Protein 8GTI (pdb70)

Secondary structure (DSSP, 8-state):
-HHHHHHHHHHHHHHHHHHHHHHHHHHHHHHHHHHHHHHHHSGGGGSHHHHHHHHHHHHHHHHHHHHHHHHTT-SHHHHHHT-HHHHHHHHHHHHHHHHHHHHHHHHHHHHHHHTT---TTTHHHHHIIIIITHHHHHHHHHHHHHHH---GGG----TT--TTHHHHHHHHHHHHHHHHHHHHHHHHHHTTTTT---HHHHHHHHHHHHHHHHHHHHHHHHHHTT----S-HHHHHHHHHHHHHHHHHHHHHHHHHHHHTT-/-HHHHHHHHH--EEEEEE-TTS-EEEETTEEEES-S-HHHHHHHHHHHH-SSS-SB--HHHHHHHHHHHHHHHHHHHHT-TTTHHHHHHS-HHHHHHHHHHHHHHHHHHHHT-HHHHHHHHTT-HHHHHHHHHSSHHHHHSHHHHHHHHHHHHH-SSTT-

GO terms:
  GO:0005886 plasma membrane (C, IDA)
  GO:0016020 membrane (C, IDA)
  GO:0015056 corticotrophin-releasing factor receptor activity (F, IDA)
  GO:1901386 negative regulation of voltage-gated calcium channel activity (P, IDA)
  GO:0071376 cellular response to corticotropin-releasing hormone stimulus (P, IDA)
  GO:0007189 adenylate cyclase-activating G protein-coupled receptor signaling pathway (P, IDA)
  GO:0004930 G protein-coupled receptor activity (F, IMP)
  GO:0005886 plasma membrane (C, TAS)
  GO:0015056 corticotrophin-releasing factor receptor activity (F, TAS)
  GO:0006955 immune response (P, TAS)
  GO:0007190 activation of adenylate cyclase activity (P, TAS)
  GO:0007567 parturition (P, TAS)
  GO:0005515 protein binding (F, IPI)

B-factor: mean 72.56, std 23.04, range [38.26, 187.04]

CATH classification: 1.20.1070.10

Solvent-accessible surface area: 22408 Å² total; per-residue (Å²): 193,150,70,124,115,68,58,59,41,45,62,86,56,134,120,52,12,42,99,41,30,100,104,0,10,59,71,0,36,89,23,0,87,80,2,52,87,104,3,98,84,39,100,54,49,33,46,5,68,3,34,0,6,11,32,0,0,21,0,7,27,72,29,11,40,19,22,57,69,16,49,129,4,99,37,95,131,31,45,153,69,25,57,40,122,0,55,124,20,14,14,32,41,14,35,31,30,0,0,5,43,14,1,51,27,2,24,13,32,45,32,54,31,27,24,52,20,64,12,53,85,44,5,162,116,20,44,66,39,1,57,32,61,0,128,81,28,13,69,45,1,18,88,10,3,73,165,181,15,68,69,91,1,26,43,19,108,36,145,50,65,137,16,36,131,74,20,76,36,33,14,61,102,13,80,103,57,34,100,98,36,31,146,42,4,47,136,35,18,141,98,82,41,68,102,28,106,66,80,67,3,75,44,2,65,104,7,11,138,15,41,87,106,12,61,76,65,28,34,78,18,82,137,34,86,166,76,92,64,37,168,76,111,107,31,35,39,88,42,48,55,102,44,8,88,10,68,1,30,17,1,71,34,0,6,81,22,0,48,104,10,55,122,65,30,0,14,1,0,80,54,17,73,28,32,148,60,55,40,76,123,48,143,130,36,77,22,6,0,2,8,48,35,90,12,12,62,31,119,46,106,78,57,0,23,63,89,0,21,93,54,40,69,52,136,91,69,34,90,13,70,93,74,7,0,19,140,8,5,67,95,32,21,97,70,11,28,64,23,0,74,91,32,95,48,0,93,55,4,21,73,36,10,63,83,26,19,80,10,0,1,10,1,4,8,49,60,53,28,48,117,29,1,22,58,38,93,81,4,11,131,26,3,80,109,119,108,69,92,74,0,14,108,33,3,37,156,25,219,21,57,116,152,51,52,99,24,0,103,49,1,18,39,1,2,119,74,15,54,47,50,31,6

InterPro domains:
  IPR000832 GPCR, family 2, secretin-like [PF00002] (118-359)
  IPR000832 GPCR, family 2, secretin-like [PR00249] (121-145)
  IPR000832 GPCR, family 2, secretin-like [PR00249] (153-177)
  IPR000832 GPCR, family 2, secretin-like [PR00249] (190-213)
  IPR000832 GPCR, family 2, secretin-like [PR00249] (228-253)
  IPR000832 GPCR, family 2, secretin-like [PR00249] (270-295)
  IPR000832 GPCR, family 2, secretin-like [PR00249] (312-332)
  IPR000832 GPCR, family 2, secretin-like [PR00249] (345-366)
  IPR001879 GPCR, family 2, extracellular hormone receptor domain [PF02793] (42-104)
  IPR001879 GPCR, family 2, extracellular hormone receptor domain [PS50227] (29-106)
  IPR001879 GPCR, family 2, extracellular hormone receptor domain [SM00008] (40-111)
  IPR003051 GPCR, family 2, corticotropin releasing factor receptor [PR01279] (56-67)
  IPR003051 GPCR, family 2, corticotropin releasing factor receptor [PR01279] (69-86)
  IPR003051 GPCR, family 2, corticotropin releasing factor receptor [PR01279] (90-106)
  IPR003051 GPCR, family 2, corticotropin releasing factor receptor [PR01279] (110-125)
  IPR003051 GPCR, family 2, corticotropin releasing factor receptor [PR01279] (127-145)
  IPR003051 GPCR, family 2, corticotropin releasing factor receptor [PR01279] (215-227)
  IPR003051 GPCR, family 2, corticotropin releasing factor receptor [PR01279] (259-274)
  IPR003051 GPCR, family 2, corticotropin releasing factor receptor [PR01279] (299-308)
  IPR003051 GPCR, family 2, corticotropin releasing factor receptor [PR01279] (330-351)

Foldseek 3Di:
DVVVVVVVVVVVLVVVLVVLQVVLLVVLLVLLVVLLVVLVPDPCCWAAVSVLLNVLSVLLNQLSVLVVVLVVCPPPVNQQVLDDVLLVSVLSNLLSVLLNLQSVLVNLVVLLDVVVDDHVVVNVVSVCRRNNPSPVLSVQLVVVCVPPPSHRSSPDDDPPDPSVCSRVVVSVVSVVVSVVSLVVLVVCCVPVCVPPDDPSNVLSVQLNVLCVVVVVLLVVLVVLVPDDQDDPPVRVSCSSNVNSNSVSNNSVSVSVSSVSSVD/DLLVLLCVPQNAAFFWDADPVGFTAHTRGRTQDPPNDVVSRQVSVCVQQVDDRDRGDDPVSSVSSVVVVLVVLVVVQCVDVLRNLLLVQDDPQLNSLVSSVCVVQNPVVVSVLNVLSVCSSVVNLVVSLVSLCVDVVCVPSVLSSVQSSVCSNPVDNVSD

Organism: Homo sapiens (NCBI:txid9606)

Nearest PDB structures (foldseek):
  8gtm-assembly1_A  TM=1.002E+00  e=1.890E-32  Homo sapiens
  4k5y-assembly3_C  TM=9.788E-01  e=3.093E-29  Homo sapiens
  4k5y-assembly1_A  TM=9.758E-01  e=6.618E-25  Homo sapiens
  4z9g-assembly1_A  TM=9.566E-01  e=4.442E-25  Homo sapiens
  4z9g-assembly2_B  TM=9.523E-01  e=1.345E-24  Homo sapiens

Radius of gyration: 28.12 Å; Cα contacts (8 Å, |Δi|>4): 429; chains: 2; bounding box: 58×49×93 Å

Sequence (423 aa):
MEILNEEKKSKVHYHVAAIINYLGHCISLVALLVAFVLFLRARSIRCLRNIIHANLIAAFILRNATWFVVQLTMSPEVHQSNVGWCRLVTAAYNYFHVTNFFWMFGEGCYLHTAIVLTDRLRAWMFICIGWGVPFPIIVAWAIGKLYYDNEKCWAGKRPGVYTDYIYQGPMALVLLINFIFLFNIVRILMTKLRASTTSETIQARKAVKATLVLLPLLGITYMLAFVNPGEDEVSRVVFIYFNAFLESFQGFFVSVFACFLNSNIFEMLRIDEGLRLKIYKDTEGYYTIGIGHLLTKSPSLSVAKSELDKAIGRNSNGVITKDEAEKLFNQDVDAAVRGILRNAKLKPVYDSLDAVRRSALINMVFQMGETGVAGFTNSLRMLQQKRWDEAAVNLAKSRWYNQTPNRAKRVIATFRTGTWDAY

Structure (mmCIF, N/CA/C/O backbone):
data_8GTI
#
_entry.id   8GTI
#
_cell.length_a   95.660
_cell.length_b   70.650
_cell.length_c   86.750
_cell.angle_alpha   90.000
_cell.angle_beta   97.820
_cell.angle_gamma   90.000
#
_symmetry.space_group_name_H-M   'C 1 2 1'
#
loop_
_entity.id
_entity.type
_entity.pdbx_description
1 polymer 'Isoform CRF-R2 of Corticotropin-releasing factor receptor 1'
2 polymer Endolysin
3 non-polymer 'OLEIC ACID'
4 non-polymer 8-(4-bromanyl-2,6-dimethoxy-phenyl)-~{N}-butyl-~{N}-(cyclopropylmethyl)-2,7-dimethyl-pyrazolo[1,5-a][1,3,5]triazin-4-amine
#
loop_
_atom_site.group_PDB
_atom_site.id
_atom_site.type_symbol
_atom_site.label_atom_id
_atom_site.label_alt_id
_atom_site.label_comp_id
_atom_site.label_asym_id
_atom_site.label_entity_id
_atom_site.label_seq_id
_atom_site.pdbx_PDB_ins_code
_atom_site.Cartn_x
_atom_site.Cartn_y
_atom_site.Cartn_z
_atom_site.occupancy
_atom_site.B_iso_or_equiv
_atom_site.auth_seq_id
_atom_site.auth_comp_id
_atom_site.auth_asym_id
_atom_site.auth_atom_id
_atom_site.pdbx_PDB_model_num
ATOM 1 N N . MET A 1 1 ? 40.32805 3.68905 -39.34315 1.000 113.95003 103 MET A N 1
ATOM 2 C CA . MET A 1 1 ? 41.75661 3.83204 -39.07276 1.000 113.65010 103 MET A CA 1
ATOM 3 C C . MET A 1 1 ? 42.00658 4.20578 -37.62230 1.000 116.38615 103 MET A C 1
ATOM 4 O O . MET A 1 1 ? 41.50823 3.54148 -36.72064 1.000 120.27735 103 MET A O 1
ATOM 9 N N . GLU A 1 2 ? 42.79882 5.26342 -37.40135 1.000 116.41364 104 GLU A N 1
ATOM 10 C CA . GLU A 1 2 ? 43.13448 5.67765 -36.04224 1.000 115.10150 104 GLU A CA 1
ATOM 11 C C . GLU A 1 2 ? 41.90678 5.82040 -35.1614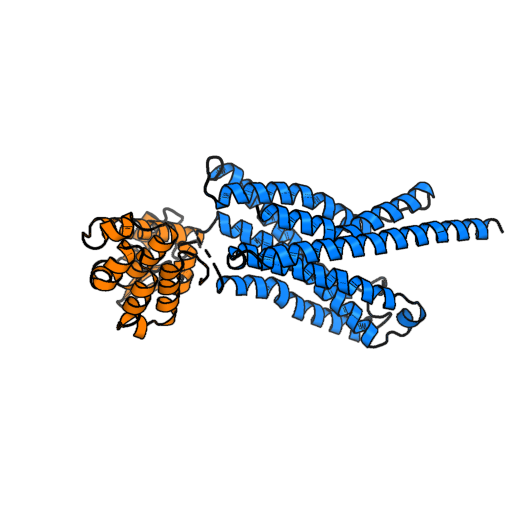7 1.000 115.99199 104 GLU A C 1
ATOM 12 O O . GLU A 1 2 ? 42.03661 5.79366 -33.93418 1.000 117.86612 104 GLU A O 1
ATOM 18 N N . ILE A 1 3 ? 40.72352 5.98706 -35.75531 1.000 114.34925 105 ILE A N 1
ATOM 19 C CA . ILE A 1 3 ? 39.48972 5.94506 -34.97798 1.000 114.15875 105 ILE A CA 1
ATOM 20 C C . ILE A 1 3 ? 39.30649 4.56587 -34.35133 1.000 117.63222 105 ILE A C 1
ATOM 21 O O . ILE A 1 3 ? 39.01938 4.44052 -33.15415 1.000 115.22089 105 ILE A O 1
ATOM 23 N N . LEU A 1 4 ? 39.48670 3.50892 -35.15163 1.000 118.73257 106 LEU A N 1
ATOM 24 C CA . LEU A 1 4 ? 39.23937 2.14700 -34.67477 1.000 122.34614 106 LEU A CA 1
ATOM 25 C C . LEU A 1 4 ? 40.13867 1.78731 -33.49409 1.000 122.53221 106 LEU A C 1
ATOM 26 O O . LEU A 1 4 ? 39.67964 1.18913 -32.51195 1.000 122.45275 106 LEU A O 1
ATOM 31 N N . ASN A 1 5 ? 41.43027 2.12651 -33.57780 1.000 121.97140 107 ASN A N 1
ATOM 32 C CA . ASN A 1 5 ? 42.33602 1.84458 -32.46670 1.000 123.42533 107 ASN A CA 1
ATOM 33 C C . ASN A 1 5 ? 41.96437 2.64495 -31.22261 1.000 122.36305 107 ASN A C 1
ATOM 34 O O . ASN A 1 5 ? 42.19858 2.18998 -30.09624 1.000 121.48478 107 ASN A O 1
ATOM 39 N N . GLU A 1 6 ? 41.39527 3.83848 -31.40204 1.000 119.56030 108 GLU A N 1
ATOM 40 C CA . GLU A 1 6 ? 40.84685 4.56312 -30.26439 1.000 119.04094 108 GLU A CA 1
ATOM 41 C C . GLU A 1 6 ? 39.56406 3.91293 -29.75951 1.000 117.48516 108 GLU A C 1
ATOM 42 O O . GLU A 1 6 ? 39.22013 4.05638 -28.58167 1.000 117.97076 108 GLU A O 1
ATOM 44 N N . GLU A 1 7 ? 38.84625 3.19721 -30.62813 1.000 117.37153 109 GLU A N 1
ATOM 45 C CA . GLU A 1 7 ? 37.66208 2.46954 -30.18313 1.000 116.38993 109 GLU A CA 1
ATOM 46 C C . GLU A 1 7 ? 38.04569 1.19084 -29.44242 1.000 117.10263 109 GLU A C 1
ATOM 47 O O . GLU A 1 7 ? 37.41954 0.84021 -28.43466 1.000 116.88335 109 GLU A O 1
ATOM 49 N N . LYS A 1 8 ? 39.07595 0.48354 -29.91806 1.000 116.57646 110 LYS A N 1
ATOM 50 C CA . LYS A 1 8 ? 39.50614 -0.73528 -29.23735 1.000 116.78390 110 LYS A CA 1
ATOM 51 C C . LYS A 1 8 ? 40.00542 -0.43387 -27.82627 1.000 113.70327 110 LYS A C 1
ATOM 52 O O . LYS A 1 8 ? 39.73851 -1.20008 -26.89094 1.000 109.57539 110 LYS A O 1
ATOM 54 N N . LYS A 1 9 ? 40.72394 0.68293 -27.65102 1.000 111.96672 111 LYS A N 1
ATOM 55 C CA . LYS A 1 9 ? 41.24012 1.04376 -26.33061 1.000 111.70272 111 LYS A CA 1
ATOM 56 C C . LYS A 1 9 ? 40.10823 1.19463 -25.31883 1.000 108.62591 111 LYS A C 1
ATOM 57 O O . LYS A 1 9 ? 40.19181 0.68955 -24.19314 1.000 106.82616 111 LYS A O 1
ATOM 59 N N . SER A 1 10 ? 39.03359 1.88263 -25.70777 1.000 109.05468 112 SER A N 1
ATOM 60 C CA . SER A 1 10 ? 37.89702 2.04251 -24.80772 1.000 108.18875 112 SER A CA 1
ATOM 61 C C . SER A 1 10 ? 37.31783 0.69286 -24.40445 1.000 103.75792 112 SER A C 1
ATOM 62 O O . SER A 1 10 ? 36.97654 0.48032 -23.23497 1.000 104.62940 112 SER A O 1
ATOM 65 N N . LYS A 1 11 ? 37.19532 -0.23302 -25.35714 1.000 105.21790 113 LYS A N 1
ATOM 66 C CA . LYS A 1 11 ? 36.65201 -1.54659 -25.02796 1.000 106.28465 113 LYS A CA 1
ATOM 67 C C . LYS A 1 11 ? 37.44967 -2.20390 -23.90461 1.000 100.04120 113 LYS A C 1
ATOM 68 O O . LYS A 1 11 ? 36.86945 -2.82714 -23.00681 1.000 94.40239 113 LYS A O 1
ATOM 70 N N . VAL A 1 12 ? 38.78091 -2.06505 -23.93665 1.000 98.19921 114 VAL A N 1
ATOM 71 C CA . VAL A 1 12 ? 39.62275 -2.51975 -22.82933 1.000 99.09927 114 VAL A CA 1
ATOM 72 C C . VAL A 1 12 ? 39.18811 -1.88466 -21.51023 1.000 100.54909 114 VAL A C 1
ATOM 73 O O . VAL A 1 12 ? 38.97111 -2.58169 -20.50904 1.000 93.81818 114 VAL A O 1
ATOM 77 N N . HIS A 1 13 ? 39.08370 -0.55191 -21.47499 1.000 100.31771 115 HIS A N 1
ATOM 78 C CA . HIS A 1 13 ? 38.82384 0.11530 -20.20045 1.000 100.96986 115 HIS A CA 1
ATOM 79 C C . HIS A 1 13 ? 37.41048 -0.16228 -19.70539 1.000 94.54653 115 HIS A C 1
ATOM 80 O O . HIS A 1 13 ? 37.20047 -0.28952 -18.49453 1.000 92.78023 115 HIS A O 1
ATOM 87 N N . TYR A 1 14 ? 36.44073 -0.28041 -20.62051 1.000 93.32891 116 TYR A N 1
ATOM 88 C CA . TYR A 1 14 ? 35.10931 -0.74418 -20.23898 1.000 94.93386 116 TYR A CA 1
ATOM 89 C C . TYR A 1 14 ? 35.13427 -2.18924 -19.75815 1.000 91.64444 116 TYR A C 1
ATOM 90 O O . TYR A 1 14 ? 34.48533 -2.52468 -18.76076 1.000 85.51776 116 TYR A O 1
ATOM 99 N N . HIS A 1 15 ? 35.85702 -3.06371 -20.46723 1.000 91.76778 117 HIS A N 1
ATOM 100 C CA . HIS A 1 15 ? 35.98476 -4.44582 -20.02030 1.000 86.69155 117 HIS A CA 1
ATOM 101 C C . HIS A 1 15 ? 36.70590 -4.53518 -18.68403 1.000 83.19614 117 HIS A C 1
ATOM 102 O O . HIS A 1 15 ? 36.42662 -5.43668 -17.88721 1.000 80.17727 117 HIS A O 1
ATOM 109 N N . VAL A 1 16 ? 37.63492 -3.62145 -18.41662 1.000 80.81892 118 VAL A N 1
ATOM 110 C CA . VAL A 1 16 ? 38.28001 -3.62573 -17.11258 1.000 84.92041 118 VAL A CA 1
ATOM 111 C C . VAL A 1 16 ? 37.29920 -3.18123 -16.03434 1.000 82.15926 118 VAL A C 1
ATOM 112 O O . VAL A 1 16 ? 37.25094 -3.76832 -14.94998 1.000 73.41284 118 VAL A O 1
ATOM 116 N N . ALA A 1 17 ? 36.50489 -2.14146 -16.31245 1.000 82.84528 119 ALA A N 1
ATOM 117 C CA . ALA A 1 17 ? 35.50091 -1.69852 -15.35152 1.000 77.18307 119 ALA A CA 1
ATOM 118 C C . ALA A 1 17 ? 34.55744 -2.84271 -14.99674 1.000 76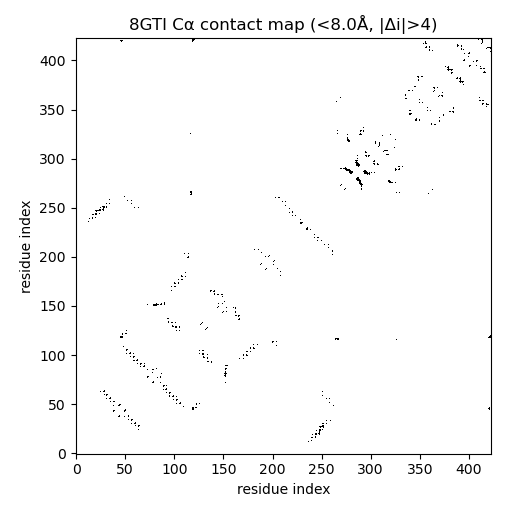.42165 119 ALA A C 1
ATOM 119 O O . ALA A 1 17 ? 34.27229 -3.09021 -13.81779 1.000 68.05087 119 ALA A O 1
ATOM 121 N N . ALA A 1 18 ? 34.08231 -3.56687 -16.01286 1.000 71.13954 120 ALA A N 1
ATOM 122 C CA . ALA A 1 18 ? 33.21065 -4.71329 -15.78059 1.000 71.76916 120 ALA A CA 1
ATOM 123 C C . ALA A 1 18 ? 33.83757 -5.73248 -14.83957 1.000 69.94024 120 ALA A C 1
ATOM 124 O O . ALA A 1 18 ? 33.12204 -6.40006 -14.07688 1.000 67.02600 120 ALA A O 1
ATOM 126 N N . ILE A 1 19 ? 35.15867 -5.89972 -14.89775 1.000 69.62689 121 ILE A N 1
ATOM 127 C CA . ILE A 1 19 ? 35.79540 -6.90471 -14.05489 1.000 67.45943 121 ILE A CA 1
ATOM 128 C C . ILE A 1 19 ? 35.86603 -6.42206 -12.60952 1.000 71.21574 121 ILE A C 1
ATOM 129 O O . ILE A 1 19 ? 35.64746 -7.20248 -11.66761 1.000 64.31544 121 ILE A O 1
ATOM 134 N N . ILE A 1 20 ? 36.18217 -5.13452 -12.41639 1.000 66.06768 122 ILE A N 1
ATOM 135 C CA . ILE A 1 20 ? 36.06485 -4.51919 -11.09848 1.000 65.49415 122 ILE A CA 1
ATOM 136 C C . ILE A 1 20 ? 34.65573 -4.71249 -10.54772 1.000 64.72188 122 ILE A C 1
ATOM 137 O O . ILE A 1 20 ? 34.46335 -4.97391 -9.35013 1.000 61.17834 122 ILE A O 1
ATOM 142 N N . ASN A 1 21 ? 33.64685 -4.60679 -11.41555 1.000 62.72515 123 ASN A N 1
ATOM 143 C CA . ASN A 1 21 ? 32.27190 -4.63276 -10.93141 1.000 66.47669 123 ASN A CA 1
ATOM 144 C C . ASN A 1 21 ? 31.83272 -6.04391 -10.51238 1.000 64.04636 123 ASN A C 1
ATOM 145 O O . ASN A 1 21 ? 31.14780 -6.19830 -9.48905 1.000 56.52346 123 ASN A O 1
ATOM 150 N N . TYR A 1 22 ? 32.24388 -7.08860 -11.25243 1.000 57.71853 124 TYR A N 1
ATOM 151 C CA . TYR A 1 22 ? 31.92626 -8.46176 -10.84746 1.000 56.85502 124 TYR A CA 1
ATOM 152 C C . TYR A 1 22 ? 32.68910 -8.85591 -9.58445 1.000 62.56594 124 TYR A C 1
ATOM 153 O O . TYR A 1 22 ? 32.10807 -9.44158 -8.65169 1.000 59.50159 124 TYR A O 1
ATOM 162 N N . LEU A 1 23 ? 33.98287 -8.51857 -9.52966 1.000 58.19280 125 LEU A N 1
ATOM 163 C CA . LEU A 1 23 ? 34.81045 -8.81117 -8.35965 1.000 57.95713 125 LEU A CA 1
ATOM 164 C C . LEU A 1 23 ? 34.21716 -8.19840 -7.09081 1.000 59.69185 125 LEU A C 1
ATOM 165 O O . LEU A 1 23 ? 34.10876 -8.86396 -6.05204 1.000 56.54831 125 LEU A O 1
ATOM 170 N N . GLY A 1 24 ? 33.92087 -6.89541 -7.13002 1.000 59.14497 126 GLY A N 1
ATOM 171 C CA . GLY A 1 24 ? 33.39158 -6.22695 -5.94582 1.000 57.42775 126 GLY A CA 1
ATOM 172 C C . GLY A 1 24 ? 32.09717 -6.85294 -5.45610 1.000 53.60748 126 GLY A C 1
ATOM 173 O O . GLY A 1 24 ? 31.91627 -7.08763 -4.26228 1.000 57.20972 126 GLY A O 1
ATOM 174 N N . HIS A 1 25 ? 31.18764 -7.15829 -6.37953 1.000 50.53824 127 HIS A N 1
ATOM 175 C CA . HIS A 1 25 ? 29.92062 -7.76200 -5.99888 1.000 51.04802 127 HIS A CA 1
ATOM 176 C C . HIS A 1 25 ? 30.09246 -9.15561 -5.39915 1.000 54.38895 127 HIS A C 1
ATOM 177 O O . HIS A 1 25 ? 29.35747 -9.50290 -4.46337 1.000 52.68060 127 HIS A O 1
ATOM 184 N N . CYS A 1 26 ? 31.05371 -9.96422 -5.88364 1.000 53.39972 128 CYS A N 1
ATOM 185 C CA . CYS A 1 26 ? 31.28855 -11.26707 -5.24752 1.000 48.81962 128 CYS A CA 1
ATOM 186 C C . CYS A 1 26 ? 31.85767 -11.10751 -3.84523 1.000 51.80223 128 CYS A C 1
ATOM 187 O O . CYS A 1 26 ? 31.47982 -11.84757 -2.93296 1.000 50.79569 128 CYS A O 1
ATOM 190 N N . ILE A 1 27 ? 32.80090 -10.18368 -3.66092 1.000 52.25499 129 ILE A N 1
ATOM 191 C CA . ILE A 1 27 ? 33.36546 -9.96157 -2.33033 1.000 53.79881 129 ILE A CA 1
ATOM 192 C C . ILE A 1 27 ? 32.29029 -9.44109 -1.37189 1.000 57.54359 129 ILE A C 1
ATOM 193 O O . ILE A 1 27 ? 32.17446 -9.89830 -0.22185 1.000 58.35710 129 ILE A O 1
ATOM 198 N N . SER A 1 28 ? 31.47951 -8.48152 -1.83770 1.000 52.60925 130 SER A N 1
ATOM 199 C CA . SER A 1 28 ? 30.41741 -7.92822 -1.00234 1.000 55.55312 130 SER A CA 1
ATOM 200 C C . SER A 1 28 ? 29.42657 -9.00953 -0.57662 1.000 56.06838 130 SER A C 1
ATOM 201 O O . SER A 1 28 ? 29.01421 -9.06580 0.58629 1.000 55.08167 130 SER A O 1
ATOM 204 N N . LEU A 1 29 ? 29.00965 -9.86212 -1.51519 1.000 55.02370 131 LEU A N 1
ATOM 205 C CA . LEU A 1 29 ? 28.00212 -10.86846 -1.18977 1.000 57.17043 131 LEU A CA 1
ATOM 206 C C . LEU A 1 29 ? 28.52877 -11.87003 -0.15487 1.000 59.83353 131 LEU A C 1
ATOM 207 O O . LEU A 1 29 ? 27.80047 -12.26584 0.76959 1.000 55.56888 131 LEU A O 1
ATOM 212 N N . VAL A 1 30 ? 29.80077 -12.27656 -0.27104 1.000 56.56828 132 VAL A N 1
ATOM 213 C CA . VAL A 1 30 ? 30.34467 -13.21288 0.71287 1.000 56.75183 132 VAL A CA 1
ATOM 214 C C . VAL A 1 30 ? 30.45451 -12.53414 2.07477 1.000 56.94731 132 VAL A C 1
ATOM 215 O O . VAL A 1 30 ? 30.16860 -13.14313 3.11413 1.000 52.95385 132 VAL A O 1
ATOM 219 N N . ALA A 1 31 ? 30.88841 -11.26893 2.08841 1.000 53.50258 133 ALA A N 1
ATOM 220 C CA . ALA A 1 31 ? 30.99176 -10.50940 3.33488 1.000 57.01854 133 ALA A CA 1
ATOM 221 C C . ALA A 1 31 ? 29.63345 -10.34559 4.01552 1.000 57.59968 133 ALA A C 1
ATOM 222 O O . ALA A 1 31 ? 29.53356 -10.41463 5.24824 1.000 53.10842 133 ALA A O 1
ATOM 224 N N . LEU A 1 32 ? 28.57668 -10.11997 3.24100 1.000 49.22871 134 LEU A N 1
ATOM 225 C CA . LEU A 1 32 ? 27.25318 -10.01782 3.84963 1.000 54.01213 134 LEU A CA 1
ATOM 226 C C . LEU A 1 32 ? 26.75763 -11.37258 4.36901 1.000 57.44616 134 LEU A C 1
ATOM 227 O O . LEU A 1 32 ? 26.09001 -11.44061 5.41643 1.000 52.05481 134 LEU A O 1
ATOM 232 N N . LEU A 1 33 ? 27.07392 -12.45697 3.65427 1.000 51.25251 135 LEU A N 1
ATOM 233 C CA . LEU A 1 33 ? 26.69293 -13.80146 4.09368 1.000 52.33732 135 LEU A CA 1
ATOM 234 C C . LEU A 1 33 ? 27.38243 -14.16692 5.40111 1.000 58.22463 135 LEU A C 1
ATOM 235 O O . LEU A 1 33 ? 26.76387 -14.72617 6.31844 1.000 58.90548 135 LEU A O 1
ATOM 240 N N . VAL A 1 34 ? 28.68139 -13.88024 5.48701 1.000 54.04061 136 VAL A N 1
ATOM 241 C CA . VAL A 1 34 ? 29.41564 -14.11200 6.71805 1.000 58.84825 136 VAL A CA 1
ATOM 242 C C . VAL A 1 34 ? 28.82559 -13.27526 7.85001 1.000 61.73963 136 VAL A C 1
ATOM 243 O O . VAL A 1 34 ? 28.59997 -13.77658 8.95986 1.000 62.17090 136 VAL A O 1
ATOM 247 N N . ALA A 1 35 ? 28.52961 -11.99909 7.58073 1.000 57.03014 137 ALA A N 1
ATOM 248 C CA . ALA A 1 35 ? 27.96820 -11.15364 8.62562 1.000 56.58820 137 ALA A CA 1
ATOM 249 C C . ALA A 1 35 ? 26.57361 -11.61567 9.02190 1.000 57.87993 137 ALA A C 1
ATOM 250 O O . ALA A 1 35 ? 26.21175 -11.55707 10.19886 1.000 59.19887 137 ALA A O 1
ATOM 252 N N . PHE A 1 36 ? 25.78258 -12.09561 8.06457 1.000 54.66755 138 PHE A N 1
ATOM 253 C CA . PHE A 1 36 ? 24.45266 -12.60242 8.38219 1.000 50.25466 138 PHE A CA 1
ATOM 254 C C . PHE A 1 36 ? 24.51917 -13.77034 9.36614 1.000 63.04216 138 PHE A C 1
ATOM 255 O O . PHE A 1 36 ? 23.88774 -13.73120 10.42600 1.000 60.95229 138 PHE A O 1
ATOM 263 N N . VAL A 1 37 ? 25.26289 -14.83693 9.02765 1.000 61.35210 139 VAL A N 1
ATOM 264 C CA . VAL A 1 37 ? 25.23698 -16.01706 9.89804 1.000 62.99451 139 VAL A CA 1
ATOM 265 C C . VAL A 1 37 ? 25.81153 -15.69633 11.27413 1.000 62.03124 139 VAL A C 1
ATOM 266 O O . VAL A 1 37 ? 25.33548 -16.22805 12.28225 1.000 63.52538 139 VAL A O 1
ATOM 270 N N . LEU A 1 38 ? 26.81845 -14.81874 11.34737 1.000 61.48665 140 LEU A N 1
ATOM 271 C CA . LEU A 1 38 ? 27.29372 -14.33189 12.64481 1.000 65.22133 140 LEU A CA 1
ATOM 272 C C . LEU A 1 38 ? 26.15785 -13.73252 13.48019 1.000 68.02993 140 LEU A C 1
ATOM 273 O O . LEU A 1 38 ? 26.02208 -14.04700 14.66926 1.000 68.13000 140 LEU A O 1
ATOM 278 N N . PHE A 1 39 ? 25.31791 -12.87801 12.88329 1.000 62.84079 141 PHE A N 1
ATOM 279 C CA . PHE A 1 39 ? 24.20303 -12.31283 13.65226 1.000 65.75563 141 PHE A CA 1
ATOM 280 C C . PHE A 1 39 ? 23.21455 -13.39546 14.09323 1.000 73.31216 141 PHE A C 1
ATOM 281 O O . PHE A 1 39 ? 22.72763 -13.37420 15.23239 1.000 77.19499 141 PHE A O 1
ATOM 289 N N . LEU A 1 40 ? 22.88715 -14.34035 13.19894 1.000 68.44153 142 LEU A N 1
ATOM 290 C CA . LEU A 1 40 ? 21.86507 -15.34748 13.49861 1.000 72.79146 142 LEU A CA 1
ATOM 291 C C . LEU A 1 40 ? 22.29848 -16.29461 14.61345 1.000 78.50199 142 LEU A C 1
ATOM 292 O O . LEU A 1 40 ? 21.44778 -16.92084 15.26931 1.000 70.45588 142 LEU A O 1
ATOM 297 N N . ARG A 1 41 ? 23.61223 -16.44607 14.80153 1.000 77.03702 143 ARG A N 1
ATOM 298 C CA . ARG A 1 41 ? 24.12851 -17.39475 15.77347 1.000 83.15542 143 ARG A CA 1
ATOM 299 C C . ARG A 1 41 ? 23.97126 -16.86190 17.18978 1.000 79.92237 143 ARG A C 1
ATOM 300 O O . ARG A 1 41 ? 23.49758 -17.58285 18.07208 1.000 88.47484 143 ARG A O 1
ATOM 302 N N . ALA A 1 42 ? 24.31374 -15.59213 17.40641 1.000 85.66553 144 ALA A N 1
ATOM 303 C CA . ALA A 1 42 ? 24.29314 -15.00196 18.74229 1.000 82.27505 144 ALA A CA 1
ATOM 304 C C . ALA A 1 42 ? 22.92601 -15.12924 19.41261 1.000 80.54269 144 ALA A C 1
ATOM 305 O O . ALA A 1 42 ? 21.87787 -15.04632 18.76343 1.000 77.34859 144 ALA A O 1
ATOM 307 N N . ARG A 1 43 ? 22.94161 -15.32169 20.73646 1.000 88.62681 145 ARG A N 1
ATOM 308 C CA . ARG A 1 43 ? 21.70012 -15.22608 21.50064 1.000 85.01295 145 ARG A CA 1
ATOM 309 C C . ARG A 1 43 ? 21.12624 -13.81938 21.43460 1.000 82.00605 145 ARG A C 1
ATOM 310 O O . ARG A 1 43 ? 19.90836 -13.63686 21.55210 1.000 81.59428 145 ARG A O 1
ATOM 312 N N . SER A 1 44 ? 21.98523 -12.81954 21.22822 1.000 86.27005 146 SER A N 1
ATOM 313 C CA . SER A 1 44 ? 21.56707 -11.42970 21.07643 1.000 84.14256 146 SER A CA 1
ATOM 314 C C . SER A 1 44 ? 20.73401 -11.19507 19.81930 1.000 78.65333 146 SER A C 1
ATOM 315 O O . SER A 1 44 ? 20.42401 -10.04219 19.48642 1.000 74.18355 146 SER A O 1
ATOM 318 N N . ILE A 1 45 ? 20.36670 -12.26698 19.10844 1.000 77.32215 147 ILE A N 1
ATOM 319 C CA . ILE A 1 45 ? 19.50432 -12.09931 17.94228 1.000 76.46428 147 ILE A CA 1
ATOM 320 C C . ILE A 1 45 ? 18.07952 -11.72504 18.32887 1.000 72.41807 147 ILE A C 1
ATOM 321 O O . ILE A 1 45 ? 17.29459 -11.33368 17.45264 1.000 70.60022 147 ILE A O 1
ATOM 326 N N . ARG A 1 46 ? 17.74568 -11.77487 19.62994 1.000 70.91886 148 ARG A N 1
ATOM 327 C CA . ARG A 1 46 ? 16.40233 -11.46979 20.11420 1.000 66.04699 148 ARG A CA 1
ATOM 328 C C . ARG A 1 46 ? 16.22805 -10.02700 20.59819 1.000 62.28177 148 ARG A C 1
ATOM 329 O O . ARG A 1 46 ? 15.08010 -9.59148 20.75420 1.000 64.22980 148 ARG A O 1
ATOM 331 N N . CYS A 1 47 ? 17.31612 -9.28804 20.86792 1.000 59.84675 149 CYS A N 1
ATOM 332 C CA . CYS A 1 47 ? 17.21018 -7.84252 21.07070 1.000 55.13255 149 CYS A CA 1
ATOM 333 C C . CYS A 1 47 ? 16.68402 -7.15471 19.80584 1.000 63.62493 149 CYS A C 1
ATOM 334 O O . CYS A 1 47 ? 17.08848 -7.47239 18.67322 1.000 54.23772 149 CYS A O 1
ATOM 337 N N . LEU A 1 48 ? 15.81446 -6.16552 20.01514 1.000 55.91626 150 LEU A N 1
ATOM 338 C CA . LEU A 1 48 ? 15.27173 -5.39049 18.90824 1.000 53.04758 150 LEU A CA 1
ATOM 339 C C . LEU A 1 48 ? 16.37417 -4.91915 17.95369 1.000 60.38322 150 LEU A C 1
ATOM 340 O O . LEU A 1 48 ? 16.24105 -5.03284 16.72246 1.000 53.44061 150 LEU A O 1
ATOM 345 N N . ARG A 1 49 ? 17.49040 -4.41972 18.49023 1.000 51.59954 151 ARG A N 1
ATOM 346 C CA . ARG A 1 49 ? 18.42155 -3.75189 17.59345 1.000 55.93430 151 ARG A CA 1
ATOM 347 C C . ARG A 1 49 ? 19.16777 -4.74463 16.71394 1.000 62.42798 151 ARG A C 1
ATOM 348 O O . ARG A 1 49 ? 19.59684 -4.38313 15.61313 1.000 54.11108 151 ARG A O 1
ATOM 356 N N . ASN A 1 50 ? 19.32356 -5.98772 17.16940 1.000 55.94084 152 ASN A N 1
ATOM 357 C CA . ASN A 1 50 ? 19.92773 -7.00484 16.32918 1.000 55.72270 152 ASN A CA 1
ATOM 358 C C . ASN A 1 50 ? 18.93311 -7.58235 15.32957 1.000 61.17188 152 ASN A C 1
ATOM 359 O O . ASN A 1 50 ? 19.34455 -8.05141 14.25606 1.000 58.62434 152 ASN A O 1
ATOM 364 N N . ILE A 1 51 ? 17.63467 -7.54077 15.63768 1.000 53.66624 153 ILE A N 1
ATOM 365 C CA . ILE A 1 51 ? 16.64194 -7.87744 14.61894 1.000 53.44622 153 ILE A CA 1
ATOM 366 C C . ILE A 1 51 ? 16.73625 -6.88743 13.46019 1.000 55.27259 153 ILE A C 1
ATOM 367 O O . ILE A 1 51 ? 16.63502 -7.25849 12.28057 1.000 50.00386 153 ILE A O 1
ATOM 372 N N . ILE A 1 52 ? 16.92293 -5.60827 13.78818 1.000 49.41802 154 ILE A N 1
ATOM 373 C CA . ILE A 1 52 ? 17.01008 -4.57335 12.77323 1.000 55.69754 154 ILE A CA 1
ATOM 374 C C . ILE A 1 52 ? 18.25180 -4.78436 11.90305 1.000 52.00471 154 ILE A C 1
ATOM 375 O O . ILE A 1 52 ? 18.16169 -4.79937 10.67346 1.000 49.37062 154 ILE A O 1
ATOM 380 N N . HIS A 1 53 ? 19.41816 -4.99179 12.53160 1.000 51.19275 155 HIS A N 1
ATOM 381 C CA . HIS A 1 53 ? 20.64396 -5.27094 11.78554 1.000 52.04310 155 HIS A CA 1
ATOM 382 C C . HIS A 1 53 ? 20.48064 -6.45248 10.82325 1.000 52.36247 155 HIS A C 1
ATOM 383 O O . HIS A 1 53 ? 20.89638 -6.37110 9.65673 1.000 50.77087 155 HIS A O 1
ATOM 390 N N . ALA A 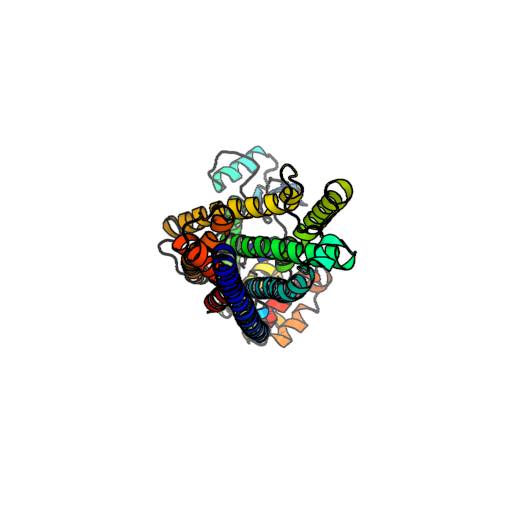1 54 ? 19.92464 -7.58058 11.30270 1.000 46.85183 156 ALA A N 1
ATOM 391 C CA . ALA A 1 54 ? 19.88980 -8.78076 10.46845 1.000 50.74361 156 ALA A CA 1
ATOM 392 C C . ALA A 1 54 ? 18.96726 -8.60493 9.25659 1.000 51.37893 156 ALA A C 1
ATOM 393 O O . ALA A 1 54 ? 19.25533 -9.11775 8.16232 1.000 47.85380 156 ALA A O 1
ATOM 395 N N . ASN A 1 55 ? 17.83124 -7.92994 9.44631 1.000 48.87755 157 ASN A N 1
ATOM 396 C CA . ASN A 1 55 ? 16.95283 -7.61827 8.32792 1.000 51.53259 157 ASN A CA 1
ATOM 397 C C . ASN A 1 55 ? 17.62084 -6.63867 7.36700 1.000 51.32675 157 ASN A C 1
ATOM 398 O O . ASN A 1 55 ? 17.47343 -6.76036 6.14286 1.000 45.08551 157 ASN A O 1
ATOM 403 N N . LEU A 1 56 ? 18.34983 -5.65798 7.90631 1.000 46.13054 158 LEU A N 1
ATOM 404 C CA . LEU A 1 56 ? 19.11530 -4.77246 7.04037 1.000 52.00710 158 LEU A CA 1
ATOM 405 C C . LEU A 1 56 ? 20.09626 -5.57184 6.18154 1.000 53.21300 158 LEU A C 1
ATOM 406 O O . LEU A 1 56 ? 20.16524 -5.37744 4.96552 1.000 48.56792 158 LEU A O 1
ATOM 411 N N . ILE A 1 57 ? 20.85125 -6.49176 6.79813 1.000 51.45269 159 ILE A N 1
ATOM 412 C CA . ILE A 1 57 ? 21.80919 -7.30547 6.04733 1.000 49.28779 159 ILE A CA 1
ATOM 413 C C . ILE A 1 57 ? 21.09315 -8.14141 4.99091 1.000 51.44426 159 ILE A C 1
ATOM 414 O O . ILE A 1 57 ? 21.52136 -8.21050 3.82417 1.000 44.44593 159 ILE A O 1
ATOM 419 N N . ALA A 1 58 ? 19.99100 -8.79339 5.38156 1.000 50.66828 160 ALA A N 1
ATOM 420 C CA . ALA A 1 58 ? 19.22749 -9.58734 4.42083 1.000 48.77043 160 ALA A CA 1
ATOM 421 C C . ALA A 1 58 ? 18.83341 -8.74496 3.20661 1.000 47.13061 160 ALA A C 1
ATOM 422 O O . ALA A 1 58 ? 18.97437 -9.18329 2.05670 1.000 48.50998 160 ALA A O 1
ATOM 424 N N . ALA A 1 59 ? 18.33022 -7.53292 3.44511 1.000 44.62180 161 ALA A N 1
ATOM 425 C CA . ALA A 1 59 ? 17.89333 -6.68302 2.34054 1.000 46.50895 161 ALA A CA 1
ATOM 426 C C . ALA A 1 59 ? 19.03778 -6.40815 1.36023 1.000 49.39043 161 ALA A C 1
ATOM 427 O O . ALA A 1 59 ? 18.82480 -6.36014 0.13673 1.000 43.96105 161 ALA A O 1
ATOM 429 N N . PHE A 1 60 ? 20.26097 -6.25225 1.87724 1.000 42.32734 162 PHE A N 1
ATOM 430 C CA . PHE A 1 60 ? 21.41519 -6.02873 1.01747 1.000 47.20750 162 PHE A CA 1
ATOM 431 C C . PHE A 1 60 ? 21.89867 -7.30534 0.32640 1.000 52.02890 162 PHE A C 1
ATOM 432 O O . PHE A 1 60 ? 22.50116 -7.23180 -0.76202 1.000 44.93149 162 PHE A O 1
ATOM 440 N N . ILE A 1 61 ? 21.68812 -8.47067 0.95000 1.000 47.40435 163 ILE A N 1
ATOM 441 C CA . ILE A 1 61 ? 22.00481 -9.72348 0.27363 1.000 48.12887 163 ILE A CA 1
ATOM 442 C C . ILE A 1 61 ? 21.11064 -9.89151 -0.94567 1.000 48.17812 163 ILE A C 1
ATOM 443 O O . ILE A 1 61 ? 21.57068 -10.28246 -2.02659 1.000 50.03963 163 ILE A O 1
ATOM 448 N N . LEU A 1 62 ? 19.81404 -9.61110 -0.78969 1.000 43.52890 164 LEU A N 1
ATOM 449 C CA . LEU A 1 62 ? 18.88238 -9.83845 -1.88581 1.000 46.28316 164 LEU A CA 1
ATOM 450 C C . LEU A 1 62 ? 19.18867 -8.91712 -3.05988 1.000 49.53855 164 LEU A C 1
ATOM 451 O O . LEU A 1 62 ? 19.13455 -9.33729 -4.22032 1.000 47.34985 164 LEU A O 1
ATOM 456 N N . ARG A 1 63 ? 19.54275 -7.66681 -2.76386 1.000 44.14661 165 ARG A N 1
ATOM 457 C CA . ARG A 1 63 ? 19.89652 -6.72183 -3.80443 1.000 52.12612 165 ARG A CA 1
ATOM 458 C C . ARG A 1 63 ? 21.18127 -7.12878 -4.52100 1.000 51.31001 165 ARG A C 1
ATOM 459 O O . ARG A 1 63 ? 21.27656 -7.01011 -5.74563 1.000 46.29017 165 ARG A O 1
ATOM 467 N N . ASN A 1 64 ? 22.18979 -7.57537 -3.77204 1.000 49.56193 166 ASN A N 1
ATOM 468 C CA . ASN A 1 64 ? 23.45293 -7.94577 -4.38885 1.000 49.36078 166 ASN A CA 1
ATOM 469 C C . ASN A 1 64 ? 23.36568 -9.28765 -5.11370 1.000 53.37678 166 ASN A C 1
ATOM 470 O O . ASN A 1 64 ? 24.04052 -9.47253 -6.13137 1.000 53.76724 166 ASN A O 1
ATOM 475 N N . ALA A 1 65 ? 22.52957 -10.22201 -4.65123 1.000 49.28442 167 ALA A N 1
ATOM 476 C CA . ALA A 1 65 ? 22.32886 -11.44001 -5.43697 1.000 52.05430 167 ALA A CA 1
ATOM 477 C C . ALA A 1 65 ? 21.56861 -11.13969 -6.72117 1.000 51.92902 167 ALA A C 1
ATOM 478 O O . ALA A 1 65 ? 21.87782 -11.70042 -7.78089 1.000 48.59688 167 ALA A O 1
ATOM 480 N N . THR A 1 66 ? 20.54953 -10.27618 -6.62940 1.000 49.86061 168 THR A N 1
ATOM 481 C CA . THR A 1 66 ? 19.74501 -9.91042 -7.78760 1.000 49.08428 168 THR A CA 1
ATOM 482 C C . THR A 1 66 ? 20.57350 -9.16582 -8.84649 1.000 49.69411 168 THR A C 1
ATOM 483 O O . THR A 1 66 ? 20.28197 -9.27345 -10.04245 1.000 46.95636 168 THR A O 1
ATOM 487 N N . TRP A 1 67 ? 21.60408 -8.41514 -8.42887 1.000 47.94082 169 TRP A N 1
ATOM 488 C CA . TRP A 1 67 ? 22.47094 -7.72813 -9.37892 1.000 49.94548 169 TRP A CA 1
ATOM 489 C C . TRP A 1 67 ? 23.01678 -8.70588 -10.42617 1.000 55.06004 169 TRP A C 1
ATOM 490 O O . TRP A 1 67 ? 23.09797 -8.37770 -11.62221 1.000 49.78590 169 TRP A O 1
ATOM 501 N N . PHE A 1 68 ? 23.36754 -9.92490 -9.99774 1.000 52.95478 170 PHE A N 1
ATOM 502 C CA . PHE A 1 68 ? 23.89510 -10.90346 -10.94377 1.000 53.02384 170 PHE A CA 1
ATOM 503 C C . PHE A 1 68 ? 22.84496 -11.27187 -11.97073 1.000 56.60187 170 PHE A C 1
ATOM 504 O O . PHE A 1 68 ? 23.13368 -11.34397 -13.17737 1.000 56.89448 170 PHE A O 1
ATOM 512 N N . VAL A 1 69 ? 21.61596 -11.49270 -11.51916 1.000 51.56525 171 VAL A N 1
ATOM 513 C CA . VAL A 1 69 ? 20.54722 -11.78586 -12.46518 1.000 51.45735 171 VAL A CA 1
ATOM 514 C C . VAL A 1 69 ? 20.33509 -10.60310 -13.40246 1.000 55.24649 171 VAL A C 1
ATOM 515 O O . VAL A 1 69 ? 20.13155 -10.78761 -14.60704 1.000 59.54238 171 VAL A O 1
ATOM 519 N N . VAL A 1 70 ? 20.41894 -9.36826 -12.88160 1.000 51.04840 172 VAL A N 1
ATOM 520 C CA . VAL A 1 70 ? 20.24427 -8.19305 -13.74226 1.000 55.68655 172 VAL A CA 1
ATOM 521 C C . VAL A 1 70 ? 21.27123 -8.19951 -14.88408 1.000 59.68091 172 VAL A C 1
ATOM 522 O O . VAL A 1 70 ? 20.96936 -7.78833 -16.01141 1.000 56.02868 172 VAL A O 1
ATOM 526 N N . GLN A 1 71 ? 22.50585 -8.64061 -14.60569 1.000 55.37846 173 GLN A N 1
ATOM 527 C CA . GLN A 1 71 ? 23.52603 -8.63088 -15.64953 1.000 64.65524 173 GLN A CA 1
ATOM 528 C C . GLN A 1 71 ? 23.08758 -9.44612 -16.85627 1.000 61.16511 173 GLN A C 1
ATOM 529 O O . GLN A 1 71 ? 23.44535 -9.11294 -17.98529 1.000 61.77326 173 GLN A O 1
ATOM 535 N N . LEU A 1 72 ? 22.30832 -10.49991 -16.64260 1.000 64.13458 174 LEU A N 1
ATOM 536 C CA . LEU A 1 72 ? 21.81272 -11.30873 -17.74787 1.000 66.62366 174 LEU A CA 1
ATOM 537 C C . LEU A 1 72 ? 20.64827 -10.65662 -18.49975 1.000 67.76685 174 LEU A C 1
ATOM 538 O O . LEU A 1 72 ? 20.16659 -11.25230 -19.46557 1.000 64.16421 174 LEU A O 1
ATOM 543 N N . THR A 1 73 ? 20.19700 -9.45094 -18.10450 1.000 67.09655 175 THR A N 1
ATOM 544 C CA . THR A 1 73 ? 19.19053 -8.69830 -18.85486 1.000 58.86202 175 THR A CA 1
ATOM 545 C C . THR A 1 73 ? 19.80407 -7.54478 -19.62872 1.000 64.99269 175 THR A C 1
ATOM 546 O O . THR A 1 73 ? 19.07622 -6.81809 -20.31249 1.000 63.83411 175 THR A O 1
ATOM 550 N N . MET A 1 74 ? 21.08893 -7.28172 -19.44144 1.000 60.77929 176 MET A N 1
ATOM 551 C CA . MET A 1 74 ? 21.74124 -6.19608 -20.14341 1.000 64.06791 176 MET A CA 1
ATOM 552 C C . MET A 1 74 ? 22.21538 -6.63236 -21.53697 1.000 71.94949 176 MET A C 1
ATOM 553 O O . MET A 1 74 ? 22.82808 -5.84109 -22.26662 1.000 64.70739 176 MET A O 1
ATOM 558 N N . SER A 1 75 ? 21.92484 -7.86666 -21.91962 1.000 66.90557 177 SER A N 1
ATOM 559 C CA . SER A 1 75 ? 22.09188 -8.28889 -23.29974 1.000 71.87014 177 SER A CA 1
ATOM 560 C C . SER A 1 75 ? 21.23806 -7.41828 -24.21431 1.000 71.54662 177 SER A C 1
ATOM 561 O O . SER A 1 75 ? 20.05520 -7.18461 -23.91363 1.000 67.71151 177 SER A O 1
ATOM 564 N N . PRO A 1 76 ? 21.79242 -6.91704 -25.32862 1.000 75.55498 178 PRO A N 1
ATOM 565 C CA . PRO A 1 76 ? 20.99056 -6.06352 -26.23562 1.000 69.19194 178 PRO A CA 1
ATOM 566 C C . PRO A 1 76 ? 19.76001 -6.76275 -26.79395 1.000 64.06106 178 PRO A C 1
ATOM 567 O O . PRO A 1 76 ? 18.70084 -6.13904 -26.93084 1.000 62.12723 178 PRO A O 1
ATOM 571 N N . GLU A 1 77 ? 19.87380 -8.05075 -27.11753 1.000 65.07494 179 GLU A N 1
ATOM 572 C CA . GLU A 1 77 ? 18.71148 -8.81906 -27.55564 1.000 71.01435 179 GLU A CA 1
ATOM 573 C C . GLU A 1 77 ? 17.62653 -8.83815 -26.48003 1.000 70.49655 179 GLU A C 1
ATOM 574 O O . GLU A 1 77 ? 16.46333 -8.50754 -26.74665 1.000 67.56824 179 GLU A O 1
ATOM 580 N N . VAL A 1 78 ? 17.98656 -9.23156 -25.25136 1.000 69.88004 180 VAL A N 1
ATOM 581 C CA . VAL A 1 78 ? 17.00267 -9.22240 -24.16863 1.000 65.71292 180 VAL A CA 1
ATOM 582 C C . VAL A 1 78 ? 16.49398 -7.80967 -23.91325 1.000 62.89264 180 VAL A C 1
ATOM 583 O O . VAL A 1 78 ? 15.28666 -7.59564 -23.72832 1.000 64.53413 180 VAL A O 1
ATOM 587 N N . HIS A 1 79 ? 17.39176 -6.82139 -23.90278 1.000 62.15004 181 HIS A N 1
ATOM 588 C CA . HIS A 1 79 ? 16.98742 -5.48606 -23.46529 1.000 63.93254 181 HIS A CA 1
ATOM 589 C C . HIS A 1 79 ? 15.86920 -4.94534 -24.35319 1.000 70.76323 181 HIS A C 1
ATOM 590 O O . HIS A 1 79 ? 14.88200 -4.38953 -23.85836 1.000 67.82521 181 HIS A O 1
ATOM 597 N N . GLN A 1 80 ? 16.01475 -5.11002 -25.68234 1.000 69.60421 182 GLN A N 1
ATOM 598 C CA . GLN A 1 80 ? 15.02018 -4.64269 -26.64679 1.000 67.08339 182 GLN A CA 1
ATOM 599 C C . GLN A 1 80 ? 13.77897 -5.52817 -26.68162 1.000 62.51697 182 GLN A C 1
ATOM 600 O O . GLN A 1 80 ? 12.71507 -5.08321 -27.12638 1.000 65.20014 182 GLN A O 1
ATOM 606 N N . SER A 1 81 ? 13.89576 -6.79111 -26.28190 1.000 59.73834 183 SER A N 1
ATOM 607 C CA . SER A 1 81 ? 12.75108 -7.68769 -26.39720 1.000 63.20612 183 SER A CA 1
ATOM 608 C C . SER A 1 81 ? 11.65743 -7.39904 -25.36021 1.000 66.38805 183 SER A C 1
ATOM 609 O O . SER A 1 81 ? 10.49841 -7.78511 -25.57743 1.000 67.87971 183 SER A O 1
ATOM 612 N N . ASN A 1 82 ? 11.99699 -6.74703 -24.23580 1.000 66.42075 184 ASN A N 1
ATOM 613 C CA . ASN A 1 82 ? 11.01826 -6.41267 -23.18389 1.000 60.56847 184 ASN A CA 1
ATOM 614 C C . ASN A 1 82 ? 10.17474 -7.62591 -22.78168 1.000 57.70144 184 ASN A C 1
ATOM 615 O O . ASN A 1 82 ? 8.97798 -7.51178 -22.51903 1.000 65.43331 184 ASN A O 1
ATOM 620 N N . VAL A 1 83 ? 10.80969 -8.80192 -22.72671 1.000 55.75211 185 VAL A N 1
ATOM 621 C CA . VAL A 1 83 ? 10.12749 -10.01998 -22.28540 1.000 58.47754 185 VAL A CA 1
ATOM 622 C C . VAL A 1 83 ? 9.69779 -9.90856 -20.81627 1.000 63.58084 185 VAL A C 1
ATOM 623 O O . VAL A 1 83 ? 10.26795 -9.15800 -20.01971 1.000 58.54130 185 VAL A O 1
ATOM 627 N N . GLY A 1 84 ? 8.68214 -10.70151 -20.45633 1.000 66.24202 186 GLY A N 1
ATOM 628 C CA . GLY A 1 84 ? 8.03273 -10.55390 -19.15313 1.000 58.06509 186 GLY A CA 1
ATOM 629 C C . GLY A 1 84 ? 8.96353 -10.77878 -17.97631 1.000 61.76277 186 GLY A C 1
ATOM 630 O O . GLY A 1 84 ? 8.99417 -9.97791 -17.03841 1.000 59.45937 186 GLY A O 1
ATOM 631 N N . TRP A 1 85 ? 9.71825 -11.88476 -17.99203 1.000 55.91613 187 TRP A N 1
ATOM 632 C CA . TRP A 1 85 ? 10.65633 -12.13061 -16.90453 1.000 58.78504 187 TRP A CA 1
ATOM 633 C C . TRP A 1 85 ? 11.70527 -11.03929 -16.81758 1.000 62.03584 187 TRP A C 1
ATOM 634 O O . TRP A 1 85 ? 12.33725 -10.86950 -15.76473 1.000 62.06551 187 TRP A O 1
ATOM 645 N N . CYS A 1 86 ? 11.87324 -10.29310 -17.90160 1.000 56.75137 188 CYS A N 1
ATOM 646 C CA . CYS A 1 86 ? 12.86864 -9.23961 -17.98234 1.000 58.45399 188 CYS A CA 1
ATOM 647 C C . CYS A 1 86 ? 12.41031 -8.02021 -17.17923 1.000 51.43147 188 CYS A C 1
ATOM 648 O O . CYS A 1 86 ? 13.22431 -7.30501 -16.58069 1.000 53.48356 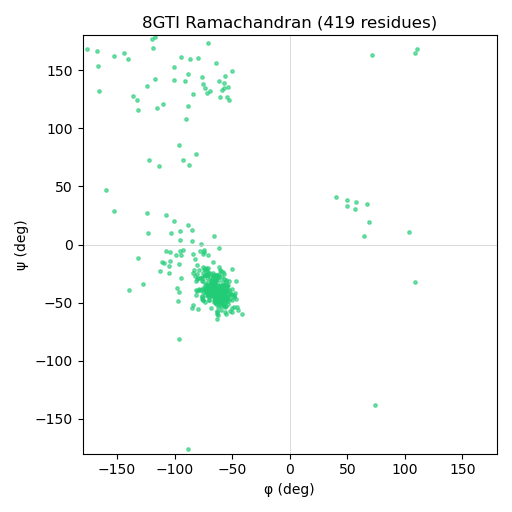188 CYS A O 1
ATOM 651 N N . ARG A 1 87 ? 11.11408 -7.72961 -17.21604 1.000 48.75173 189 ARG A N 1
ATOM 652 C CA . ARG A 1 87 ? 10.57801 -6.62724 -16.42574 1.000 57.71510 189 ARG A CA 1
ATOM 653 C C . ARG A 1 87 ? 10.42528 -7.01098 -14.95575 1.000 54.07467 189 ARG A C 1
ATOM 654 O O . ARG A 1 87 ? 10.53556 -6.14377 -14.07964 1.000 54.14080 189 ARG A O 1
ATOM 662 N N . LEU A 1 88 ? 10.19408 -8.29713 -14.67408 1.000 53.02444 190 LEU A N 1
ATOM 663 C CA . LEU A 1 88 ? 10.02699 -8.75171 -13.29372 1.000 56.57118 190 LEU A CA 1
ATOM 664 C C . LEU A 1 88 ? 11.35203 -8.70004 -12.54312 1.000 54.46067 190 LEU A C 1
ATOM 665 O O . LEU A 1 88 ? 11.38968 -8.33010 -11.36527 1.000 53.96566 190 LEU A O 1
ATOM 670 N N . VAL A 1 89 ? 12.45056 -9.01804 -13.23527 1.000 54.09764 191 VAL A N 1
ATOM 671 C CA . VAL A 1 89 ? 13.79929 -8.88485 -12.68046 1.000 52.86336 191 VAL A CA 1
ATOM 672 C C . VAL A 1 89 ? 14.11169 -7.42375 -12.33532 1.000 52.89769 191 VAL A C 1
ATOM 673 O O . VAL A 1 89 ? 14.62497 -7.12941 -11.24854 1.000 50.70379 191 VAL A O 1
ATOM 677 N N . THR A 1 90 ? 13.81606 -6.48595 -13.25484 1.000 48.21798 192 THR A N 1
ATOM 678 C CA . THR A 1 90 ? 14.05459 -5.06287 -12.98476 1.000 48.26086 192 THR A CA 1
ATOM 679 C C . THR A 1 90 ? 13.23289 -4.55430 -11.79501 1.000 46.94063 192 THR A C 1
ATOM 680 O O . THR A 1 90 ? 13.74742 -3.79935 -10.97087 1.000 44.53143 192 THR A O 1
ATOM 684 N N . ALA A 1 91 ? 11.95484 -4.94451 -11.69375 1.000 47.29407 193 ALA A N 1
ATOM 685 C CA . ALA A 1 91 ? 11.11723 -4.48865 -10.57581 1.000 54.53927 193 ALA A CA 1
ATOM 686 C C . ALA A 1 91 ? 11.61960 -5.03789 -9.23429 1.000 48.91506 193 ALA A C 1
ATOM 687 O O . ALA A 1 91 ? 11.66171 -4.31034 -8.24019 1.000 49.71558 193 ALA A O 1
ATOM 689 N N . ALA A 1 92 ? 12.01997 -6.31402 -9.20136 1.000 51.17506 194 ALA A N 1
ATOM 690 C CA . ALA A 1 92 ? 12.57053 -6.90958 -7.98939 1.000 54.42857 194 ALA A CA 1
ATOM 691 C C . ALA A 1 92 ? 13.83412 -6.18497 -7.56277 1.000 51.89425 194 ALA A C 1
ATOM 692 O O . ALA A 1 92 ? 14.04164 -5.91015 -6.37223 1.000 48.12256 194 ALA A O 1
ATOM 694 N N . TYR A 1 93 ? 14.67783 -5.83806 -8.52689 1.000 47.14558 195 TYR A N 1
ATOM 695 C CA . TYR A 1 93 ? 15.89475 -5.11533 -8.19653 1.000 45.64778 195 TYR A CA 1
ATOM 696 C C . TYR A 1 93 ? 15.59288 -3.72075 -7.64771 1.000 45.10857 195 TYR A C 1
ATOM 697 O O . TYR A 1 93 ? 16.28212 -3.25915 -6.72870 1.000 46.37962 195 TYR A O 1
ATOM 706 N N . ASN A 1 94 ? 14.60379 -3.01303 -8.21402 1.000 41.04344 196 ASN A N 1
ATOM 707 C CA . ASN A 1 94 ? 14.28791 -1.67885 -7.69698 1.000 43.20587 196 ASN A CA 1
ATOM 708 C C . ASN A 1 94 ? 13.60506 -1.77162 -6.33094 1.000 45.23516 196 ASN A C 1
ATOM 709 O O . ASN A 1 94 ? 13.88081 -0.95707 -5.44207 1.000 39.56269 196 ASN A O 1
ATOM 714 N N . TYR A 1 95 ? 12.70981 -2.75293 -6.15802 1.000 44.12905 197 TYR A N 1
ATOM 715 C CA . TYR A 1 95 ? 12.11110 -3.00358 -4.85416 1.000 45.20811 197 TYR A CA 1
ATOM 716 C C . TYR A 1 95 ? 13.19799 -3.14478 -3.79499 1.000 47.29839 197 TYR A C 1
ATOM 717 O O . TYR A 1 95 ? 13.22104 -2.40016 -2.80542 1.000 46.74991 197 TYR A O 1
ATOM 726 N N . PHE A 1 96 ? 14.12816 -4.09055 -3.99992 1.000 46.11406 198 PHE A N 1
ATOM 727 C CA . PHE A 1 96 ? 15.22335 -4.27030 -3.04917 1.000 43.78108 198 PHE A CA 1
ATOM 728 C C . PHE A 1 96 ? 16.00410 -2.98172 -2.85185 1.000 46.98937 198 PHE A C 1
ATOM 729 O O . PHE A 1 96 ? 16.35498 -2.63334 -1.70969 1.000 45.80740 198 PHE A O 1
ATOM 737 N N . HIS A 1 97 ? 16.24134 -2.22404 -3.93637 1.000 40.53822 199 HIS A N 1
ATOM 738 C CA . HIS A 1 97 ? 16.87945 -0.91557 -3.77062 1.000 44.70554 199 HIS A CA 1
ATOM 739 C C . HIS A 1 97 ? 16.09187 -0.01021 -2.80894 1.000 45.35036 199 HIS A C 1
ATOM 740 O O . HIS A 1 97 ? 16.68278 0.68556 -1.97622 1.000 43.87777 199 HIS A O 1
ATOM 747 N N . VAL A 1 98 ? 14.76478 0.02890 -2.93105 1.000 42.39879 200 VAL A N 1
ATOM 748 C CA . VAL A 1 98 ? 13.98892 0.87973 -2.04085 1.000 43.79873 200 VAL A CA 1
ATOM 749 C C . VAL A 1 98 ? 14.05914 0.35363 -0.59679 1.000 46.56401 200 VAL A C 1
ATOM 750 O O . VAL A 1 98 ? 14.14021 1.14833 0.34492 1.000 42.87364 200 VAL A O 1
ATOM 754 N N . THR A 1 99 ? 14.05780 -0.98377 -0.39954 1.000 42.07912 201 THR A N 1
ATOM 755 C CA . THR A 1 99 ? 14.16127 -1.52748 0.96186 1.000 43.07801 201 THR A CA 1
ATOM 756 C C . THR A 1 99 ? 15.50825 -1.21531 1.60303 1.000 48.37805 201 THR A C 1
ATOM 757 O O . THR A 1 99 ? 15.61194 -1.17389 2.84719 1.000 47.77868 201 THR A O 1
ATOM 761 N N . ASN A 1 100 ? 16.55115 -1.01694 0.79674 1.000 41.24287 202 ASN A N 1
ATOM 762 C CA . ASN A 1 100 ? 17.84488 -0.61442 1.35772 1.000 42.04695 202 ASN A CA 1
ATOM 763 C C . ASN A 1 100 ? 17.74612 0.78457 1.98050 1.000 48.54333 202 ASN A C 1
ATOM 764 O O . ASN A 1 100 ? 18.22951 1.01218 3.09983 1.000 47.04635 202 ASN A O 1
ATOM 769 N N . PHE A 1 101 ? 17.10503 1.73699 1.27663 1.000 42.81819 203 PHE A N 1
ATOM 770 C CA . PHE A 1 101 ? 16.89929 3.07106 1.85556 1.000 48.36519 203 PHE A CA 1
ATOM 771 C C . PHE A 1 101 ? 15.99346 3.02341 3.09344 1.000 46.18237 203 PHE A C 1
ATOM 772 O O . PHE A 1 101 ? 16.20213 3.77021 4.05262 1.000 45.77121 203 PHE A O 1
ATOM 780 N N . PHE A 1 1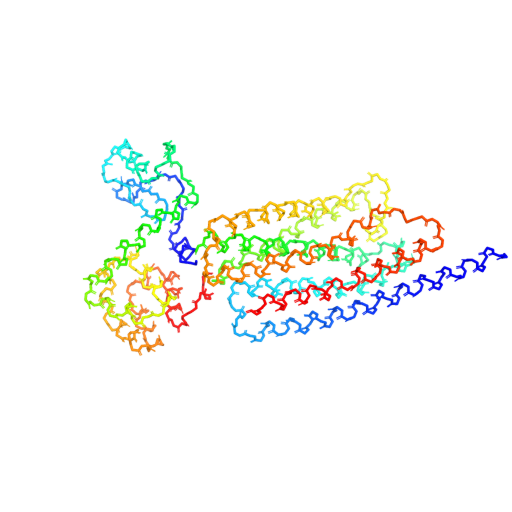02 ? 14.95785 2.18015 3.07459 1.000 47.48194 204 PHE A N 1
ATOM 781 C CA . PHE A 1 102 ? 13.96372 2.24125 4.13493 1.000 47.64813 204 PHE A CA 1
ATOM 782 C C . PHE A 1 102 ? 14.44037 1.53905 5.40005 1.000 51.11061 204 PHE A C 1
ATOM 783 O O . PHE A 1 102 ? 14.04011 1.93674 6.49827 1.000 48.10617 204 PHE A O 1
ATOM 791 N N . TRP A 1 103 ? 15.30752 0.51889 5.26788 1.000 48.25824 205 TRP A N 1
ATOM 792 C CA . TRP A 1 103 ? 15.93863 -0.09904 6.42351 1.000 48.81991 205 TRP A CA 1
ATOM 793 C C . TRP A 1 103 ? 17.02061 0.79763 7.03908 1.000 51.92446 205 TRP A C 1
ATOM 794 O O . TRP A 1 103 ? 17.20547 0.77211 8.26043 1.000 45.63757 205 TRP A O 1
ATOM 805 N N . MET A 1 104 ? 17.76286 1.57726 6.23628 1.000 46.42428 206 MET A N 1
ATOM 806 C CA . MET A 1 104 ? 18.67096 2.56221 6.82876 1.000 46.58725 206 MET A CA 1
ATOM 807 C C . MET A 1 104 ? 17.87766 3.61121 7.60433 1.000 51.42109 206 MET A C 1
ATOM 808 O O . MET A 1 104 ? 18.32086 4.10219 8.65249 1.000 49.60694 206 MET A O 1
ATOM 813 N N . PHE A 1 105 ? 16.70664 3.98949 7.07855 1.000 49.20882 207 PHE A N 1
ATOM 814 C CA . PHE A 1 105 ? 15.81525 4.88830 7.80231 1.000 48.58009 207 PHE A CA 1
ATOM 815 C C . PHE A 1 105 ? 15.30439 4.21636 9.07464 1.000 55.63636 207 PHE A C 1
ATOM 816 O O . PHE A 1 105 ? 15.16438 4.86809 10.12683 1.000 47.83894 207 PHE A O 1
ATOM 824 N N . GLY A 1 106 ? 15.06759 2.90099 9.00069 1.000 51.75663 208 GLY A N 1
ATOM 825 C CA . GLY A 1 106 ? 14.71313 2.14463 10.18724 1.000 47.18812 208 GLY A CA 1
ATOM 826 C C . GLY A 1 106 ? 15.78386 2.23378 11.25131 1.000 54.93472 208 GLY A C 1
ATOM 827 O O . GLY A 1 106 ? 15.49139 2.45699 12.43467 1.000 54.35010 208 GLY A O 1
ATOM 828 N N . GLU A 1 107 ? 17.04978 2.09784 10.84329 1.000 46.74062 209 GLU A N 1
ATOM 829 C CA . GLU A 1 107 ? 18.14394 2.28251 11.79699 1.000 53.25177 209 GLU A CA 1
ATOM 830 C C . GLU A 1 107 ? 18.12477 3.68268 12.41893 1.000 54.96508 209 GLU A C 1
ATOM 831 O O . GLU A 1 107 ? 18.34690 3.83512 13.62872 1.000 51.93986 209 GLU A O 1
ATOM 837 N N . GLY A 1 108 ? 17.87240 4.71914 11.61081 1.000 52.10610 210 GLY A N 1
ATOM 838 C CA . GLY A 1 108 ? 17.86775 6.07499 12.14922 1.000 51.29997 210 GLY A CA 1
ATOM 839 C C . GLY A 1 108 ? 16.72311 6.31184 13.12685 1.000 52.65932 210 GLY A C 1
ATOM 840 O O . GLY A 1 108 ? 16.88392 7.00216 14.13956 1.000 48.97669 210 GLY A O 1
ATOM 841 N N . CYS A 1 109 ? 15.55166 5.75449 12.82067 1.000 49.74661 211 CYS A N 1
ATOM 842 C CA . CYS A 1 109 ? 14.38386 5.90500 13.66606 1.000 54.42050 211 CYS A CA 1
ATOM 843 C C . CYS A 1 109 ? 14.60912 5.24928 15.02717 1.000 57.74793 211 CYS A C 1
ATOM 844 O O . CYS A 1 109 ? 14.28523 5.84419 16.06339 1.000 52.09366 211 CYS A O 1
ATOM 847 N N . TYR A 1 110 ? 15.21504 4.04600 15.03915 1.000 52.44060 212 TYR A N 1
ATOM 848 C CA . TYR A 1 110 ? 15.45530 3.33281 16.28753 1.000 56.23996 212 TYR A CA 1
ATOM 849 C C . TYR A 1 110 ? 16.45036 4.08743 17.16808 1.000 63.54264 212 TYR A C 1
ATOM 850 O O . TYR A 1 110 ? 16.22835 4.24363 18.38321 1.000 56.38786 212 TYR A O 1
ATOM 859 N N . LEU A 1 111 ? 17.53988 4.58616 16.56283 1.000 56.33021 213 LEU A N 1
ATOM 860 C CA . LEU A 1 111 ? 18.55187 5.34428 17.30433 1.000 56.21114 213 LEU A CA 1
ATOM 861 C C . LEU A 1 111 ? 17.98420 6.62523 17.91416 1.000 57.92532 213 LEU A C 1
ATOM 862 O O . LEU A 1 111 ? 18.35889 7.01268 19.02606 1.000 58.55760 213 LEU A O 1
ATOM 867 N N . HIS A 1 112 ? 17.10530 7.31344 17.19177 1.000 54.30736 214 HIS A N 1
ATOM 868 C CA . HIS A 1 112 ? 16.49142 8.51655 17.73389 1.000 57.47923 214 HIS A CA 1
ATOM 869 C C . HIS A 1 112 ? 15.54335 8.18123 18.88994 1.000 66.42137 214 HIS A C 1
ATOM 870 O O . HIS A 1 112 ? 15.44051 8.94948 19.85235 1.000 66.08192 214 HIS A O 1
ATOM 877 N N . THR A 1 113 ? 14.87133 7.02730 18.82090 1.000 63.46209 215 THR A N 1
ATOM 878 C CA . THR A 1 113 ? 13.90246 6.61627 19.83041 1.000 64.33167 215 THR A CA 1
ATOM 879 C C . THR A 1 113 ? 14.58624 6.06311 21.07207 1.000 63.85340 215 THR A C 1
ATOM 880 O O . THR A 1 113 ? 14.15251 6.33862 22.19758 1.000 60.72574 215 THR A O 1
ATOM 884 N N . ALA A 1 114 ? 15.66817 5.30526 20.87555 1.000 56.51123 216 ALA A N 1
ATOM 885 C CA . ALA A 1 114 ? 16.37510 4.69489 21.99108 1.000 58.28083 216 ALA A CA 1
ATOM 886 C C . ALA A 1 114 ? 16.95181 5.72028 22.96386 1.000 65.67438 216 ALA A C 1
ATOM 887 O O . ALA A 1 114 ? 17.11704 5.39665 24.14147 1.000 59.11280 216 ALA A O 1
ATOM 889 N N . ILE A 1 115 ? 17.33558 6.92403 22.50265 1.000 59.22133 217 ILE A N 1
ATOM 890 C CA . ILE A 1 115 ? 17.86937 7.91386 23.43920 1.000 64.04220 217 ILE A CA 1
ATOM 891 C C . ILE A 1 115 ? 16.80685 8.85992 23.98828 1.000 61.86660 217 ILE A C 1
ATOM 892 O O . ILE A 1 115 ? 17.13131 9.70930 24.82278 1.000 62.63163 217 ILE A O 1
ATOM 897 N N . VAL A 1 116 ? 15.56641 8.77307 23.52668 1.000 62.01306 218 VAL A N 1
ATOM 898 C CA . VAL A 1 116 ? 14.52791 9.69273 23.96725 1.000 63.61152 218 VAL A CA 1
ATOM 899 C C . VAL A 1 116 ? 13.44256 9.00272 24.78721 1.000 67.98797 218 VAL A C 1
ATOM 900 O O . VAL A 1 116 ? 12.74490 9.68280 25.55558 1.000 66.38533 218 VAL A O 1
ATOM 904 N N . LEU A 1 117 ? 13.26582 7.69152 24.64787 1.000 63.86640 219 LEU A N 1
ATOM 905 C CA . LEU A 1 117 ? 12.28466 6.95187 25.42906 1.000 62.04895 219 LEU A CA 1
ATOM 906 C C . LEU A 1 117 ? 12.96718 5.72111 25.99332 1.000 61.18319 219 LEU A C 1
ATOM 907 O O . LEU A 1 117 ? 13.42537 4.85616 25.23615 1.000 61.69078 219 LEU A O 1
ATOM 912 N N . THR A 1 118 ? 13.07296 5.65576 27.31118 1.000 58.02462 220 THR A N 1
ATOM 913 C CA . THR A 1 118 ? 13.14212 4.35228 27.91531 1.000 51.28421 220 THR A CA 1
ATOM 914 C C . THR A 1 118 ? 11.84008 3.80005 27.37273 1.000 54.39480 220 THR A C 1
ATOM 915 O O . THR A 1 118 ? 11.58739 2.61833 27.40784 1.000 50.76315 220 THR A O 1
ATOM 919 N N . ASP A 1 122 ? 10.52587 -6.79888 22.77780 1.000 54.13658 224 ASP A N 1
ATOM 920 C CA . ASP A 1 122 ? 11.32442 -6.55685 21.58483 1.000 53.46550 224 ASP A CA 1
ATOM 921 C C . ASP A 1 122 ? 10.65973 -7.19903 20.35616 1.000 59.34946 224 ASP A C 1
ATOM 922 O O . ASP A 1 122 ? 10.63540 -6.59164 19.27996 1.000 55.11052 224 ASP A O 1
ATOM 927 N N . ARG A 1 123 ? 10.08429 -8.39733 20.53508 1.000 59.68423 225 ARG A N 1
ATOM 928 C CA . ARG A 1 123 ? 9.49131 -9.10941 19.40544 1.000 59.33597 225 ARG A CA 1
ATOM 929 C C . ARG A 1 123 ? 8.18134 -8.47020 18.95068 1.000 61.08429 225 ARG A C 1
ATOM 930 O O . ARG A 1 123 ? 7.82450 -8.58145 17.77459 1.000 58.59590 225 ARG A O 1
ATOM 932 N N . LEU A 1 124 ? 7.46190 -7.77092 19.83042 1.000 55.10020 226 LEU A N 1
ATOM 933 C CA . LEU A 1 124 ? 6.28245 -7.03872 19.35606 1.000 55.45165 226 LEU A CA 1
ATOM 934 C C . LEU A 1 124 ? 6.67287 -5.74837 18.61513 1.000 58.05788 226 LEU A C 1
ATOM 935 O O . LEU A 1 124 ? 6.10843 -5.43138 17.56062 1.000 57.13039 226 LEU A O 1
ATOM 940 N N . ARG A 1 125 ? 7.62260 -4.97560 19.16154 1.000 54.65726 227 ARG A N 1
ATOM 941 C CA . ARG A 1 125 ? 7.95678 -3.68298 18.57359 1.000 52.36812 227 ARG A CA 1
ATOM 942 C C . ARG A 1 125 ? 8.60472 -3.85386 17.19314 1.000 55.17677 227 ARG A C 1
ATOM 943 O O . ARG A 1 125 ? 8.51647 -2.95480 16.34841 1.000 54.35300 227 ARG A O 1
ATOM 951 N N . ALA A 1 126 ? 9.24326 -5.00724 16.96138 1.000 48.62912 228 ALA A N 1
ATOM 952 C CA . ALA A 1 126 ? 9.90969 -5.28846 15.69494 1.000 58.83443 228 ALA A CA 1
ATOM 953 C C . ALA A 1 126 ? 8.95273 -5.12991 14.51378 1.000 62.13508 228 ALA A C 1
ATOM 954 O O . ALA A 1 126 ? 9.35065 -4.64488 13.44832 1.000 54.67915 228 ALA A O 1
ATOM 956 N N . TRP A 1 127 ? 7.67554 -5.49366 14.69884 1.000 58.18639 229 TRP A N 1
ATOM 957 C CA . TRP A 1 127 ? 6.73632 -5.47684 13.58570 1.000 58.46027 229 TRP A CA 1
ATOM 958 C C . TRP A 1 127 ? 6.60541 -4.08985 12.97569 1.000 60.79283 229 TRP A C 1
ATOM 959 O O . TRP A 1 127 ? 6.33689 -3.97007 11.77113 1.000 59.75098 229 TRP A O 1
ATOM 970 N N . MET A 1 128 ? 6.82118 -3.03448 13.76476 1.000 55.47439 230 MET A N 1
ATOM 971 C CA . MET A 1 128 ? 6.80812 -1.68561 13.19996 1.000 55.12974 230 MET A CA 1
ATOM 972 C C . MET A 1 128 ? 7.94271 -1.50987 12.18545 1.000 52.41513 230 MET A C 1
ATOM 973 O O . MET A 1 128 ? 7.74966 -0.92683 11.11957 1.000 49.62547 230 MET A O 1
ATOM 978 N N . PHE A 1 129 ? 9.13715 -1.99354 12.51614 1.000 53.15676 231 PHE A N 1
ATOM 979 C CA . PHE A 1 129 ? 10.27975 -1.82908 11.62897 1.000 52.67905 231 PHE A CA 1
ATOM 980 C C . PHE A 1 129 ? 10.17684 -2.75531 10.41984 1.000 51.67360 231 PHE A C 1
ATOM 981 O O . PHE A 1 129 ? 10.51993 -2.35628 9.30575 1.000 49.38370 231 PHE A O 1
ATOM 989 N N . ILE A 1 130 ? 9.68868 -3.98541 10.62390 1.000 47.64995 232 ILE A N 1
ATOM 990 C CA . ILE A 1 130 ? 9.40645 -4.89309 9.52047 1.000 48.95055 232 ILE A CA 1
ATOM 991 C C . ILE A 1 130 ? 8.41169 -4.27127 8.54732 1.000 56.59137 232 ILE A C 1
ATOM 992 O O . ILE A 1 130 ? 8.58116 -4.34794 7.31625 1.000 50.79518 232 ILE A O 1
ATOM 997 N N . CYS A 1 131 ? 7.37825 -3.61921 9.08267 1.000 49.56007 233 CYS A N 1
ATOM 998 C CA . CYS A 1 131 ? 6.35428 -2.98923 8.24728 1.000 56.84512 233 CYS A CA 1
ATOM 999 C C . CYS A 1 131 ? 6.90777 -1.79914 7.45448 1.000 54.65531 233 CYS A C 1
ATOM 1000 O O . CYS A 1 131 ? 6.52495 -1.58134 6.29868 1.000 54.67630 233 CYS A O 1
ATOM 1003 N N . ILE A 1 132 ? 7.78557 -1.00303 8.06435 1.000 48.17349 234 ILE A N 1
ATOM 1004 C CA . ILE A 1 132 ? 8.36916 0.12996 7.35904 1.000 50.92244 234 ILE A CA 1
ATOM 1005 C C . ILE A 1 132 ? 9.40844 -0.33133 6.32442 1.000 49.74564 234 ILE A C 1
ATOM 1006 O O . ILE A 1 132 ? 9.44539 0.18193 5.20337 1.000 47.52941 234 ILE A O 1
ATOM 1011 N N . GLY A 1 133 ? 10.27267 -1.28433 6.69088 1.000 43.99176 235 GLY A N 1
ATOM 1012 C CA . GLY A 1 133 ? 11.36841 -1.73797 5.85333 1.000 50.29184 235 GLY A CA 1
ATOM 1013 C C . GLY A 1 133 ? 11.01920 -2.63650 4.67681 1.000 47.15709 235 GLY A C 1
ATOM 1014 O O . GLY A 1 133 ? 11.51629 -2.39325 3.57164 1.000 43.77765 235 GLY A O 1
ATOM 1015 N N . TRP A 1 134 ? 10.20559 -3.68332 4.89516 1.000 40.06535 236 TRP A N 1
ATOM 1016 C CA . TRP A 1 134 ? 9.73580 -4.56491 3.83031 1.000 48.44624 236 TRP A CA 1
ATOM 1017 C C . TRP A 1 134 ? 8.37668 -4.16842 3.27514 1.000 48.73661 236 TRP A C 1
ATOM 1018 O O . TRP A 1 134 ? 8.12014 -4.40888 2.09243 1.000 43.99970 236 TRP A O 1
ATOM 1029 N N . GLY A 1 135 ? 7.51704 -3.54282 4.08313 1.000 44.92353 237 GLY A N 1
ATOM 1030 C CA . GLY A 1 135 ? 6.12024 -3.33846 3.74511 1.000 44.54815 237 GLY A CA 1
ATOM 1031 C C . GLY A 1 135 ? 5.77664 -2.12921 2.90844 1.000 49.50152 237 GLY A C 1
ATOM 1032 O O . GLY A 1 135 ? 5.14172 -2.25069 1.84663 1.000 52.05194 237 GLY A O 1
ATOM 1033 N N . VAL A 1 136 ? 6.18620 -0.95096 3.37064 1.000 45.10668 238 VAL A N 1
ATOM 1034 C CA . VAL A 1 136 ? 5.87550 0.28961 2.64918 1.000 46.54750 238 VAL A CA 1
ATOM 1035 C C . VAL A 1 136 ? 6.44118 0.29334 1.22636 1.000 48.77443 238 VAL A C 1
ATOM 1036 O O . VAL A 1 136 ? 5.75967 0.78654 0.30795 1.000 46.35960 238 VAL A O 1
ATOM 1040 N N . PRO A 1 137 ? 7.64961 -0.20688 0.95736 1.000 45.67374 239 PRO A N 1
ATOM 1041 C CA . PRO A 1 137 ? 8.12412 -0.22118 -0.44621 1.000 54.31017 239 PRO A CA 1
ATOM 1042 C C . PRO A 1 137 ? 7.26575 -1.05916 -1.38415 1.000 50.39981 239 PRO A C 1
ATOM 1043 O O . PRO A 1 137 ? 7.22240 -0.75532 -2.57546 1.000 53.94799 239 PRO A O 1
ATOM 1047 N N . PHE A 1 138 ? 6.53608 -2.06367 -0.89685 1.000 50.43473 240 PHE A N 1
ATOM 1048 C CA . PHE A 1 138 ? 5.78330 -2.91411 -1.81778 1.000 52.89000 240 PHE A CA 1
ATOM 1049 C C . PHE A 1 138 ? 4.72828 -2.15389 -2.61299 1.000 57.81746 240 PHE A C 1
ATOM 1050 O O . PHE A 1 138 ? 4.71622 -2.27222 -3.85058 1.000 52.76622 240 PHE A O 1
ATOM 1058 N N . PRO A 1 139 ? 3.82369 -1.38250 -2.00054 1.000 57.15689 241 PRO A N 1
ATOM 1059 C CA . PRO A 1 139 ? 2.89046 -0.56359 -2.80650 1.000 56.13724 241 PRO A CA 1
ATOM 1060 C C . PRO A 1 139 ? 3.56665 0.50934 -3.65746 1.000 53.17357 241 PRO A C 1
ATOM 1061 O O . PRO A 1 139 ? 2.97835 0.94617 -4.65341 1.000 53.12069 241 PRO A O 1
ATOM 1065 N N . ILE A 1 140 ? 4.74666 0.99472 -3.26121 1.000 50.73151 242 ILE A N 1
ATOM 1066 C CA . ILE A 1 140 ? 5.42995 2.01360 -4.04070 1.000 48.62624 242 ILE A CA 1
ATOM 1067 C C . ILE A 1 140 ? 5.89311 1.41367 -5.36298 1.000 57.39123 242 ILE A C 1
ATOM 1068 O O . ILE A 1 140 ? 5.73210 2.02236 -6.42900 1.000 53.31049 242 ILE A O 1
ATOM 1073 N N . ILE A 1 141 ? 6.43231 0.18573 -5.30980 1.000 53.32577 243 ILE A N 1
ATOM 1074 C CA . ILE A 1 141 ? 6.92692 -0.48374 -6.50436 1.000 53.92341 243 ILE A CA 1
ATOM 1075 C C . ILE A 1 141 ? 5.76940 -0.91296 -7.38716 1.000 57.60493 243 ILE A C 1
ATOM 1076 O O . ILE A 1 141 ? 5.82260 -0.76310 -8.61643 1.000 50.94106 243 ILE A O 1
ATOM 1081 N N . VAL A 1 142 ? 4.68579 -1.41042 -6.78459 1.000 52.76884 244 VAL A N 1
ATOM 1082 C CA . VAL A 1 142 ? 3.48534 -1.66026 -7.57374 1.000 51.28349 244 VAL A CA 1
ATOM 1083 C C . VAL A 1 142 ? 3.05410 -0.38498 -8.28462 1.000 60.37295 244 VAL A C 1
ATOM 1084 O O . VAL A 1 142 ? 2.83724 -0.37514 -9.50648 1.000 60.22922 244 VAL A O 1
ATOM 1088 N N . ALA A 1 143 ? 2.96116 0.72465 -7.54940 1.000 56.91810 245 ALA A N 1
ATOM 1089 C CA . ALA A 1 143 ? 2.58342 1.96981 -8.21360 1.000 61.64114 245 ALA A CA 1
ATOM 1090 C C . ALA A 1 143 ? 3.51661 2.27140 -9.37708 1.000 58.69007 245 ALA A C 1
ATOM 1091 O O . ALA A 1 143 ? 3.07010 2.70165 -10.44601 1.000 61.36392 245 ALA A O 1
ATOM 1093 N N . TRP A 1 144 ? 4.82710 2.08812 -9.17629 1.000 56.44806 246 TRP A N 1
ATOM 1094 C CA . TRP A 1 144 ? 5.77107 2.42122 -10.23727 1.000 58.75679 246 TRP A CA 1
ATOM 1095 C C . TRP A 1 144 ? 5.58221 1.50858 -11.44138 1.000 56.47987 246 TRP A C 1
ATOM 1096 O O . TRP A 1 144 ? 5.75355 1.95213 -12.58424 1.000 58.60320 246 TRP A O 1
ATOM 1107 N N . ALA A 1 145 ? 5.22371 0.24444 -11.19859 1.000 50.90075 247 ALA A N 1
ATOM 1108 C CA . ALA A 1 145 ? 5.05414 -0.72499 -12.27360 1.000 61.94912 247 ALA A CA 1
ATOM 1109 C C . ALA A 1 145 ? 3.80110 -0.43228 -13.08037 1.000 65.54513 247 ALA A C 1
ATOM 1110 O O . ALA A 1 145 ? 3.79454 -0.61246 -14.30412 1.000 60.68303 247 ALA A O 1
ATOM 1112 N N . ILE A 1 146 ? 2.73090 0.01748 -12.41584 1.000 59.01446 248 ILE A N 1
ATOM 1113 C CA . ILE A 1 146 ? 1.55875 0.48463 -13.15052 1.000 63.22018 248 ILE A CA 1
ATOM 1114 C C . ILE A 1 146 ? 1.94730 1.66693 -14.02027 1.000 66.53852 248 ILE A C 1
ATOM 1115 O O . ILE A 1 146 ? 1.51704 1.77801 -15.17108 1.000 69.90216 248 ILE A O 1
ATOM 1120 N N . GLY A 1 147 ? 2.78872 2.55553 -13.49302 1.000 65.09237 249 GLY A N 1
ATOM 1121 C CA . GLY A 1 147 ? 3.29210 3.65072 -14.30610 1.000 66.01816 249 GLY A CA 1
ATOM 1122 C C . GLY A 1 147 ? 4.06010 3.16089 -15.52376 1.000 72.53390 249 GLY A C 1
ATOM 1123 O O . GLY A 1 147 ? 3.80451 3.59347 -16.65355 1.000 66.16149 249 GLY A O 1
ATOM 1124 N N . LYS A 1 148 ? 5.01200 2.24335 -15.31024 1.000 66.88883 250 LYS A N 1
ATOM 1125 C CA . LYS A 1 148 ? 5.80371 1.74100 -16.42430 1.000 67.42030 250 LYS A CA 1
ATOM 1126 C C . LYS A 1 148 ? 4.90984 1.11192 -17.48218 1.000 71.46166 250 LYS A C 1
ATOM 1127 O O . LYS A 1 148 ? 5.16983 1.24071 -18.68380 1.000 67.52332 250 LYS A O 1
ATOM 1133 N N . LEU A 1 149 ? 3.83148 0.45882 -17.05343 1.000 69.07054 251 LEU A N 1
ATOM 1134 C CA . LEU A 1 149 ? 2.94507 -0.20585 -17.99837 1.000 71.92798 251 LEU A CA 1
ATOM 1135 C C . LEU A 1 149 ? 2.26976 0.78031 -18.94808 1.000 78.18428 251 LEU A C 1
ATOM 1136 O O . LEU A 1 149 ? 2.23414 0.54153 -20.16170 1.000 74.66351 251 LEU A O 1
ATOM 1141 N N . TYR A 1 150 ? 1.68847 1.87865 -18.43354 1.000 75.88957 252 TYR A N 1
ATOM 1142 C CA . TYR A 1 150 ? 0.85579 2.67015 -19.34137 1.000 83.52131 252 TYR A CA 1
ATOM 1143 C C . TYR A 1 150 ? 1.59323 3.83512 -20.00438 1.000 82.66131 252 TYR A C 1
ATOM 1144 O O . TYR A 1 150 ? 1.03912 4.44392 -20.92416 1.000 89.00944 252 TYR A O 1
ATOM 1153 N N . TYR A 1 151 ? 2.82043 4.15559 -19.58632 1.000 75.25746 253 TYR A N 1
ATOM 1154 C CA . TYR A 1 151 ? 3.52048 5.33058 -20.09504 1.000 78.50743 253 TYR A CA 1
ATOM 1155 C C . TYR A 1 151 ? 4.95128 5.07261 -20.53434 1.000 79.26455 253 TYR A C 1
ATOM 1156 O O . TYR A 1 151 ? 5.54739 5.96057 -21.14984 1.000 82.52201 253 TYR A O 1
ATOM 1165 N N . ASP A 1 152 ? 5.53546 3.91805 -20.22613 1.000 75.81846 254 ASP A N 1
ATOM 1166 C CA . ASP A 1 152 ? 6.94278 3.71752 -20.55390 1.000 71.86142 254 ASP A CA 1
ATOM 1167 C C . ASP A 1 152 ? 7.27560 2.23579 -20.59854 1.000 68.93831 254 ASP A C 1
ATOM 1168 O O . ASP A 1 152 ? 8.28822 1.80517 -20.03289 1.000 69.72809 254 ASP A O 1
ATOM 1173 N N . ASN A 1 153 ? 6.43142 1.45528 -21.27904 1.000 63.37258 255 ASN A N 1
ATOM 1174 C CA . ASN A 1 153 ? 6.56969 0.00361 -21.32521 1.000 65.08605 255 ASN A CA 1
ATOM 1175 C C . ASN A 1 153 ? 7.60762 -0.38948 -22.37575 1.000 69.20723 255 ASN A C 1
ATOM 1176 O O . ASN A 1 153 ? 7.27885 -0.86885 -23.46150 1.000 69.16751 255 ASN A O 1
ATOM 1181 N N . GLU A 1 154 ? 8.88860 -0.23671 -22.02285 1.000 64.57185 256 GLU A N 1
ATOM 1182 C CA . GLU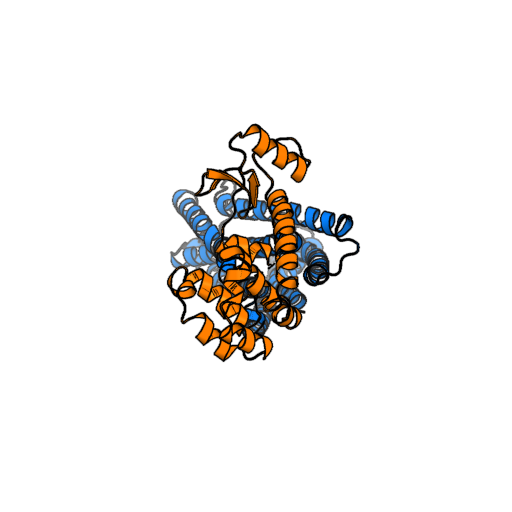 A 1 154 ? 9.97158 -0.62561 -22.92294 1.000 69.59633 256 GLU A CA 1
ATOM 1183 C C . GLU A 1 154 ? 11.23371 -1.00981 -22.15561 1.000 68.38349 256 GLU A C 1
ATOM 1184 O O . GLU A 1 154 ? 11.42195 -0.65368 -20.98366 1.000 63.80716 256 GLU A O 1
ATOM 1190 N N . LYS A 1 155 ? 12.12223 -1.72080 -22.85903 1.000 66.64485 257 LYS A N 1
ATOM 1191 C CA . LYS A 1 155 ? 13.51355 -1.89140 -22.42544 1.000 68.92303 257 LYS A CA 1
ATOM 1192 C C . LYS A 1 155 ? 13.60602 -2.52204 -21.02756 1.000 63.70005 257 LYS A C 1
ATOM 1193 O O . LYS A 1 155 ? 14.49376 -2.19822 -20.23455 1.000 60.78710 257 LYS A O 1
ATOM 1199 N N . CYS A 1 156 ? 12.69643 -3.44529 -20.73114 1.000 60.10404 258 CYS A N 1
ATOM 1200 C CA . CYS A 1 156 ? 12.67777 -4.11457 -19.43072 1.000 61.50012 258 CYS A CA 1
ATOM 1201 C C . CYS A 1 156 ? 12.57322 -3.11276 -18.28298 1.000 59.00620 258 CYS A C 1
ATOM 1202 O O . CYS A 1 156 ? 13.09305 -3.34777 -17.19623 1.000 61.55645 258 CYS A O 1
ATOM 1205 N N . TRP A 1 157 ? 11.91388 -1.98114 -18.52593 1.000 59.95519 259 TRP A N 1
ATOM 1206 C CA . TRP A 1 157 ? 11.65343 -0.95906 -17.51880 1.000 61.06870 259 TRP A CA 1
ATOM 1207 C C . TRP A 1 157 ? 12.92296 -0.30162 -16.99782 1.000 63.87893 259 TRP A C 1
ATOM 1208 O O . TRP A 1 157 ? 12.86327 0.46718 -16.02998 1.000 56.95487 259 TRP A O 1
ATOM 1219 N N . ALA A 1 158 ? 14.07853 -0.60323 -17.59695 1.000 62.47786 260 ALA A N 1
ATOM 1220 C CA . ALA A 1 158 ? 15.34988 -0.01604 -17.18716 1.000 65.88946 260 ALA A CA 1
ATOM 1221 C C . ALA A 1 158 ? 15.85321 1.00327 -18.19965 1.000 73.61419 260 ALA A C 1
ATOM 1222 O O . ALA A 1 158 ? 17.06242 1.24186 -18.30038 1.000 70.96097 260 ALA A O 1
ATOM 1224 N N . GLY A 1 159 ? 14.94707 1.60323 -18.95489 1.000 74.02773 261 GLY A N 1
ATOM 1225 C CA . GLY A 1 159 ? 15.34687 2.61332 -19.89882 1.000 83.18666 261 GLY A CA 1
ATOM 1226 C C . GLY A 1 159 ? 15.58171 3.96129 -19.24536 1.000 96.43778 261 GLY A C 1
ATOM 1227 O O . GLY A 1 159 ? 15.13963 4.24841 -18.12958 1.000 89.96706 261 GLY A O 1
ATOM 1228 N N . LYS A 1 160 ? 16.32716 4.79580 -19.96084 1.000 102.25278 262 LYS A N 1
ATOM 1229 C CA . LYS A 1 160 ? 16.41073 6.21909 -19.67403 1.000 105.52033 262 LYS A CA 1
ATOM 1230 C C . LYS A 1 160 ? 15.81116 6.94068 -20.87209 1.000 108.85532 262 LYS A C 1
ATOM 1231 O O . LYS A 1 160 ? 16.30309 6.79390 -21.99698 1.000 110.27758 262 LYS A O 1
ATOM 1233 N N . ARG A 1 161 ? 14.71960 7.66904 -20.63982 1.000 112.26914 263 ARG A N 1
ATOM 1234 C CA . ARG A 1 161 ? 13.99194 8.36723 -21.69794 1.000 114.51996 263 ARG A CA 1
ATOM 1235 C C . ARG A 1 161 ? 13.71613 9.78991 -21.23179 1.000 122.76029 263 ARG A C 1
ATOM 1236 O O . ARG A 1 161 ? 13.09809 9.98023 -20.16045 1.000 119.26700 263 ARG A O 1
ATOM 1238 N N . PRO A 1 162 ? 14.12783 10.81044 -21.99018 1.000 127.67250 264 PRO A N 1
ATOM 1239 C CA . PRO A 1 162 ? 14.03044 12.19448 -21.49600 1.000 127.93212 264 PRO A CA 1
ATOM 1240 C C . PRO A 1 162 ? 12.58895 12.68710 -21.46522 1.000 123.60747 264 PRO A C 1
ATOM 1241 O O . PRO A 1 162 ? 11.85630 12.57368 -22.45072 1.000 120.98735 264 PRO A O 1
ATOM 1245 N N . GLY A 1 163 ? 12.18965 13.25424 -20.32225 1.000 117.68080 265 GLY A N 1
ATOM 1246 C CA . GLY A 1 163 ? 10.88544 13.85652 -20.15107 1.000 110.28392 265 GLY A CA 1
ATOM 1247 C C . GLY A 1 163 ? 9.95188 13.07095 -19.25144 1.000 106.64908 265 GLY A C 1
ATOM 1248 O O . GLY A 1 163 ? 9.11963 13.67826 -18.56471 1.000 109.12864 265 GLY A O 1
ATOM 1249 N N . VAL A 1 164 ? 10.05511 11.73515 -19.24513 1.000 105.01085 266 VAL A N 1
ATOM 1250 C CA . VAL A 1 164 ? 9.22614 10.93537 -18.34620 1.000 98.34308 266 VAL A CA 1
ATOM 1251 C C . VAL A 1 164 ? 9.79949 11.03728 -16.94660 1.000 90.20736 266 VAL A C 1
ATOM 1252 O O . VAL A 1 164 ? 11.01678 11.11025 -16.75762 1.000 95.46751 266 VAL A O 1
ATOM 1256 N N . TYR A 1 165 ? 8.92424 11.04800 -15.96414 1.000 89.57351 267 TYR A N 1
ATOM 1257 C CA . TYR A 1 165 ? 9.34752 11.04282 -14.57835 1.000 87.86656 267 TYR A CA 1
ATOM 1258 C C . TYR A 1 165 ? 8.73107 9.86515 -13.84877 1.000 80.81106 267 TYR A C 1
ATOM 1259 O O . TYR A 1 165 ? 8.51512 9.91994 -12.63734 1.000 75.97308 267 TYR A O 1
ATOM 1268 N N . THR A 1 166 ? 8.42923 8.79380 -14.58800 1.000 73.72612 268 THR A N 1
ATOM 1269 C CA . THR A 1 166 ? 7.78611 7.64915 -13.95889 1.000 75.99040 268 THR A CA 1
ATOM 1270 C C . THR A 1 166 ? 8.61563 7.10407 -12.80062 1.000 66.05736 268 THR A C 1
ATOM 1271 O O . THR A 1 166 ? 8.04976 6.56717 -11.84514 1.000 65.64494 268 THR A O 1
ATOM 1275 N N . ASP A 1 167 ? 9.95095 7.24635 -12.86067 1.000 64.94529 269 ASP A N 1
ATOM 1276 C CA . ASP A 1 167 ? 10.83565 6.71586 -11.82772 1.000 64.69042 269 ASP A CA 1
ATOM 1277 C C . ASP A 1 167 ? 10.82120 7.55067 -10.54899 1.000 64.79524 269 ASP A C 1
ATOM 1278 O O . ASP A 1 167 ? 11.23510 7.04862 -9.49637 1.000 60.19168 269 ASP A O 1
ATOM 1283 N N . TYR A 1 168 ? 10.37729 8.81066 -10.62024 1.000 64.33165 270 TYR A N 1
ATOM 1284 C CA . TYR A 1 168 ? 10.20056 9.59782 -9.40660 1.000 64.58281 270 TYR A CA 1
ATOM 1285 C C . TYR A 1 168 ? 9.24102 8.92705 -8.45008 1.000 60.05028 270 TYR A C 1
ATOM 1286 O O . TYR A 1 168 ? 9.30592 9.19214 -7.24526 1.000 61.72499 270 TYR A O 1
ATOM 1295 N N . ILE A 1 169 ? 8.35418 8.06662 -8.96196 1.000 59.58710 271 ILE A N 1
ATOM 1296 C CA . ILE A 1 169 ? 7.37340 7.41015 -8.10824 1.000 55.92035 271 ILE A CA 1
ATOM 1297 C C . ILE A 1 169 ? 8.06570 6.60798 -7.01528 1.000 60.62112 271 ILE A C 1
ATOM 1298 O O . ILE A 1 169 ? 7.57566 6.52433 -5.87502 1.000 58.70850 271 ILE A O 1
ATOM 1303 N N . TYR A 1 170 ? 9.20910 5.99710 -7.33972 1.000 57.71720 272 TYR A N 1
ATOM 1304 C CA . TYR A 1 170 ? 10.00334 5.31672 -6.32903 1.000 55.25005 272 TYR A CA 1
ATOM 1305 C C . TYR A 1 170 ? 11.25980 6.08548 -5.92408 1.000 55.79542 272 TYR A C 1
ATOM 1306 O O . TYR A 1 170 ? 11.77883 5.83769 -4.83162 1.000 50.89251 272 TYR A O 1
ATOM 1315 N N . GLN A 1 171 ? 11.73056 7.05032 -6.73139 1.000 49.76127 273 GLN A N 1
ATOM 1316 C CA . GLN A 1 171 ? 12.91255 7.80901 -6.31681 1.000 54.31500 273 GLN A CA 1
ATOM 1317 C C . GLN A 1 171 ? 12.57347 8.93204 -5.34358 1.000 54.82471 273 GLN A C 1
ATOM 1318 O O . GLN A 1 171 ? 13.40962 9.29889 -4.51487 1.000 53.47065 273 GLN A O 1
ATOM 1324 N N . GLY A 1 172 ? 11.39175 9.51845 -5.44995 1.000 50.94560 274 GLY A N 1
ATOM 1325 C CA . GLY A 1 172 ? 10.99799 10.55532 -4.53156 1.000 56.68987 274 GLY A CA 1
ATOM 1326 C C . GLY A 1 172 ? 10.91738 10.06523 -3.09371 1.000 53.79414 274 GLY A C 1
ATOM 1327 O O . GLY A 1 172 ? 11.41440 10.72673 -2.17540 1.000 58.45252 274 GLY A O 1
ATOM 1328 N N . PRO A 1 173 ? 10.27056 8.91415 -2.85918 1.000 55.35371 275 PRO A N 1
ATOM 1329 C CA . PRO A 1 173 ? 10.24062 8.37255 -1.48243 1.000 52.47708 275 PRO A CA 1
ATOM 1330 C C . PRO A 1 173 ? 11.62754 8.14858 -0.91378 1.000 55.48259 275 PRO A C 1
ATOM 1331 O O . PRO A 1 173 ? 11.83832 8.36139 0.29125 1.000 54.08213 275 PRO A O 1
ATOM 1335 N N . MET A 1 174 ? 12.58650 7.74653 -1.76309 1.000 52.64828 276 MET A N 1
ATOM 1336 C CA . MET A 1 174 ? 13.95911 7.52433 -1.31608 1.000 51.38090 276 MET A CA 1
ATOM 1337 C C . MET A 1 174 ? 14.56694 8.82812 -0.79580 1.000 53.10130 276 MET A C 1
ATOM 1338 O O . MET A 1 174 ? 15.20328 8.85941 0.26210 1.000 45.78100 276 MET A O 1
ATOM 1343 N N . ALA A 1 175 ? 14.43998 9.90896 -1.56771 1.000 53.57352 277 ALA A N 1
ATOM 1344 C CA . ALA A 1 175 ? 15.03328 11.17563 -1.14178 1.000 55.70910 277 ALA A CA 1
ATOM 1345 C C . ALA A 1 175 ? 14.36579 11.70034 0.12068 1.000 55.75966 277 ALA A C 1
ATOM 1346 O O . ALA A 1 175 ? 15.00040 12.38492 0.92690 1.000 50.45816 277 ALA A O 1
ATOM 1348 N N . LEU A 1 176 ? 13.07664 11.41949 0.27449 1.000 50.49383 278 LEU A N 1
ATOM 1349 C CA . LEU A 1 176 ? 12.33845 11.95867 1.39280 1.000 57.03407 278 LEU A CA 1
ATOM 1350 C C . LEU A 1 176 ? 12.76958 11.29349 2.69738 1.000 59.26698 278 LEU A C 1
ATOM 1351 O O . LEU A 1 176 ? 12.95075 11.98637 3.71202 1.000 57.16306 278 LEU A O 1
ATOM 1356 N N . VAL A 1 177 ? 12.97143 9.95981 2.69291 1.000 52.68702 279 VAL A N 1
ATOM 1357 C CA . VAL A 1 177 ? 13.41721 9.32261 3.93683 1.000 52.94295 279 VAL A CA 1
ATOM 1358 C C . VAL A 1 177 ? 14.86248 9.70625 4.21376 1.000 51.15377 279 VAL A C 1
ATOM 1359 O O . VAL A 1 177 ? 15.28932 9.73166 5.36503 1.000 53.48106 279 VAL A O 1
ATOM 1363 N N . LEU A 1 178 ? 15.63871 10.03923 3.18853 1.000 48.82602 280 LEU A N 1
ATOM 1364 C CA . LEU A 1 178 ? 16.98055 10.54186 3.47589 1.000 53.14243 280 LEU A CA 1
ATOM 1365 C C . LEU A 1 178 ? 16.89792 11.90891 4.14336 1.000 53.78925 280 LEU A C 1
ATOM 1366 O O . LEU A 1 178 ? 17.64100 12.19314 5.09183 1.000 50.04848 280 LEU A O 1
ATOM 1371 N N . LEU A 1 179 ? 15.99534 12.76701 3.65187 1.000 55.79433 281 LEU A N 1
ATOM 1372 C CA . LEU A 1 179 ? 15.81718 14.08220 4.24811 1.000 58.61832 281 LEU A CA 1
ATOM 1373 C C . LEU A 1 179 ? 15.41098 13.97276 5.71563 1.000 55.66130 281 LEU A C 1
ATOM 1374 O O . LEU A 1 179 ? 15.92961 14.70485 6.56343 1.000 55.00599 281 LEU A O 1
ATOM 1379 N N . ILE A 1 180 ? 14.50637 13.04875 6.04169 1.000 57.58316 282 ILE A N 1
ATOM 1380 C CA . ILE A 1 180 ? 14.10906 12.88755 7.44017 1.000 57.69213 282 ILE A CA 1
ATOM 1381 C C . ILE A 1 180 ? 15.25033 12.32342 8.27694 1.000 57.94596 282 ILE A C 1
ATOM 1382 O O . ILE A 1 180 ? 15.41675 12.71757 9.43993 1.000 59.53885 282 ILE A O 1
ATOM 1387 N N . ASN A 1 181 ? 16.05258 11.39291 7.73092 1.000 52.10695 283 ASN A N 1
ATOM 1388 C CA . ASN A 1 181 ? 17.21420 10.95345 8.51335 1.000 53.40490 283 ASN A CA 1
ATOM 1389 C C . ASN A 1 181 ? 18.19379 12.08062 8.80573 1.000 50.36250 283 ASN A C 1
ATOM 1390 O O . ASN A 1 181 ? 18.92688 12.00198 9.78544 1.000 52.59130 283 ASN A O 1
ATOM 1395 N N . PHE A 1 182 ? 18.26666 13.11161 7.95949 1.000 56.07568 284 PHE A N 1
ATOM 1396 C CA . PHE A 1 182 ? 19.14263 14.23892 8.27435 1.000 54.10335 284 PHE A CA 1
ATOM 1397 C C . PHE A 1 182 ? 18.63180 15.01232 9.49354 1.000 55.99632 284 PHE A C 1
ATOM 1398 O O . PHE A 1 182 ? 19.41962 15.40128 10.36307 1.000 57.60721 284 PHE A O 1
ATOM 1406 N N . ILE A 1 183 ? 17.31885 15.23045 9.57929 1.000 51.44586 285 ILE A N 1
ATOM 1407 C CA . ILE A 1 183 ? 16.73856 15.85848 10.76181 1.000 60.38206 285 ILE A CA 1
ATOM 1408 C C . ILE A 1 183 ? 17.01655 15.02542 12.01397 1.000 61.62908 285 ILE A C 1
ATOM 1409 O O . ILE A 1 183 ? 17.43286 15.56652 13.04773 1.000 61.05414 285 ILE A O 1
ATOM 1414 N N . PHE A 1 184 ? 16.80531 13.69661 11.94007 1.000 57.89416 286 PHE A N 1
ATOM 1415 C CA . PHE A 1 184 ? 17.13316 12.81829 13.06760 1.000 58.09148 286 PHE A CA 1
ATOM 1416 C C . PHE A 1 184 ? 18.57604 13.01624 13.52594 1.000 61.97258 286 PHE A C 1
ATOM 1417 O O . PHE A 1 184 ? 18.86232 13.03314 14.73393 1.000 57.25707 286 PHE A O 1
ATOM 1425 N N . LEU A 1 185 ? 19.50360 13.12781 12.56902 1.000 59.56981 287 LEU A N 1
ATOM 1426 C CA . LEU A 1 185 ? 20.92886 13.17735 12.89687 1.000 61.32395 287 LEU A CA 1
ATOM 1427 C C . LEU A 1 185 ? 21.28755 14.46466 13.63010 1.000 58.70171 287 LEU A C 1
ATOM 1428 O O . LEU A 1 185 ? 22.08855 14.44269 14.57314 1.000 54.05389 287 LEU A O 1
ATOM 1433 N N . PHE A 1 186 ? 20.73476 15.59947 13.18001 1.000 62.29598 288 PHE A N 1
ATOM 1434 C CA . PHE A 1 186 ? 20.99632 16.87287 13.85200 1.000 66.01788 288 PHE A CA 1
ATOM 1435 C C . PHE A 1 186 ? 20.47396 16.84385 15.28804 1.000 61.93446 288 PHE A C 1
ATOM 1436 O O . PHE A 1 186 ? 21.13963 17.33157 16.21105 1.000 61.93826 288 PHE A O 1
ATOM 1444 N N . ASN A 1 187 ? 19.28863 16.27066 15.49864 1.000 61.68361 289 ASN A N 1
ATOM 1445 C CA . ASN A 1 187 ? 18.73693 16.24064 16.84905 1.000 67.84699 289 ASN A CA 1
ATOM 1446 C C . ASN A 1 187 ? 19.48872 15.26593 17.74607 1.000 65.64208 289 ASN A C 1
ATOM 1447 O O . ASN A 1 187 ? 19.67676 15.53800 18.93765 1.000 64.07741 289 ASN A O 1
ATOM 1452 N N . ILE A 1 188 ? 19.94849 14.14245 17.18904 1.000 61.69509 290 ILE A N 1
ATOM 1453 C CA . ILE A 1 188 ? 20.75326 13.20851 17.96857 1.000 58.76519 290 ILE A CA 1
ATOM 1454 C C . ILE A 1 188 ? 22.04044 13.88812 18.40798 1.000 59.26062 290 ILE A C 1
ATOM 1455 O O . ILE A 1 188 ? 22.43157 13.82129 19.57903 1.000 56.50053 290 ILE A O 1
ATOM 1460 N N . VAL A 1 189 ? 22.72499 14.55050 17.46554 1.000 57.83775 291 VAL A N 1
ATOM 1461 C CA . VAL A 1 189 ? 23.91704 15.31830 17.81473 1.000 58.44163 291 VAL A CA 1
ATOM 1462 C C . VAL A 1 189 ? 23.56220 16.43585 18.79490 1.000 60.39309 291 VAL A C 1
ATOM 1463 O O . VAL A 1 189 ? 24.29404 16.69159 19.75531 1.000 56.98426 291 VAL A O 1
ATOM 1467 N N . ARG A 1 190 ? 22.45733 17.14188 18.53644 1.000 57.62336 292 ARG A N 1
ATOM 1468 C CA . ARG A 1 190 ? 22.01982 18.21909 19.41725 1.000 63.89004 292 ARG A CA 1
ATOM 1469 C C . ARG A 1 190 ? 21.80777 17.69913 20.83616 1.000 67.67306 292 ARG A C 1
ATOM 1470 O O . ARG A 1 190 ? 22.33066 18.26679 21.80437 1.000 67.10802 292 ARG A O 1
ATOM 1478 N N . ILE A 1 191 ? 21.08647 16.57765 20.96506 1.000 65.34293 293 ILE A N 1
ATOM 1479 C CA . ILE A 1 191 ? 20.78456 15.99284 22.27358 1.000 64.97405 293 ILE A CA 1
ATOM 1480 C C . ILE A 1 191 ? 22.04426 15.43804 22.92926 1.000 68.14600 293 ILE A C 1
ATOM 1481 O O . ILE A 1 191 ? 22.26789 15.62691 24.13394 1.000 69.00309 293 ILE A O 1
ATOM 1486 N N . LEU A 1 192 ? 22.87091 14.72081 22.16137 1.000 63.37433 294 LEU A N 1
ATOM 1487 C CA . LEU A 1 192 ? 24.10417 14.16331 22.70440 1.000 64.54293 294 LEU A CA 1
ATOM 1488 C C . LEU A 1 192 ? 25.04271 15.23392 23.22682 1.000 71.56771 294 LEU A C 1
ATOM 1489 O O . LEU A 1 192 ? 25.93055 14.92936 24.03351 1.000 73.90142 294 LEU A O 1
ATOM 1494 N N . MET A 1 193 ? 24.90898 16.47290 22.76363 1.000 66.88521 295 MET A N 1
ATOM 1495 C CA . MET A 1 193 ? 25.93823 17.45436 23.06879 1.000 72.66458 295 MET A CA 1
ATOM 1496 C C . MET A 1 193 ? 25.46672 18.51592 24.06197 1.000 79.15865 295 MET A C 1
ATOM 1497 O O . MET A 1 193 ? 26.29832 19.19997 24.66297 1.000 81.24856 295 MET A O 1
ATOM 1502 N N . THR A 1 194 ? 24.15559 18.62823 24.27822 1.000 75.13408 296 THR A N 1
ATOM 1503 C CA . THR A 1 194 ? 23.58683 19.40571 25.36942 1.000 69.88396 296 THR A CA 1
ATOM 1504 C C . THR A 1 194 ? 23.25852 18.52446 26.57951 1.000 77.98645 296 THR A C 1
ATOM 1505 O O . THR A 1 194 ? 24.04820 18.43066 27.52472 1.000 79.32030 296 THR A O 1
ATOM 1509 N N . LYS A 1 195 ? 22.10613 17.84879 26.53595 1.000 74.92521 297 LYS A N 1
ATOM 1510 C CA . LYS A 1 195 ? 21.55245 17.17565 27.70973 1.000 71.54569 297 LYS A CA 1
ATOM 1511 C C . LYS A 1 195 ? 22.36714 15.95721 28.14168 1.000 79.93731 297 LYS A C 1
ATOM 1512 O O . LYS A 1 195 ? 22.51284 15.70536 29.34575 1.000 83.72400 297 LYS A O 1
ATOM 1514 N N . LEU A 1 196 ? 22.85906 15.15378 27.19773 1.000 73.12298 298 LEU A N 1
ATOM 1515 C CA . LEU A 1 196 ? 23.53302 13.90712 27.54321 1.000 69.62969 298 LEU A CA 1
ATOM 1516 C C . LEU A 1 196 ? 25.05160 14.03160 27.49894 1.000 70.55495 298 LEU A C 1
ATOM 1517 O O . LEU A 1 196 ? 25.75055 13.01294 27.41832 1.000 68.30991 298 LEU A O 1
ATOM 1522 N N . ARG A 1 197 ? 25.57321 15.26186 27.58254 1.000 76.34391 299 ARG A N 1
ATOM 1523 C CA . ARG A 1 197 ? 27.01641 15.47238 27.50397 1.000 78.59044 299 ARG A CA 1
ATOM 1524 C C . ARG A 1 197 ? 27.77029 14.70118 28.58238 1.000 82.36337 299 ARG A C 1
ATOM 1525 O O . ARG A 1 197 ? 28.88168 14.22246 28.33422 1.000 87.52090 299 ARG A O 1
ATOM 1527 N N . ALA A 1 198 ? 27.19466 14.56711 29.77750 1.000 82.57118 300 ALA A N 1
ATOM 1528 C CA . ALA A 1 198 ? 27.85858 13.90424 30.89312 1.000 87.51084 300 ALA A CA 1
ATOM 1529 C C . ALA A 1 198 ? 27.33822 12.49476 31.13963 1.000 88.69870 300 ALA A C 1
ATOM 1530 O O . ALA A 1 198 ? 27.68732 11.88741 32.15610 1.000 93.18974 300 ALA A O 1
ATOM 1532 N N . SER A 1 199 ? 26.52751 11.95850 30.23383 1.000 87.37016 301 SER A N 1
ATOM 1533 C CA . SER A 1 199 ? 25.80256 10.71931 30.47168 1.000 87.54087 301 SER A CA 1
ATOM 1534 C C . SER A 1 199 ? 26.65082 9.50254 30.10661 1.000 88.79478 301 SER A C 1
ATOM 1535 O O . SER A 1 199 ? 27.62778 9.59569 29.35827 1.000 89.68330 301 SER A O 1
ATOM 1538 N N . THR A 1 200 ? 26.25824 8.34189 30.66923 1.000 92.04248 302 THR A N 1
ATOM 1539 C CA . THR A 1 200 ? 26.91234 7.06298 30.38809 1.000 92.72123 302 THR A CA 1
ATOM 1540 C C . THR A 1 200 ? 25.96686 5.86808 30.57031 1.000 95.01560 302 THR A C 1
ATOM 1541 O O . THR A 1 200 ? 26.42205 4.75724 30.87134 1.000 93.90116 302 THR A O 1
ATOM 1545 N N . THR A 1 201 ? 24.66132 6.07210 30.37127 1.000 92.63632 303 THR A N 1
ATOM 1546 C CA . THR A 1 201 ? 23.76171 4.95459 30.10339 1.000 93.87530 303 THR A CA 1
ATOM 1547 C C . THR A 1 201 ? 24.33275 4.08662 28.98663 1.000 97.70429 303 THR A C 1
ATOM 1548 O O . THR A 1 201 ? 25.00956 4.57634 28.07400 1.000 91.42002 303 THR A O 1
ATOM 1552 N N . SER A 1 202 ? 24.04194 2.78612 29.04686 1.000 98.49015 304 SER A N 1
ATOM 1553 C CA . SER A 1 202 ? 24.54726 1.88227 28.01650 1.000 98.71321 304 SER A CA 1
ATOM 1554 C C . SER A 1 202 ? 24.11998 2.33498 26.62353 1.000 92.76263 304 SER A C 1
ATOM 1555 O O . SER A 1 202 ? 24.89351 2.24021 25.66066 1.000 90.41487 304 SER A O 1
ATOM 1558 N N . GLU A 1 203 ? 22.88515 2.81886 26.49325 1.000 95.37094 305 GLU A N 1
ATOM 1559 C CA . GLU A 1 203 ? 22.39601 3.22693 25.18659 1.000 95.20932 305 GLU A CA 1
ATOM 1560 C C . GLU A 1 203 ? 22.98787 4.55861 24.73334 1.000 92.75438 305 GLU A C 1
ATOM 1561 O O . GLU A 1 203 ? 22.78154 4.93568 23.57586 1.000 89.48849 305 GLU A O 1
ATOM 1567 N N . THR A 1 204 ? 23.72547 5.26068 25.60800 1.000 91.93986 306 THR A N 1
ATOM 1568 C CA . THR A 1 204 ? 24.44456 6.48120 25.23966 1.000 84.29177 306 THR A CA 1
ATOM 1569 C C . THR A 1 204 ? 25.80717 6.16658 24.62809 1.000 81.96232 306 THR A C 1
ATOM 1570 O O . THR A 1 204 ? 26.13575 6.67968 23.55088 1.000 80.35440 306 THR A O 1
ATOM 1574 N N . ILE A 1 205 ? 26.61841 5.34850 25.31578 1.000 85.07771 307 ILE A N 1
ATOM 1575 C CA . ILE A 1 205 ? 27.90854 4.91786 24.77233 1.000 85.71123 307 ILE A CA 1
ATOM 1576 C C . ILE A 1 205 ? 27.75377 4.38071 23.36162 1.000 82.99231 307 ILE A C 1
ATOM 1577 O O . ILE A 1 205 ? 28.41442 4.85045 22.41340 1.000 81.47209 307 ILE A O 1
ATOM 1582 N N . GLN A 1 206 ? 26.91191 3.35235 23.23144 1.000 84.25739 308 GLN A N 1
ATOM 1583 C CA . GLN A 1 206 ? 26.59982 2.69544 21.94903 1.000 87.27271 308 GLN A CA 1
ATOM 1584 C C . GLN A 1 206 ? 25.98740 3.65906 20.91869 1.000 85.94002 308 GLN A C 1
ATOM 1585 O O . GLN A 1 206 ? 26.06217 3.42296 19.70365 1.000 80.90302 308 GLN A O 1
ATOM 1591 N N . ALA A 1 207 ? 25.39631 4.76468 21.38950 1.000 81.43243 309 ALA A N 1
ATOM 1592 C CA . ALA A 1 207 ? 24.82882 5.76679 20.47757 1.000 78.84251 309 ALA A CA 1
ATOM 1593 C C . ALA A 1 207 ? 25.89392 6.69666 19.90703 1.000 77.24685 309 ALA A C 1
ATOM 1594 O O . ALA A 1 207 ? 25.84179 7.05746 18.72266 1.000 68.46735 309 ALA A O 1
ATOM 1596 N N . ARG A 1 208 ? 26.86689 7.10576 20.72931 1.000 73.29648 310 ARG A N 1
ATOM 1597 C CA . ARG A 1 208 ? 27.96639 7.88107 20.16924 1.000 73.82717 310 ARG A CA 1
ATOM 1598 C C . ARG A 1 208 ? 28.77805 7.05070 19.18373 1.000 70.10891 310 ARG A C 1
ATOM 1599 O O . ARG A 1 208 ? 29.37990 7.60989 18.26464 1.000 66.98778 310 ARG A O 1
ATOM 1607 N N . LYS A 1 209 ? 28.84547 5.73017 19.38853 1.000 71.11323 311 LYS A N 1
ATOM 1608 C CA . LYS A 1 209 ? 29.52030 4.86019 18.42861 1.000 75.63991 311 LYS A CA 1
ATOM 1609 C C . LYS A 1 209 ? 28.79723 4.88862 17.09342 1.000 71.71831 311 LYS A C 1
ATOM 1610 O O . LYS A 1 209 ? 29.42151 4.99993 16.02984 1.000 70.45836 311 LYS A O 1
ATOM 1616 N N . ALA A 1 210 ? 27.46757 4.80171 17.14184 1.000 67.18036 312 ALA A N 1
ATOM 1617 C CA . ALA A 1 210 ? 26.65994 4.88340 15.93806 1.000 68.08769 312 ALA A CA 1
ATOM 1618 C C . ALA A 1 210 ? 26.91621 6.18758 15.19624 1.000 65.02617 312 ALA A C 1
ATOM 1619 O O . ALA A 1 210 ? 27.22705 6.17744 13.99592 1.000 64.35226 312 ALA A O 1
ATOM 1621 N N . VAL A 1 211 ? 26.79788 7.32304 15.90110 1.000 59.72289 313 VAL A N 1
ATOM 1622 C CA . VAL A 1 211 ? 26.95151 8.63737 15.26405 1.000 66.35218 313 VAL A CA 1
ATOM 1623 C C . VAL A 1 211 ? 28.30711 8.75022 14.58016 1.000 65.53215 313 VAL A C 1
ATOM 1624 O O . VAL A 1 211 ? 28.41779 9.26158 13.45306 1.000 66.19238 313 VAL A O 1
ATOM 1628 N N . LYS A 1 212 ? 29.35883 8.28199 15.24713 1.000 60.88017 314 LYS A N 1
ATOM 1629 C CA . LYS A 1 212 ? 30.68297 8.35932 14.64900 1.000 74.16396 314 LYS A CA 1
ATOM 1630 C C . LYS A 1 212 ? 30.77418 7.47333 13.40971 1.000 70.81016 314 LYS A C 1
ATOM 1631 O O . LYS A 1 212 ? 31.28535 7.90007 12.37035 1.000 64.53735 314 LYS A O 1
ATOM 1637 N N . ALA A 1 213 ? 30.24312 6.24715 13.49709 1.000 70.06773 315 ALA A N 1
ATOM 1638 C CA . ALA A 1 213 ? 30.28184 5.33259 12.36262 1.000 66.46305 315 ALA A CA 1
ATOM 1639 C C . ALA A 1 213 ? 29.41557 5.84238 11.22085 1.000 62.97184 315 ALA A C 1
ATOM 1640 O O . ALA A 1 213 ? 29.81010 5.76876 10.05442 1.000 62.34571 315 ALA A O 1
ATOM 1642 N N . THR A 1 214 ? 28.23977 6.38177 11.54208 1.000 61.02776 316 THR A N 1
ATOM 1643 C CA . THR A 1 214 ? 27.37841 6.98994 10.52794 1.000 59.94252 316 THR A CA 1
ATOM 1644 C C . THR A 1 214 ? 28.06233 8.16672 9.82899 1.000 66.23620 316 THR A C 1
ATOM 1645 O O . THR A 1 214 ? 27.85003 8.39314 8.62720 1.000 60.37202 316 THR A O 1
ATOM 1649 N N . LEU A 1 215 ? 28.86038 8.94982 10.56805 1.000 65.27844 317 LEU A N 1
ATOM 1650 C CA . LEU A 1 215 ? 29.55445 10.07857 9.94832 1.000 68.13765 317 LEU A CA 1
ATOM 1651 C C . LEU A 1 215 ? 30.67802 9.61029 9.03516 1.000 66.38008 317 LEU A C 1
ATOM 1652 O O . LEU A 1 215 ? 31.01417 10.29990 8.06728 1.000 66.96543 317 LEU A O 1
ATOM 1657 N N . VAL A 1 216 ? 31.27410 8.45366 9.33422 1.000 69.24079 318 VAL A N 1
ATOM 1658 C CA . VAL A 1 216 ? 32.30376 7.88398 8.46662 1.000 63.17430 318 VAL A CA 1
ATOM 1659 C C . VAL A 1 216 ? 31.67318 7.26280 7.22680 1.000 67.32408 318 VAL A C 1
ATOM 1660 O O . VAL A 1 216 ? 32.12816 7.48274 6.09720 1.000 67.07143 318 VAL A O 1
ATOM 1664 N N . LEU A 1 217 ? 30.61443 6.47189 7.41670 1.000 65.45750 319 LEU A N 1
ATOM 1665 C CA . LEU A 1 217 ? 29.97371 5.80993 6.28564 1.000 64.71462 319 LEU A CA 1
ATOM 1666 C C . LEU A 1 217 ? 29.29634 6.80867 5.34430 1.000 67.34675 319 LEU A C 1
ATOM 1667 O O . LEU A 1 217 ? 29.27076 6.59687 4.12997 1.000 61.33934 319 LEU A O 1
ATOM 1672 N N . LEU A 1 218 ? 28.75261 7.89982 5.87897 1.000 68.58092 320 LEU A N 1
ATOM 1673 C CA . LEU A 1 218 ? 27.87082 8.75902 5.08840 1.000 66.18374 320 LEU A CA 1
ATOM 1674 C C . LEU A 1 218 ? 28.57930 9.36386 3.88825 1.000 71.19758 320 LEU A C 1
ATOM 1675 O O . LEU A 1 218 ? 28.00830 9.35552 2.78399 1.000 67.43408 320 LEU A O 1
ATOM 1680 N N . PRO A 1 219 ? 29.78388 9.91211 4.02007 1.000 72.30213 321 PRO A N 1
ATOM 1681 C CA . PRO A 1 219 ? 30.51081 10.35104 2.82095 1.000 70.80256 321 PRO A CA 1
ATOM 1682 C C . PRO A 1 219 ? 30.88833 9.20731 1.88471 1.000 68.34404 321 PRO A C 1
ATOM 1683 O O . PRO A 1 219 ? 30.81059 9.37678 0.66343 1.000 75.08064 321 PRO A O 1
ATOM 1687 N N . LEU A 1 220 ? 31.31538 8.05121 2.40978 1.000 67.61390 322 LEU A N 1
ATOM 1688 C CA . LEU A 1 220 ? 31.63435 6.92045 1.54157 1.000 65.03585 322 LEU A CA 1
ATOM 1689 C C . LEU A 1 220 ? 30.47422 6.59688 0.61385 1.000 73.77995 322 LEU A C 1
ATOM 1690 O O . LEU A 1 220 ? 30.65088 6.47084 -0.60506 1.000 74.29116 322 LEU A O 1
ATOM 1695 N N . LEU A 1 221 ? 29.27425 6.44647 1.17909 1.000 66.09610 323 LEU A N 1
ATOM 1696 C CA . LEU A 1 221 ? 28.11530 6.10835 0.36565 1.000 66.81069 323 LEU A CA 1
ATOM 1697 C C . LEU A 1 221 ? 27.59814 7.31445 -0.41855 1.000 67.75289 323 LEU A C 1
ATOM 1698 O O . LEU A 1 221 ? 27.03282 7.15087 -1.50286 1.000 66.56881 323 LEU A O 1
ATOM 1703 N N . GLY A 1 222 ? 27.80498 8.52742 0.09244 1.000 66.19840 324 GLY A N 1
ATOM 1704 C CA . GLY A 1 222 ? 27.24160 9.70071 -0.55647 1.000 69.66890 324 GLY A CA 1
ATOM 1705 C C . GLY A 1 222 ? 27.86507 10.02103 -1.90890 1.000 69.13219 324 GLY A C 1
ATOM 1706 O O . GLY A 1 222 ? 27.16196 10.40447 -2.84592 1.000 64.25323 324 GLY A O 1
ATOM 1707 N N . ILE A 1 223 ? 29.19195 9.91421 -2.01786 1.000 68.41860 325 ILE A N 1
ATOM 1708 C CA . ILE A 1 223 ? 29.85450 10.19482 -3.29222 1.000 69.76075 325 ILE A CA 1
ATOM 1709 C C . ILE A 1 223 ? 29.21207 9.39279 -4.41597 1.000 70.31224 325 ILE A C 1
ATOM 1710 O O . ILE A 1 223 ? 28.92696 9.91757 -5.49705 1.000 72.03758 325 ILE A O 1
ATOM 1715 N N . THR A 1 224 ? 28.98894 8.10197 -4.17088 1.000 71.93839 326 THR A N 1
ATOM 1716 C CA . THR A 1 224 ? 28.45345 7.19245 -5.17786 1.000 65.85675 326 THR A CA 1
ATOM 1717 C C . THR A 1 224 ? 27.22383 7.79126 -5.85051 1.000 67.67083 326 THR A C 1
ATOM 1718 O O . THR A 1 224 ? 27.09525 7.75182 -7.08399 1.000 66.44490 326 THR A O 1
ATOM 1722 N N . TYR A 1 225 ? 26.30537 8.36826 -5.04669 1.000 58.44632 327 TYR A N 1
ATOM 1723 C CA . TYR A 1 225 ? 25.00400 8.81167 -5.56092 1.000 58.44141 327 TYR A CA 1
ATOM 1724 C C . TYR A 1 225 ? 25.07739 10.18195 -6.23010 1.000 69.58037 327 TYR A C 1
ATOM 1725 O O . TYR A 1 225 ? 24.25970 10.48848 -7.11218 1.000 65.12955 327 TYR A O 1
ATOM 1734 N N . MET A 1 226 ? 26.03406 11.01744 -5.81990 1.000 65.45521 328 MET A N 1
ATOM 1735 C CA . MET A 1 226 ? 26.19076 12.31141 -6.46090 1.000 71.83072 328 MET A CA 1
ATOM 1736 C C . MET A 1 226 ? 26.87529 12.16641 -7.81797 1.000 70.98422 328 MET A C 1
ATOM 1737 O O . MET A 1 226 ? 26.54472 12.90881 -8.74659 1.000 70.46684 328 MET A O 1
ATOM 1742 N N . LEU A 1 227 ? 27.76905 11.17057 -7.96438 1.000 70.91118 329 LEU A N 1
ATOM 1743 C CA . LEU A 1 227 ? 28.47399 10.93342 -9.22682 1.000 72.66992 329 LEU A CA 1
ATOM 1744 C C . LEU A 1 227 ? 27.55354 10.48726 -10.35161 1.000 71.51771 329 LEU A C 1
ATOM 1745 O O . LEU A 1 227 ? 27.88202 10.72148 -11.51745 1.000 77.70331 329 LEU A O 1
ATOM 1750 N N . ALA A 1 228 ? 26.42907 9.83816 -10.03522 1.000 75.40034 330 ALA A N 1
ATOM 1751 C CA . ALA A 1 228 ? 25.40041 9.51732 -11.02160 1.000 74.01721 330 ALA A CA 1
ATOM 1752 C C . ALA A 1 228 ? 24.78873 10.74899 -11.67454 1.000 75.08694 330 ALA A C 1
ATOM 1753 O O . ALA A 1 228 ? 23.93958 10.58875 -12.55902 1.000 81.30771 330 ALA A O 1
ATOM 1755 N N . PHE A 1 229 ? 25.18533 11.96135 -11.27001 1.000 76.31599 331 PHE A N 1
ATOM 1756 C CA . PHE A 1 229 ? 24.72719 13.19663 -11.89663 1.000 79.82000 331 PHE A CA 1
ATOM 1757 C C . PHE A 1 229 ? 25.81344 13.92834 -12.67193 1.000 81.07680 331 PHE A C 1
ATOM 1758 O O . PHE A 1 229 ? 25.48966 14.84664 -13.43640 1.000 84.65496 331 PHE A O 1
ATOM 1766 N N . VAL A 1 230 ? 27.07993 13.58409 -12.47900 1.000 77.90366 332 VAL A N 1
ATOM 1767 C CA . VAL A 1 230 ? 28.15389 14.26203 -13.19208 1.000 82.99969 332 VAL A CA 1
ATOM 1768 C C . VAL A 1 230 ? 28.17797 13.78364 -14.63532 1.000 89.04902 332 VAL A C 1
ATOM 1769 O O . VAL A 1 230 ? 28.01212 12.58836 -14.91298 1.000 87.74907 332 VAL A O 1
ATOM 1773 N N . ASN A 1 231 ? 28.37026 14.71922 -15.56124 1.000 90.83810 333 ASN A N 1
ATOM 1774 C CA . ASN A 1 231 ? 28.82065 14.36768 -16.89989 1.000 97.88626 333 ASN A CA 1
ATOM 1775 C C . ASN A 1 231 ? 30.34555 14.35871 -16.89332 1.000 103.95223 333 ASN A C 1
ATOM 1776 O O . ASN A 1 231 ? 30.95603 15.39095 -16.57895 1.000 104.92009 333 ASN A O 1
ATOM 1778 N N . PRO A 1 232 ? 30.99980 13.22164 -17.17710 1.000 107.74966 334 PRO A N 1
ATOM 1779 C CA . PRO A 1 232 ? 32.44245 13.11103 -16.89992 1.000 112.29335 334 PRO A CA 1
ATOM 1780 C C . PRO A 1 232 ? 33.31233 14.02823 -17.74491 1.000 120.12449 334 PRO A C 1
ATOM 1781 O O . PRO A 1 232 ? 34.18048 14.72942 -17.21445 1.000 123.98380 334 PRO A O 1
ATOM 1785 N N . GLY A 1 233 ? 33.10371 14.03289 -19.04988 1.000 119.93743 335 GLY A N 1
ATOM 1786 C CA . GLY A 1 233 ? 33.94914 14.79252 -19.94413 1.000 125.75485 335 GLY A CA 1
ATOM 1787 C C . GLY A 1 233 ? 34.81466 13.89266 -20.80896 1.000 131.01692 335 GLY A C 1
ATOM 1788 O O . GLY A 1 233 ? 34.96260 12.69068 -20.57582 1.000 130.48715 335 GLY A O 1
ATOM 1789 N N . GLU A 1 234 ? 35.41971 14.52525 -21.81201 1.000 134.88278 336 GLU A N 1
ATOM 1790 C CA . GLU A 1 234 ? 35.99302 13.80001 -22.93929 1.000 133.81336 336 GLU A CA 1
ATOM 1791 C C . GLU A 1 234 ? 37.49959 13.59959 -22.81777 1.000 134.51622 336 GLU A C 1
ATOM 1792 O O . GLU A 1 234 ? 38.07408 12.84173 -23.60357 1.000 134.37319 336 GLU A O 1
ATOM 1798 N N . ASP A 1 235 ? 38.14056 14.23993 -21.84140 1.000 136.94137 337 ASP A N 1
ATOM 1799 C CA . ASP A 1 235 ? 39.52863 13.94728 -21.51200 1.000 139.23609 337 ASP A CA 1
ATOM 1800 C C . ASP A 1 235 ? 39.70851 12.46063 -21.21965 1.000 138.16874 337 ASP A C 1
ATOM 1801 O O . ASP A 1 235 ? 38.98405 11.88650 -20.40195 1.000 136.02590 337 ASP A O 1
ATOM 1806 N N . GLU A 1 236 ? 40.67269 11.83608 -21.90749 1.000 138.51735 338 GLU A N 1
ATOM 1807 C CA . GLU A 1 236 ? 40.93718 10.41209 -21.70160 1.000 138.65889 338 GLU A CA 1
ATOM 1808 C C . GLU A 1 236 ? 41.20861 10.11545 -20.23305 1.000 134.20695 338 GLU A C 1
ATOM 1809 O O . GLU A 1 236 ? 40.67009 9.15564 -19.67174 1.000 129.52490 338 GLU A O 1
ATOM 1815 N N . VAL A 1 237 ? 42.04933 10.93101 -19.59436 1.000 135.84866 339 VAL A N 1
ATOM 1816 C CA . VAL A 1 237 ? 42.28552 10.77920 -18.16202 1.000 136.70685 339 VAL A CA 1
ATOM 1817 C C . VAL A 1 237 ? 40.97913 10.93109 -17.38761 1.000 133.15211 339 VAL A C 1
ATOM 1818 O O . VAL A 1 237 ? 40.72192 10.19846 -16.42268 1.000 125.17589 339 VAL A O 1
ATOM 1822 N N . SER A 1 238 ? 40.12693 11.87285 -17.80510 1.000 133.84990 340 SER A N 1
ATOM 1823 C CA . SER A 1 238 ? 38.87721 12.11650 -17.08907 1.000 129.93417 340 SER A CA 1
ATOM 1824 C C . SER A 1 238 ? 37.94302 10.91458 -17.18288 1.000 120.45110 340 SER A C 1
ATOM 1825 O O . SER A 1 238 ? 37.38385 10.46868 -16.17331 1.000 116.26702 340 SER A O 1
ATOM 1828 N N . ARG A 1 239 ? 37.76378 10.37270 -18.38983 1.000 119.75797 341 ARG A N 1
ATOM 1829 C CA . ARG A 1 239 ? 36.83203 9.26502 -18.57494 1.000 115.20651 341 ARG A CA 1
ATOM 1830 C C . ARG A 1 239 ? 37.27063 8.03639 -17.78302 1.000 107.58262 341 ARG A C 1
ATOM 1831 O O . ARG A 1 239 ? 36.52064 7.52525 -16.94205 1.000 99.49652 341 ARG A O 1
ATOM 1833 N N . VAL A 1 240 ? 38.49618 7.55690 -18.03033 1.000 106.68173 342 VAL A N 1
ATOM 1834 C CA . VAL A 1 240 ? 38.94626 6.29607 -17.43861 1.000 103.13299 342 VAL A CA 1
ATOM 1835 C C . VAL A 1 240 ? 38.87793 6.35488 -15.91892 1.000 100.28560 342 VAL A C 1
ATOM 1836 O O . VAL A 1 240 ? 38.51395 5.37119 -15.26145 1.000 93.53985 342 VAL A O 1
ATOM 1840 N N . VAL A 1 241 ? 39.24804 7.49516 -15.33398 1.000 101.92855 343 VAL A N 1
ATOM 1841 C CA . VAL A 1 241 ? 39.24386 7.60113 -13.87996 1.000 100.32837 343 VAL A CA 1
ATOM 1842 C C . VAL A 1 241 ? 37.81114 7.62671 -13.35560 1.000 92.99779 343 VAL A C 1
ATOM 1843 O O . VAL A 1 241 ? 37.47998 6.93020 -12.38917 1.000 86.45406 343 VAL A O 1
ATOM 1847 N N . PHE A 1 242 ? 36.93652 8.40529 -14.00171 1.000 94.87287 344 PHE A N 1
ATOM 1848 C CA . PHE A 1 242 ? 35.52357 8.41898 -13.63608 1.000 94.24732 344 PHE A CA 1
ATOM 1849 C C . PHE A 1 242 ? 34.94044 7.01066 -13.66593 1.000 88.63311 344 PHE A C 1
ATOM 1850 O O . PHE A 1 242 ? 34.25123 6.58841 -12.72942 1.000 83.75786 344 PHE A O 1
ATOM 1858 N N . ILE A 1 243 ? 35.23629 6.26069 -14.72807 1.000 85.03044 345 ILE A N 1
ATOM 1859 C CA . ILE A 1 243 ? 34.66641 4.93143 -14.90229 1.000 83.77766 345 ILE A CA 1
ATOM 1860 C C . ILE A 1 243 ? 35.19381 3.96205 -13.84707 1.000 81.55539 345 ILE A C 1
ATOM 1861 O 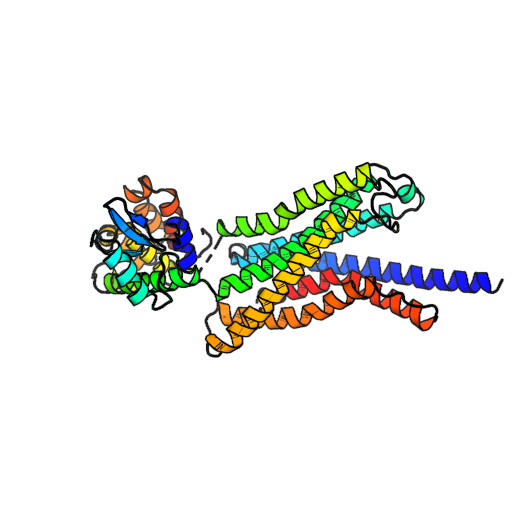O . ILE A 1 243 ? 34.45095 3.09741 -13.36102 1.000 77.86096 345 ILE A O 1
ATOM 1866 N N . TYR A 1 244 ? 36.47850 4.07072 -13.48631 1.000 76.80557 346 TYR A N 1
ATOM 1867 C CA . TYR A 1 244 ? 37.04954 3.11317 -12.54247 1.000 78.96111 346 TYR A CA 1
ATOM 1868 C C . TYR A 1 244 ? 36.71811 3.47225 -11.10081 1.000 74.39606 346 TYR A C 1
ATOM 1869 O O . TYR A 1 244 ? 36.48091 2.58252 -10.28213 1.000 70.69461 346 TYR A O 1
ATOM 1878 N N . PHE A 1 245 ? 36.73120 4.75919 -10.76303 1.000 74.75828 347 PHE A N 1
ATOM 1879 C CA . PHE A 1 245 ? 36.35383 5.15404 -9.41405 1.000 76.00733 347 PHE A CA 1
ATOM 1880 C C . PHE A 1 245 ? 34.90537 4.77955 -9.13585 1.000 74.28312 347 PHE A C 1
ATOM 1881 O O . PHE A 1 245 ? 34.58993 4.21116 -8.08109 1.000 70.50100 347 PHE A O 1
ATOM 1889 N N . ASN A 1 246 ? 34.01555 5.05618 -10.09012 1.000 70.77669 348 ASN A N 1
ATOM 1890 C CA . ASN A 1 246 ? 32.61476 4.72002 -9.89871 1.000 72.43219 348 ASN A CA 1
ATOM 1891 C C . ASN A 1 246 ? 32.41329 3.21356 -9.74412 1.000 71.71964 348 ASN A C 1
ATOM 1892 O O . ASN A 1 246 ? 31.62878 2.77666 -8.89298 1.000 64.41559 348 ASN A O 1
ATOM 1897 N N . ALA A 1 247 ? 33.11762 2.39928 -10.54835 1.000 65.06097 349 ALA A N 1
ATOM 1898 C CA . ALA A 1 247 ? 32.92513 0.94985 -10.47538 1.000 64.51851 349 ALA A CA 1
ATOM 1899 C C . ALA A 1 247 ? 33.41745 0.37898 -9.14619 1.000 63.35472 349 ALA A C 1
ATOM 1900 O O . ALA A 1 247 ? 32.81778 -0.56396 -8.61538 1.000 60.25122 349 ALA A O 1
ATOM 1902 N N . PHE A 1 248 ? 34.48582 0.94680 -8.58192 1.000 63.98078 350 PHE A N 1
ATOM 1903 C CA . PHE A 1 248 ? 34.97198 0.47406 -7.29124 1.000 63.94885 350 PHE A CA 1
ATOM 1904 C C . PHE A 1 248 ? 34.01962 0.85839 -6.14777 1.000 63.34187 350 PHE A C 1
ATOM 1905 O O . PHE A 1 248 ? 33.78029 0.05709 -5.23295 1.000 61.76782 350 PHE A O 1
ATOM 1913 N N . LEU A 1 249 ? 33.44981 2.06610 -6.19589 1.000 63.01585 351 LEU A N 1
ATOM 1914 C CA . LEU A 1 249 ? 32.59602 2.54280 -5.10888 1.000 62.27411 351 LEU A CA 1
ATOM 1915 C C . LEU A 1 249 ? 31.22760 1.87729 -5.14281 1.000 62.13999 351 LEU A C 1
ATOM 1916 O O . LEU A 1 249 ? 30.73318 1.40601 -4.11276 1.000 58.18147 351 LEU A O 1
ATOM 1921 N N . GLU A 1 250 ? 30.59281 1.83653 -6.31485 1.000 57.46515 352 GLU A N 1
ATOM 1922 C CA . GLU A 1 250 ? 29.32026 1.13492 -6.42901 1.000 60.50158 352 GLU A CA 1
ATOM 1923 C C . GLU A 1 250 ? 29.44646 -0.32603 -6.00583 1.000 61.23764 352 GLU A C 1
ATOM 1924 O O . GLU A 1 250 ? 28.62856 -0.82520 -5.22453 1.000 56.54335 352 GLU A O 1
ATOM 1930 N N . SER A 1 251 ? 30.49076 -1.02011 -6.46172 1.000 58.53760 353 SER A N 1
ATOM 1931 C CA . SER A 1 251 ? 30.50068 -2.46551 -6.26072 1.000 58.93168 353 SER A CA 1
ATOM 1932 C C . SER A 1 251 ? 30.91034 -2.88969 -4.84446 1.000 54.33497 353 SER A C 1
ATOM 1933 O O . SER A 1 251 ? 30.56092 -3.99889 -4.43290 1.000 54.92172 353 SER A O 1
ATOM 1936 N N . PHE A 1 252 ? 31.61511 -2.05434 -4.07791 1.000 55.05079 354 PHE A N 1
ATOM 1937 C CA . PHE A 1 252 ? 31.99197 -2.41958 -2.71009 1.000 58.84347 354 PHE A CA 1
ATOM 1938 C C . PHE A 1 252 ? 31.02524 -1.89071 -1.64636 1.000 55.77716 354 PHE A C 1
ATOM 1939 O O . PHE A 1 252 ? 31.26816 -2.09036 -0.45388 1.000 54.04733 354 PHE A O 1
ATOM 1947 N N . GLN A 1 253 ? 29.93330 -1.24350 -2.05908 1.000 51.52806 355 GLN A N 1
ATOM 1948 C CA . GLN A 1 253 ? 28.93511 -0.73722 -1.12847 1.000 55.35827 355 GLN A CA 1
ATOM 1949 C C . GLN A 1 253 ? 28.50129 -1.80762 -0.12662 1.000 55.95615 355 GLN A C 1
ATOM 1950 O O . GLN A 1 253 ? 28.44065 -1.55548 1.08513 1.000 53.99101 355 GLN A O 1
ATOM 1956 N N . GLY A 1 254 ? 28.18740 -3.00845 -0.62259 1.000 52.12428 356 GLY A N 1
ATOM 1957 C CA . GLY A 1 254 ? 27.78500 -4.10063 0.25501 1.000 48.10747 356 GLY A CA 1
ATOM 1958 C C . GLY A 1 254 ? 28.85044 -4.44912 1.27587 1.000 57.32308 356 GLY A C 1
ATOM 1959 O O . GLY A 1 254 ? 28.54720 -4.68841 2.45593 1.000 51.42715 356 GLY A O 1
ATOM 1960 N N . PHE A 1 255 ? 30.11490 -4.46466 0.83900 1.000 50.44914 357 PHE A N 1
ATOM 1961 C CA . PHE A 1 255 ? 31.22294 -4.67676 1.76019 1.000 54.22231 357 PHE A CA 1
ATOM 1962 C C . PHE A 1 255 ? 31.23618 -3.62545 2.87132 1.000 55.32352 357 PHE A C 1
ATOM 1963 O O . PHE A 1 255 ? 31.31635 -3.96732 4.05423 1.000 52.88695 357 PHE A O 1
ATOM 1971 N N . PHE A 1 256 ? 31.16943 -2.33517 2.51058 1.000 56.18147 358 PHE A N 1
ATOM 1972 C CA . PHE A 1 256 ? 31.21732 -1.28514 3.53142 1.000 56.86103 358 PHE A CA 1
ATOM 1973 C C . PHE A 1 256 ? 30.09100 -1.43815 4.53492 1.000 59.20145 358 PHE A C 1
ATOM 1974 O O . PHE A 1 256 ? 30.26910 -1.17356 5.72961 1.000 57.45970 358 PHE A O 1
ATOM 1982 N N . VAL A 1 257 ? 28.90880 -1.83262 4.06367 1.000 57.64515 359 VAL A N 1
ATOM 1983 C CA . VAL A 1 257 ? 27.76649 -1.91215 4.96346 1.000 54.80756 359 VAL A CA 1
ATOM 1984 C C . VAL A 1 257 ? 27.94867 -3.05637 5.94287 1.000 58.32852 359 VAL A C 1
ATOM 1985 O O . VAL A 1 257 ? 27.58296 -2.93897 7.11643 1.000 60.90881 359 VAL A O 1
ATOM 1989 N N . SER A 1 258 ? 28.52841 -4.17679 5.48967 1.000 59.13616 360 SER A N 1
ATOM 1990 C CA . SER A 1 258 ? 28.72791 -5.30655 6.39686 1.000 61.37938 360 SER A CA 1
ATOM 1991 C C . SER A 1 258 ? 29.73612 -4.95347 7.48783 1.000 63.91054 360 SER A C 1
ATOM 1992 O O . SER A 1 258 ? 29.57710 -5.36073 8.64805 1.000 62.52671 360 SER A O 1
ATOM 1995 N N . VAL A 1 259 ? 30.75528 -4.16205 7.14153 1.000 63.48557 361 VAL A N 1
ATOM 1996 C CA . VAL A 1 259 ? 31.69678 -3.67242 8.14469 1.000 63.97028 361 VAL A CA 1
ATOM 1997 C C . VAL A 1 259 ? 30.96396 -2.80261 9.16023 1.000 63.23635 361 VAL A C 1
ATOM 1998 O O . VAL A 1 259 ? 31.03834 -3.03584 10.36968 1.000 61.79714 361 VAL A O 1
ATOM 2002 N N . PHE A 1 260 ? 30.24045 -1.78813 8.66845 1.000 60.37336 362 PHE A N 1
ATOM 2003 C CA . PHE A 1 260 ? 29.38738 -0.94361 9.50124 1.000 63.72067 362 PHE A CA 1
ATOM 2004 C C . PHE A 1 260 ? 28.52766 -1.76725 10.46106 1.000 63.80500 362 PHE A C 1
ATOM 2005 O O . PHE A 1 260 ? 28.55600 -1.55739 11.67751 1.000 62.86358 362 PHE A O 1
ATOM 2013 N N . ALA A 1 261 ? 27.77265 -2.73342 9.93258 1.000 63.88546 363 ALA A N 1
ATOM 2014 C CA . ALA A 1 261 ? 26.85722 -3.49139 10.78302 1.000 65.28859 363 ALA A CA 1
ATOM 2015 C C . ALA A 1 261 ? 27.60243 -4.28757 11.84681 1.000 68.33838 363 ALA A C 1
ATOM 2016 O O . ALA A 1 261 ? 27.17742 -4.32884 13.01000 1.000 69.94428 363 ALA A O 1
ATOM 2018 N N . CYS A 1 262 ? 28.70626 -4.93841 11.47421 1.000 63.08330 364 CYS A N 1
ATOM 2019 C CA . CYS A 1 262 ? 29.40977 -5.73859 12.46553 1.000 71.95459 364 CYS A CA 1
ATOM 2020 C C . CYS A 1 262 ? 30.01895 -4.85128 13.54314 1.000 78.41205 364 CYS A C 1
ATOM 2021 O O . CYS A 1 262 ? 29.99572 -5.20580 14.72908 1.000 78.74828 364 CYS A O 1
ATOM 2024 N N . PHE A 1 263 ? 30.51961 -3.67373 13.15448 1.000 71.06192 365 PHE A N 1
ATOM 2025 C CA . PHE A 1 263 ? 31.03728 -2.71088 14.12110 1.000 75.36761 365 PHE A CA 1
ATOM 2026 C C . PHE A 1 263 ? 30.00455 -2.38031 15.20708 1.000 77.59649 365 PHE A C 1
ATOM 2027 O O . PHE A 1 263 ? 30.33586 -2.33368 16.39521 1.000 78.85571 365 PHE A O 1
ATOM 2035 N N . LEU A 1 264 ? 28.74704 -2.14438 14.82255 1.000 74.18077 366 LEU A N 1
ATOM 2036 C CA . LEU A 1 264 ? 27.72350 -1.80860 15.81374 1.000 77.90577 366 LEU A CA 1
ATOM 2037 C C . LEU A 1 264 ? 27.27127 -3.00874 16.63510 1.000 82.07758 366 LEU A C 1
ATOM 2038 O O . LEU A 1 264 ? 26.45514 -2.84139 17.54998 1.000 79.58956 366 LEU A O 1
ATOM 2043 N N . ASN A 1 265 ? 27.75332 -4.20869 16.30861 1.000 86.73795 367 ASN A N 1
ATOM 2044 C CA . ASN A 1 265 ? 27.45966 -5.37459 17.13479 1.000 89.88657 367 ASN A CA 1
ATOM 2045 C C . ASN A 1 265 ? 28.20909 -5.29358 18.45611 1.000 95.73737 367 ASN A C 1
ATOM 2046 O O . ASN A 1 265 ? 27.63334 -5.54654 19.52263 1.000 99.70195 367 ASN A O 1
ATOM 2051 N N . SER A 1 266 ? 29.48482 -4.91855 18.40154 1.000 95.01233 368 SER A N 1
ATOM 2052 C CA . SER A 1 266 ? 30.29525 -4.67464 19.59357 1.000 100.32868 368 SER A CA 1
ATOM 2053 C C . SER A 1 266 ? 29.55385 -3.84428 20.64817 1.000 100.53984 368 SER A C 1
ATOM 2054 O O . SER A 1 266 ? 29.03748 -4.37867 21.64287 1.000 102.50198 368 SER A O 1
ATOM 2057 N N . ASN B 2 1 ? 13.31241 1.71210 27.96422 1.000 47.25314 1000 ASN B N 1
ATOM 2058 C CA . ASN B 2 1 ? 12.62945 0.41752 27.80474 1.000 52.90925 1000 ASN B CA 1
ATOM 2059 C C . ASN B 2 1 ? 11.38360 0.25255 28.70982 1.000 51.28165 1000 ASN B C 1
ATOM 2060 O O . ASN B 2 1 ? 10.34574 -0.26496 28.26495 1.000 47.33155 1000 ASN B O 1
ATOM 2065 N N . ILE B 2 2 ? 11.44235 0.76754 29.94163 1.000 50.05029 1001 ILE B N 1
ATOM 2066 C CA . ILE B 2 2 ? 10.31505 0.51948 30.84170 1.000 53.13232 1001 ILE B CA 1
ATOM 2067 C C . ILE B 2 2 ? 9.11773 1.35255 30.41939 1.000 51.87379 1001 ILE B C 1
ATOM 2068 O O . ILE B 2 2 ? 7.96726 0.91154 30.54610 1.000 50.82920 1001 ILE B O 1
ATOM 2073 N N . PHE B 2 3 ? 9.36294 2.55100 29.89172 1.000 51.88559 1002 PHE B N 1
ATOM 2074 C CA . PHE B 2 3 ? 8.27591 3.35426 29.34089 1.000 53.93993 1002 PHE B CA 1
ATOM 2075 C C . PHE B 2 3 ? 7.55599 2.61420 28.21398 1.000 57.20434 1002 PHE B C 1
ATOM 2076 O O . PHE B 2 3 ? 6.31890 2.60158 28.16650 1.000 52.41384 1002 PHE B O 1
ATOM 2084 N N . GLU B 2 4 ? 8.32069 2.02908 27.26533 1.000 53.98258 1003 GLU B N 1
ATOM 2085 C CA . GLU B 2 4 ? 7.70866 1.28441 26.16257 1.000 51.76030 1003 GLU B CA 1
ATOM 2086 C C . GLU B 2 4 ? 7.01470 0.02039 26.66954 1.000 52.17422 1003 GLU B C 1
ATOM 2087 O O . GLU B 2 4 ? 5.99124 -0.40549 26.11614 1.000 48.50503 1003 GLU B O 1
ATOM 2093 N N . MET B 2 5 ? 7.57716 -0.61911 27.70045 1.000 49.56117 1004 MET B N 1
ATOM 2094 C CA . MET B 2 5 ? 6.91138 -1.78492 28.28906 1.000 50.24102 1004 MET B CA 1
ATOM 2095 C C . MET B 2 5 ? 5.49087 -1.44481 28.73368 1.000 52.25124 1004 MET B C 1
ATOM 2096 O O . MET B 2 5 ? 4.53548 -2.16723 28.41095 1.000 51.68843 1004 MET B O 1
ATOM 2101 N N . LEU B 2 6 ? 5.32702 -0.33623 29.47239 1.000 53.15435 1005 LEU B N 1
ATOM 2102 C CA . LEU B 2 6 ? 4.01489 -0.01562 30.03574 1.000 52.34175 1005 LEU B CA 1
ATOM 2103 C C . LEU B 2 6 ? 3.09590 0.60283 28.99285 1.000 55.95718 1005 LEU B C 1
ATOM 2104 O O . LEU B 2 6 ? 1.88693 0.31639 28.97420 1.000 50.58941 1005 LEU B O 1
ATOM 2109 N N . ARG B 2 7 ? 3.65286 1.45402 28.11866 1.000 57.03036 1006 ARG B N 1
ATOM 2110 C CA . ARG B 2 7 ? 2.91115 1.89484 26.93879 1.000 56.81758 1006 ARG B CA 1
ATOM 2111 C C . ARG B 2 7 ? 2.26747 0.69687 26.24244 1.000 53.83524 1006 ARG B C 1
ATOM 2112 O O . ARG B 2 7 ? 1.06441 0.69343 25.95126 1.000 50.48207 1006 ARG B O 1
ATOM 2120 N N . ILE B 2 8 ? 3.04389 -0.36657 26.04325 1.000 53.62490 1007 ILE B N 1
ATOM 2121 C CA . ILE B 2 8 ? 2.53456 -1.55111 25.36158 1.000 48.93023 1007 ILE B CA 1
ATOM 2122 C C . ILE B 2 8 ? 1.39580 -2.19178 26.15759 1.000 59.27821 1007 ILE B C 1
ATOM 2123 O O . ILE B 2 8 ? 0.27476 -2.33213 25.66548 1.000 56.41816 1007 ILE B O 1
ATOM 2128 N N . ASP B 2 9 ? 1.63833 -2.60941 27.39716 1.000 60.03411 1008 ASP B N 1
ATOM 2129 C CA . ASP B 2 9 ? 0.56293 -3.40890 27.96560 1.000 62.14131 1008 ASP B CA 1
ATOM 2130 C C . ASP B 2 9 ? -0.41984 -2.59808 28.82882 1.000 58.64812 1008 ASP B C 1
ATOM 2131 O O . ASP B 2 9 ? -1.30412 -3.19730 29.44030 1.000 61.00175 1008 ASP B O 1
ATOM 2136 N N . GLU B 2 10 ? -0.37791 -1.24992 28.79856 1.000 60.75558 1009 GLU B N 1
ATOM 2137 C CA . GLU B 2 10 ? -1.47162 -0.47172 29.39816 1.000 62.41322 1009 GLU B CA 1
ATOM 2138 C C . GLU B 2 10 ? -2.08489 0.57217 28.45869 1.000 65.57421 1009 GLU B C 1
ATOM 2139 O O . GLU B 2 10 ? -3.28511 0.85155 28.56219 1.000 62.68722 1009 GLU B O 1
ATOM 2145 N N . GLY B 2 11 ? -1.28890 1.18482 27.58552 1.000 61.81337 1010 GLY B N 1
ATOM 2146 C CA . GLY B 2 11 ? -1.76609 2.18147 26.64466 1.000 61.33242 1010 GLY B CA 1
ATOM 2147 C C . GLY B 2 11 ? -1.28431 3.59089 26.99507 1.000 67.81201 1010 GLY B C 1
ATOM 2148 O O . GLY B 2 11 ? -0.83535 3.87461 28.10918 1.000 67.10816 1010 GLY B O 1
ATOM 2149 N N . LEU B 2 12 ? -1.40780 4.49147 26.01330 1.000 67.00928 1011 LEU B N 1
ATOM 2150 C CA . LEU B 2 12 ? -0.97380 5.88524 26.11820 1.000 69.48448 1011 LEU B CA 1
ATOM 2151 C C . LEU B 2 12 ? -2.03525 6.81297 25.52876 1.000 77.77753 1011 LEU B C 1
ATOM 2152 O O . LEU B 2 12 ? -2.44977 6.62845 24.38052 1.000 84.66632 1011 LEU B O 1
ATOM 2157 N N . ARG B 2 13 ? -2.45350 7.81788 26.30645 1.000 73.64054 1012 ARG B N 1
ATOM 2158 C CA . ARG B 2 13 ? -3.44150 8.82044 25.91118 1.000 75.73078 1012 ARG B CA 1
ATOM 2159 C C . ARG B 2 13 ? -2.83539 10.21701 26.05913 1.000 80.40025 1012 ARG B C 1
ATOM 2160 O O . ARG B 2 13 ? -2.18210 10.50874 27.06694 1.000 75.91652 1012 ARG B O 1
ATOM 2168 N N . LEU B 2 14 ? -3.05665 11.10113 25.07478 1.000 82.49593 1013 LEU B N 1
ATOM 2169 C CA . LEU B 2 14 ? -2.38940 12.39818 25.12212 1.000 87.17276 1013 LEU B CA 1
ATOM 2170 C C . LEU B 2 14 ? -3.29465 13.56488 25.53956 1.000 88.72747 1013 LEU B C 1
ATOM 2171 O O . LEU B 2 14 ? -2.76633 14.63691 25.86918 1.000 87.98661 1013 LEU B O 1
ATOM 2176 N N . LYS B 2 15 ? -4.62449 13.40058 25.54507 1.000 84.41748 1014 LYS B N 1
ATOM 2177 C CA . LYS B 2 15 ? -5.54812 14.42453 26.03974 1.000 91.12664 1014 LYS B CA 1
ATOM 2178 C C . LYS B 2 15 ? -6.33005 13.90182 27.24751 1.000 89.50180 1014 LYS B C 1
ATOM 2179 O O . LYS B 2 15 ? -6.71521 12.72760 27.28044 1.000 82.28573 1014 LYS B O 1
ATOM 2181 N N . ILE B 2 16 ? -6.57440 14.78538 28.23044 1.000 90.95765 1015 ILE B N 1
ATOM 2182 C CA . ILE B 2 16 ? -7.17463 14.38020 29.50295 1.000 89.08551 1015 ILE B CA 1
ATOM 2183 C C . ILE B 2 16 ? -8.51486 13.68817 29.28043 1.000 86.66446 1015 ILE B C 1
ATOM 2184 O O . ILE B 2 16 ? -9.32393 14.11278 28.44915 1.000 87.43874 1015 ILE B O 1
ATOM 2189 N N . TYR B 2 17 ? -8.74949 12.61577 30.04873 1.000 88.92088 1016 TYR B N 1
ATOM 2190 C CA . TYR B 2 17 ? -9.95831 11.79752 29.97958 1.000 90.92091 1016 TYR B CA 1
ATOM 2191 C C . TYR B 2 17 ? -10.40607 11.39302 31.38722 1.000 91.27414 1016 TYR B C 1
ATOM 2192 O O . TYR B 2 17 ? -9.62644 11.42034 32.34534 1.000 92.71377 1016 TYR B O 1
ATOM 2201 N N . LYS B 2 18 ? -11.68611 11.02608 31.50568 1.000 90.90422 1017 LYS B N 1
ATOM 2202 C CA . LYS B 2 18 ? -12.22787 10.47007 32.74318 1.000 94.02425 1017 LYS B CA 1
ATOM 2203 C C . LYS B 2 18 ? -12.10697 8.94745 32.72153 1.000 89.79032 1017 LYS B C 1
ATOM 2204 O O . LYS B 2 18 ? -12.30979 8.31562 31.67886 1.000 88.97660 1017 LYS B O 1
ATOM 2210 N N . ASP B 2 19 ? -11.76869 8.36013 33.87548 1.000 83.31230 1018 ASP B N 1
ATOM 2211 C CA . ASP B 2 19 ? -11.60277 6.91526 33.96729 1.000 82.52196 1018 ASP B CA 1
ATOM 2212 C C . ASP B 2 19 ? -12.93980 6.25416 34.30876 1.000 78.12667 1018 ASP B C 1
ATOM 2213 O O . ASP B 2 19 ? -13.97709 6.91527 34.39443 1.000 80.70881 1018 ASP B O 1
ATOM 2218 N N . THR B 2 20 ? -12.91800 4.92733 34.50505 1.000 78.94637 1019 THR B N 1
ATOM 2219 C CA . THR B 2 20 ? -14.15622 4.18315 34.76102 1.000 82.77706 1019 THR B CA 1
ATOM 2220 C C . THR B 2 20 ? -14.97818 4.77357 35.90373 1.000 76.79262 1019 THR B C 1
ATOM 2221 O O . THR B 2 20 ? -16.20904 4.67075 35.89791 1.000 80.86406 1019 THR B O 1
ATOM 2225 N N . GLU B 2 21 ? -14.33198 5.37853 36.89348 1.000 76.04124 1020 GLU B N 1
ATOM 2226 C CA . GLU B 2 21 ? -15.05804 5.91759 38.03692 1.000 81.63492 1020 GLU B CA 1
ATOM 2227 C C . GLU B 2 21 ? -15.37417 7.40155 37.90544 1.000 88.57715 1020 GLU B C 1
ATOM 2228 O O . GLU B 2 21 ? -16.06139 7.95436 38.77857 1.000 83.91269 1020 GLU B O 1
ATOM 2234 N N . GLY B 2 22 ? -14.87492 8.05636 36.85644 1.000 86.16083 1021 GLY B N 1
ATOM 2235 C CA . GLY B 2 22 ? -15.25214 9.41672 36.53754 1.000 89.30007 1021 GLY B CA 1
ATOM 2236 C C . GLY B 2 22 ? -14.25329 10.49744 36.88744 1.000 93.10976 1021 GLY B C 1
ATOM 2237 O O . GLY B 2 22 ? -14.60990 11.68244 36.83045 1.000 102.72246 1021 GLY B O 1
ATOM 2238 N N . TYR B 2 23 ? -13.02753 10.14210 37.24985 1.000 85.64401 1022 TYR B N 1
ATOM 2239 C CA . TYR B 2 23 ? -12.03857 11.15146 37.58706 1.000 89.92676 1022 TYR B CA 1
ATOM 2240 C C . TYR B 2 23 ? -11.17481 11.49696 36.36993 1.000 95.20805 1022 TYR B C 1
ATOM 2241 O O . TYR B 2 23 ? -11.10023 10.74512 35.39475 1.000 92.03552 1022 TYR B O 1
ATOM 2250 N N . TYR B 2 24 ? -10.52007 12.65758 36.43935 1.000 98.60439 1023 TYR B N 1
ATOM 2251 C CA . TYR B 2 24 ? -9.72866 13.17559 35.32757 1.000 95.85724 1023 TYR B CA 1
ATOM 2252 C C . TYR B 2 24 ? -8.32341 12.57375 35.34904 1.000 95.13459 1023 TYR B C 1
ATOM 2253 O O . TYR B 2 24 ? -7.64095 12.60073 36.38271 1.000 89.37539 1023 TYR B O 1
ATOM 2262 N N . THR B 2 25 ? -7.89337 12.04906 34.19372 1.000 90.87186 1024 THR B N 1
ATOM 2263 C CA . THR B 2 25 ? -6.67143 11.26153 34.05754 1.000 85.97744 1024 THR B CA 1
ATOM 2264 C C . THR B 2 25 ? -6.01258 11.56654 32.71379 1.000 88.64159 1024 THR B C 1
ATOM 2265 O O . THR B 2 25 ? -6.63448 12.13218 31.81520 1.000 90.36669 1024 THR B O 1
ATOM 2269 N N . ILE B 2 26 ? -4.74450 11.17686 32.55209 1.000 82.61896 1025 ILE B N 1
ATOM 2270 C CA . ILE B 2 26 ? -4.03758 11.41272 31.29292 1.000 79.39058 1025 ILE B CA 1
ATOM 2271 C C . ILE B 2 26 ? -2.74886 10.59783 31.28068 1.000 75.71485 1025 ILE B C 1
ATOM 2272 O O . ILE B 2 26 ? -2.31388 10.08047 32.31665 1.000 66.75337 1025 ILE B O 1
ATOM 2277 N N . GLY B 2 27 ? -2.13967 10.48256 30.09475 1.000 66.95420 1026 GLY B N 1
ATOM 2278 C CA . GLY B 2 27 ? -0.88956 9.76290 29.92844 1.000 65.33697 1026 GLY B CA 1
ATOM 2279 C C . GLY B 2 27 ? -1.03860 8.25167 29.98419 1.000 65.18004 1026 GLY B C 1
ATOM 2280 O O . GLY B 2 27 ? -1.97018 7.68705 29.39847 1.000 67.51340 1026 GLY B O 1
ATOM 2281 N N . ILE B 2 28 ? -0.11397 7.58286 30.66885 1.000 60.90715 1027 ILE B N 1
ATOM 2282 C CA . ILE B 2 28 ? -0.27298 6.16453 30.97984 1.000 66.64759 1027 ILE B CA 1
ATOM 2283 C C . ILE B 2 28 ? -0.93627 6.02593 32.34865 1.000 63.09564 1027 ILE B C 1
ATOM 2284 O O . ILE B 2 28 ? -0.28111 5.68631 33.33556 1.000 64.00768 1027 ILE B O 1
ATOM 2289 N N . GLY B 2 29 ? -2.22857 6.32628 32.41861 1.000 61.92626 1028 GLY B N 1
ATOM 2290 C CA . GLY B 2 29 ? -2.98099 6.15975 33.64843 1.000 70.47677 1028 GLY B CA 1
ATOM 2291 C C . GLY B 2 29 ? -2.61470 7.07612 34.79750 1.000 74.55922 1028 GLY B C 1
ATOM 2292 O O . GLY B 2 29 ? -2.68744 6.64832 35.95240 1.000 73.97018 1028 GLY B O 1
ATOM 2293 N N . HIS B 2 30 ? -2.23130 8.32727 34.53042 1.000 71.81481 1029 HIS B N 1
ATOM 2294 C CA . HIS B 2 30 ? -1.91891 9.26341 35.60751 1.000 81.16165 1029 HIS B CA 1
ATOM 2295 C C . HIS B 2 30 ? -3.18789 10.01289 35.98884 1.000 84.34411 1029 HIS B C 1
ATOM 2296 O O . HIS B 2 30 ? -3.65042 10.87443 35.23316 1.000 80.22205 1029 HIS B O 1
ATOM 2303 N N . LEU B 2 31 ? -3.74060 9.68808 37.16600 1.000 88.12768 1030 LEU B N 1
ATOM 2304 C CA . LEU B 2 31 ? -4.89211 10.41278 37.70155 1.000 90.32005 1030 LEU B CA 1
ATOM 2305 C C . LEU B 2 31 ? -4.49341 11.82188 38.11773 1.000 90.52448 1030 LEU B C 1
ATOM 2306 O O . LEU B 2 31 ? -3.48722 12.01130 38.80678 1.000 90.71018 1030 LEU B O 1
ATOM 2311 N N . LEU B 2 32 ? -5.29114 12.80951 37.70164 1.000 93.00578 1031 LEU B N 1
ATOM 2312 C CA . LEU B 2 32 ? -5.03687 14.22128 37.97946 1.000 99.44948 1031 LEU B CA 1
ATOM 2313 C C . LEU B 2 32 ? -5.80415 14.75367 39.19090 1.000 104.57419 1031 LEU B C 1
ATOM 2314 O O . LEU B 2 32 ? -5.20596 15.40697 40.05357 1.000 106.72725 1031 LEU B O 1
ATOM 2319 N N . THR B 2 33 ? -7.11929 14.50095 39.27408 1.000 106.24203 1032 THR B N 1
ATOM 2320 C CA . THR B 2 33 ? -7.92595 14.98338 40.39571 1.000 107.50053 1032 THR B CA 1
ATOM 2321 C C . THR B 2 33 ? -9.29761 14.31500 40.50096 1.000 105.93627 1032 THR B C 1
ATOM 2322 O O . THR B 2 33 ? -10.03049 14.21084 39.51039 1.000 105.03831 1032 THR B O 1
ATOM 2326 N N . LYS B 2 34 ? -9.65910 13.86415 41.70750 1.000 110.05149 1033 LYS B N 1
ATOM 2327 C CA . LYS B 2 34 ? -11.01700 13.38984 41.95006 1.000 106.75783 1033 LYS B CA 1
ATOM 2328 C C . LYS B 2 34 ? -12.01332 14.54064 42.04735 1.000 110.27483 1033 LYS B C 1
ATOM 2329 O O . LYS B 2 34 ? -13.22351 14.29021 42.11386 1.000 111.30457 1033 LYS B O 1
ATOM 2331 N N . SER B 2 35 ? -11.53058 15.78415 42.04283 1.000 111.92752 1034 SER B N 1
ATOM 2332 C CA . SER B 2 35 ? -12.40645 16.94551 41.94547 1.000 112.47717 1034 SER B CA 1
ATOM 2333 C C . SER B 2 35 ? -13.19646 16.88596 40.64080 1.000 114.48927 1034 SER B C 1
ATOM 2334 O O . SER B 2 35 ? -12.59626 16.75235 39.56569 1.000 116.67887 1034 SER B O 1
ATOM 2337 N N . PRO B 2 36 ? -14.52738 16.99356 40.68322 1.000 114.61799 1035 PRO B N 1
ATOM 2338 C CA . PRO B 2 36 ? -15.30994 16.83043 39.44927 1.000 114.67378 1035 PRO B CA 1
ATOM 2339 C C . PRO B 2 36 ? -15.15967 17.98716 38.48195 1.000 113.93277 1035 PRO B C 1
ATOM 2340 O O . PRO B 2 36 ? -15.44194 17.81446 37.28860 1.000 115.39014 1035 PRO B O 1
ATOM 2344 N N . SER B 2 37 ? -14.72756 19.15495 38.95065 1.000 113.87561 1036 SER B N 1
ATOM 2345 C CA . SER B 2 37 ? -14.56567 20.30030 38.06507 1.000 117.47185 1036 SER B CA 1
ATOM 2346 C C . SER B 2 37 ? -13.34316 20.11049 37.17679 1.000 118.35108 1036 SER B C 1
ATOM 2347 O O . SER B 2 37 ? -12.27293 19.71195 37.64892 1.000 118.86348 1036 SER B O 1
ATOM 2350 N N . LEU B 2 38 ? -13.50306 20.39159 35.88288 1.000 116.46089 1037 LEU B N 1
ATOM 2351 C CA . LEU B 2 38 ? -12.34468 20.38807 34.99881 1.000 117.96051 1037 LEU B CA 1
ATOM 2352 C C . LEU B 2 38 ? -11.35574 21.48173 35.38259 1.000 119.79882 1037 LEU B C 1
ATOM 2353 O O . LEU B 2 38 ? -10.14589 21.33119 35.16641 1.000 120.72759 1037 LEU B O 1
ATOM 2358 N N . SER B 2 39 ? -11.85019 22.58711 35.94586 1.000 119.32759 1038 SER B N 1
ATOM 2359 C CA . SER B 2 39 ? -10.96690 23.65976 36.39273 1.000 120.22642 1038 SER B CA 1
ATOM 2360 C C . SER B 2 39 ? -9.81902 23.11044 37.23261 1.000 121.06437 1038 SER B C 1
ATOM 2361 O O . SER B 2 39 ? -8.64315 23.35335 36.93690 1.000 120.97181 1038 SER B O 1
ATOM 2364 N N . VAL B 2 40 ? -10.14837 22.34838 38.28012 1.000 121.42284 1039 VAL B N 1
ATOM 2365 C CA . VAL B 2 40 ? -9.12438 21.75365 39.13376 1.000 120.08405 1039 VAL B CA 1
ATOM 2366 C C . VAL B 2 40 ? -8.31874 20.69581 38.36951 1.000 122.99522 1039 VAL B C 1
ATOM 2367 O O . VAL B 2 40 ? -7.14083 20.45856 38.67567 1.000 119.66103 1039 VAL B O 1
ATOM 2371 N N . ALA B 2 41 ? -8.92322 20.04733 37.36722 1.000 121.95970 1040 ALA B N 1
ATOM 2372 C CA . ALA B 2 41 ? -8.20179 19.02749 36.61021 1.000 117.15268 1040 ALA B CA 1
ATOM 2373 C C . ALA B 2 41 ? -7.09713 19.64783 35.76904 1.000 119.21026 1040 ALA B C 1
ATOM 2374 O O . ALA B 2 41 ? -5.93266 19.24322 35.86242 1.000 119.26646 1040 ALA B O 1
ATOM 2376 N N . LYS B 2 42 ? -7.44727 20.62603 34.92856 1.000 118.04747 1041 LYS B N 1
ATOM 2377 C CA . LYS B 2 42 ? -6.43992 21.30084 34.11612 1.000 119.02314 1041 LYS B CA 1
ATOM 2378 C C . LYS B 2 42 ? -5.49182 22.13740 34.96754 1.000 122.20741 1041 LYS B C 1
ATOM 2379 O O . LYS B 2 42 ? -4.32457 22.31844 34.59661 1.000 122.06262 1041 LYS B O 1
ATOM 2381 N N . SER B 2 43 ? -5.97056 22.66261 36.09927 1.000 121.80171 1042 SER B N 1
ATOM 2382 C CA . SER B 2 43 ? -5.10320 23.43623 36.98322 1.000 123.99374 1042 SER B CA 1
ATOM 2383 C C . SER B 2 43 ? -3.98418 22.56196 37.53805 1.000 124.17777 1042 SER B C 1
ATOM 2384 O O . SER B 2 43 ? -2.80140 22.78968 37.25581 1.000 125.20765 1042 SER B O 1
ATOM 2387 N N . GLU B 2 44 ? -4.34365 21.54089 38.32421 1.000 124.15110 1043 GLU B N 1
ATOM 2388 C CA . GLU B 2 44 ? -3.34281 20.59682 38.80974 1.000 123.34196 1043 GLU B CA 1
ATOM 2389 C C . GLU B 2 44 ? -2.42151 20.13169 37.69246 1.000 125.24534 1043 GLU B C 1
ATOM 2390 O O . GLU B 2 44 ? -1.24043 19.85561 37.93340 1.000 124.44973 1043 GLU B O 1
ATOM 2396 N N . LEU B 2 45 ? -2.93970 20.05152 36.46436 1.000 125.06346 1044 LEU B N 1
ATOM 2397 C CA . LEU B 2 45 ? -2.13783 19.59008 35.33625 1.000 121.07980 1044 LEU B CA 1
ATOM 2398 C C . LEU B 2 45 ? -0.96823 20.53254 35.07323 1.000 126.92661 1044 LEU B C 1
ATOM 2399 O O . LEU B 2 45 ? 0.19657 20.11919 35.09780 1.000 129.06674 1044 LEU B O 1
ATOM 2404 N N . ASP B 2 46 ? -1.25959 21.81330 34.82022 1.000 128.32528 1045 ASP B N 1
ATOM 2405 C CA . ASP B 2 46 ? -0.19088 22.74746 34.47339 1.000 130.90791 1045 ASP B CA 1
ATOM 2406 C C . ASP B 2 46 ? 0.75714 22.98380 35.64034 1.000 131.33335 1045 ASP B C 1
ATOM 2407 O O . ASP B 2 46 ? 1.95837 23.18944 35.42682 1.000 132.17977 1045 ASP B O 1
ATOM 2412 N N . LYS B 2 47 ? 0.24365 22.96622 36.87321 1.000 130.30322 1046 LYS B N 1
ATOM 2413 C CA . LYS B 2 47 ? 1.13162 22.97120 38.02947 1.000 132.54695 1046 LYS B CA 1
ATOM 2414 C C . LYS B 2 47 ? 2.12911 21.82408 37.93673 1.000 134.78036 1046 LYS B C 1
ATOM 2415 O O . LYS B 2 47 ? 3.29452 21.96426 38.32738 1.000 138.53767 1046 LYS B O 1
ATOM 2417 N N . ALA B 2 48 ? 1.69084 20.68435 37.39839 1.000 131.88237 1047 ALA B N 1
ATOM 2418 C CA . ALA B 2 48 ? 2.58927 19.55703 37.17822 1.000 129.72005 1047 ALA B CA 1
ATOM 2419 C C . ALA B 2 48 ? 3.42267 19.75403 35.91624 1.000 130.63953 1047 ALA B C 1
ATOM 2420 O O . ALA B 2 48 ? 4.65583 19.70817 35.96537 1.000 129.37571 1047 ALA B O 1
ATOM 2422 N N . ILE B 2 49 ? 2.76420 19.97988 34.77279 1.000 131.33999 1048 ILE B N 1
ATOM 2423 C CA . ILE B 2 49 ? 3.49432 20.13697 33.51712 1.000 133.17065 1048 ILE B CA 1
ATOM 2424 C C . ILE B 2 49 ? 4.24851 21.45664 33.46142 1.000 136.44541 1048 ILE B C 1
ATOM 2425 O O . ILE B 2 49 ? 5.23578 21.56622 32.72422 1.000 139.77908 1048 ILE B O 1
ATOM 2430 N N . GLY B 2 50 ? 3.81137 22.46416 34.21598 1.000 136.15646 1049 GLY B N 1
ATOM 2431 C CA . GLY B 2 50 ? 4.48782 23.74641 34.23612 1.000 137.28801 1049 GLY B CA 1
ATOM 2432 C C . GLY B 2 50 ? 4.75219 24.29072 32.84955 1.000 138.65207 1049 GLY B C 1
ATOM 2433 O O . GLY B 2 50 ? 5.76464 24.95523 32.61353 1.000 139.43819 1049 GLY B O 1
ATOM 2434 N N . ARG B 2 51 ? 3.85479 23.99594 31.91985 1.000 139.34257 1050 ARG B N 1
ATOM 2435 C CA . ARG B 2 51 ? 3.93648 24.46904 30.54602 1.000 140.92318 1050 ARG B CA 1
ATOM 2436 C C . ARG B 2 51 ? 2.72878 25.35232 30.25449 1.000 143.08825 1050 ARG B C 1
ATOM 2437 O O . ARG B 2 51 ? 1.86345 25.56013 31.11157 1.000 140.37332 1050 ARG B O 1
ATOM 2439 N N . ASN B 2 52 ? 2.68346 25.88591 29.03343 1.000 146.86510 1051 ASN B N 1
ATOM 2440 C CA . ASN B 2 52 ? 1.53289 26.67154 28.60705 1.000 150.11118 1051 ASN B CA 1
ATOM 2441 C C . ASN B 2 52 ? 0.25817 25.86666 28.83539 1.000 147.28011 1051 ASN B C 1
ATOM 2442 O O . ASN B 2 52 ? 0.13660 24.72972 28.37069 1.000 146.61591 1051 ASN B O 1
ATOM 2447 N N . SER B 2 53 ? -0.67949 26.45276 29.57974 1.000 147.16982 1052 SER B N 1
ATOM 2448 C CA . SER B 2 53 ? -1.86916 25.72372 30.00447 1.000 145.43411 1052 SER B CA 1
ATOM 2449 C C . SER B 2 53 ? -2.57304 25.09393 28.80851 1.000 145.46486 1052 SER B C 1
ATOM 2450 O O . SER B 2 53 ? -2.74279 25.73201 27.76609 1.000 149.50746 1052 SER B O 1
ATOM 2453 N N . ASN B 2 54 ? -2.97327 23.83268 28.95654 1.000 142.74489 1053 ASN B N 1
ATOM 2454 C CA . ASN B 2 54 ? -3.64006 23.10700 27.87981 1.000 138.64009 1053 ASN B CA 1
ATOM 2455 C C . ASN B 2 54 ? -4.05853 21.73156 28.39453 1.000 131.04304 1053 ASN B C 1
ATOM 2456 O O . ASN B 2 54 ? -3.66179 21.30097 29.48237 1.000 129.98423 1053 ASN B O 1
ATOM 2461 N N . GLY B 2 55 ? -4.88342 21.05500 27.59711 1.000 125.89964 1054 GLY B N 1
ATOM 2462 C CA . GLY B 2 55 ? -5.36357 19.72825 27.92765 1.000 118.22309 1054 GLY B CA 1
ATOM 2463 C C . GLY B 2 55 ? -4.74485 18.63516 27.07781 1.000 109.94833 1054 GLY B C 1
ATOM 2464 O O . GLY B 2 55 ? -4.99971 17.44840 27.30576 1.000 107.43320 1054 GLY B O 1
ATOM 2465 N N . VAL B 2 56 ? -3.94808 19.01754 26.08239 1.000 104.72171 1055 VAL B N 1
ATOM 2466 C CA . VAL B 2 56 ? -3.11466 18.08000 25.33884 1.000 102.62488 1055 VAL B CA 1
ATOM 2467 C C . VAL B 2 56 ? -1.69833 18.18213 25.87924 1.000 105.39549 1055 VAL B C 1
ATOM 2468 O O . VAL B 2 56 ? -1.22851 19.27733 26.21668 1.000 109.03659 1055 VAL B O 1
ATOM 2472 N N . ILE B 2 57 ? -1.01281 17.04523 25.97643 1.000 95.69143 1056 ILE B N 1
ATOM 2473 C CA . ILE B 2 57 ? 0.35998 17.07682 26.46132 1.000 96.64592 1056 ILE B CA 1
ATOM 2474 C C . ILE B 2 57 ? 1.28084 16.52883 25.38398 1.000 92.17122 1056 ILE B C 1
ATOM 2475 O O . ILE B 2 57 ? 0.82922 16.09713 24.31548 1.000 88.85590 1056 ILE B O 1
ATOM 2480 N N . THR B 2 58 ? 2.57616 16.55430 25.66318 1.000 89.93692 1057 THR B N 1
ATOM 2481 C CA . THR B 2 58 ? 3.57847 16.04534 24.74668 1.000 93.25551 1057 THR B CA 1
ATOM 2482 C C . THR B 2 58 ? 3.78037 14.55454 25.01923 1.000 92.38781 1057 THR B C 1
ATOM 2483 O O . THR B 2 58 ? 3.65768 14.10661 26.16324 1.000 88.06316 1057 THR B O 1
ATOM 2487 N N . LYS B 2 59 ? 4.07191 13.77636 23.96846 1.000 88.04018 1058 LYS B N 1
ATOM 2488 C CA . LYS B 2 59 ? 4.60203 12.43759 24.22238 1.000 85.50630 1058 LYS B CA 1
ATOM 2489 C C . LYS B 2 59 ? 5.74338 12.54398 25.23103 1.000 87.07618 1058 LYS B C 1
ATOM 2490 O O . LYS B 2 59 ? 5.82417 11.77569 26.19809 1.000 87.99944 1058 LYS B O 1
ATOM 2496 N N . ASP B 2 60 ? 6.60264 13.54509 25.03409 1.000 90.07133 1059 ASP B N 1
ATOM 2497 C CA . ASP B 2 60 ? 7.58414 13.99347 26.01612 1.000 85.04663 1059 ASP B CA 1
ATOM 2498 C C . ASP B 2 60 ? 6.95228 14.26267 27.36718 1.000 80.98213 1059 ASP B C 1
ATOM 2499 O O . ASP B 2 60 ? 7.52941 13.95423 28.41394 1.000 82.70668 1059 ASP B O 1
ATOM 2504 N N . GLU B 2 61 ? 5.78178 14.90090 27.36067 1.000 82.06487 1060 GLU B N 1
ATOM 2505 C CA . GLU B 2 61 ? 5.12456 15.25384 28.61424 1.000 85.84825 1060 GLU B CA 1
ATOM 2506 C C . GLU B 2 61 ? 4.67199 14.00245 29.35662 1.000 81.98215 1060 GLU B C 1
ATOM 2507 O O . GLU B 2 61 ? 4.88374 13.87903 30.56839 1.000 78.76646 1060 GLU B O 1
ATOM 2509 N N . ALA B 2 62 ? 4.09295 13.04619 28.62789 1.000 80.67864 1061 ALA B N 1
ATOM 2510 C CA . ALA B 2 62 ? 3.62975 11.80557 29.23754 1.000 79.01247 1061 ALA B CA 1
ATOM 2511 C C . ALA B 2 62 ? 4.75263 11.08006 29.97280 1.000 74.21866 1061 ALA B C 1
ATOM 2512 O O . ALA B 2 62 ? 4.53560 10.54360 31.06301 1.000 74.43737 1061 ALA B O 1
ATOM 2514 N N . GLU B 2 63 ? 5.96200 11.04157 29.39331 1.000 78.48270 1062 GLU B N 1
ATOM 2515 C CA . GLU B 2 63 ? 7.04788 10.29752 30.03450 1.000 76.29468 1062 GLU B CA 1
ATOM 2516 C C . GLU B 2 63 ? 7.50513 10.96572 31.32374 1.000 73.51419 1062 GLU B C 1
ATOM 2517 O O . GLU B 2 63 ? 7.99517 10.28077 32.23092 1.000 68.40204 1062 GLU B O 1
ATOM 2523 N N . LYS B 2 64 ? 7.36386 12.29076 31.42741 1.000 76.63903 1063 LYS B N 1
ATOM 2524 C CA . LYS B 2 64 ? 7.72851 12.95125 32.67834 1.000 77.45932 1063 LYS B CA 1
ATOM 2525 C C . LYS B 2 64 ? 6.69844 12.67117 33.77055 1.000 71.07233 1063 LYS B C 1
ATOM 2526 O O . LYS B 2 64 ? 7.06885 12.43604 34.92494 1.000 72.40651 1063 LYS B O 1
ATOM 2532 N N . LEU B 2 65 ? 5.40508 12.66750 33.42944 1.000 69.56498 1064 LEU B N 1
ATOM 2533 C CA . LEU B 2 65 ? 4.40929 12.16257 34.37314 1.000 74.87628 1064 LEU B CA 1
ATOM 2534 C C . LEU B 2 65 ? 4.67211 10.69476 34.69645 1.000 72.73495 1064 LEU B C 1
ATOM 2535 O O . LEU B 2 65 ? 4.68966 10.29345 35.86892 1.000 68.01609 1064 LEU B O 1
ATOM 2540 N N . PHE B 2 66 ? 4.88161 9.87434 33.65699 1.000 69.87939 1065 PHE B N 1
ATOM 2541 C CA . PHE B 2 66 ? 5.14322 8.45913 33.88362 1.000 64.61857 1065 PHE B CA 1
ATOM 2542 C C . PHE B 2 66 ? 6.28821 8.26448 34.86534 1.000 63.05389 1065 PHE B C 1
ATOM 2543 O O . PHE B 2 66 ? 6.21593 7.39646 35.74567 1.000 63.35280 1065 PHE B O 1
ATOM 2551 N N . ASN B 2 67 ? 7.34701 9.07338 34.75119 1.000 58.66385 1066 ASN B N 1
ATOM 2552 C CA . ASN B 2 67 ? 8.48260 8.89705 35.65397 1.000 62.51612 1066 ASN B CA 1
ATOM 2553 C C . ASN B 2 67 ? 8.11928 9.27102 37.08580 1.000 68.12705 1066 ASN B C 1
ATOM 2554 O O . ASN B 2 67 ? 8.65941 8.69709 38.03978 1.000 66.55897 1066 ASN B O 1
ATOM 2559 N N . GLN B 2 68 ? 7.20805 10.22229 37.26135 1.000 63.41860 1067 GLN B N 1
ATOM 2560 C CA . GLN B 2 68 ? 6.72781 10.50357 38.60187 1.000 72.92141 1067 GLN B CA 1
ATOM 2561 C C . GLN B 2 68 ? 6.01660 9.28987 39.18815 1.000 69.02233 1067 GLN B C 1
ATOM 2562 O O . GLN B 2 68 ? 6.21086 8.95209 40.35859 1.000 66.57227 1067 GLN B O 1
ATOM 2568 N N . ASP B 2 69 ? 5.19799 8.61349 38.38367 1.000 62.72454 1068 ASP B N 1
ATOM 2569 C CA . ASP B 2 69 ? 4.45064 7.47548 38.90419 1.000 62.54745 1068 ASP B CA 1
ATOM 2570 C C . ASP B 2 69 ? 5.35690 6.28284 39.18039 1.000 61.54488 1068 ASP B C 1
ATOM 2571 O O . ASP B 2 69 ? 5.10807 5.52606 40.12584 1.000 62.64722 1068 ASP B O 1
ATOM 2576 N N . VAL B 2 70 ? 6.41965 6.11212 38.38626 1.000 61.69302 1069 VAL B N 1
ATOM 2577 C CA . VAL B 2 70 ? 7.40577 5.06742 38.65668 1.000 58.69888 1069 VAL B CA 1
ATOM 2578 C C . VAL B 2 70 ? 8.06177 5.29317 40.01762 1.000 61.95146 1069 VAL B C 1
ATOM 2579 O O . VAL B 2 70 ? 8.24521 4.34929 40.79464 1.000 60.90906 1069 VAL B O 1
ATOM 2583 N N . ASP B 2 71 ? 8.44687 6.54084 40.31316 1.000 60.48784 1070 ASP B N 1
ATOM 2584 C CA . ASP B 2 71 ? 8.99070 6.88792 41.62649 1.000 64.81476 1070 ASP B CA 1
ATOM 2585 C C . ASP B 2 71 ? 8.02561 6.49629 42.74496 1.000 65.64713 1070 ASP B C 1
ATOM 2586 O O . ASP B 2 71 ? 8.36874 5.70478 43.63579 1.000 59.29549 1070 ASP B O 1
ATOM 2591 N N . ALA B 2 72 ? 6.80785 7.05203 42.71668 1.000 61.38166 1071 ALA B N 1
ATOM 2592 C CA . ALA B 2 72 ? 5.82905 6.71997 43.74724 1.000 70.18270 1071 ALA B CA 1
ATOM 2593 C C . ALA B 2 72 ? 5.70011 5.20975 43.92743 1.000 67.85288 1071 ALA B C 1
ATOM 2594 O O . ALA B 2 72 ? 5.59838 4.71854 45.05956 1.000 65.26838 1071 ALA B O 1
ATOM 2596 N N . ALA B 2 73 ? 5.74974 4.45019 42.82475 1.000 62.78194 1072 ALA B N 1
ATOM 2597 C CA . ALA B 2 73 ? 5.57775 3.00005 42.91688 1.000 61.29045 1072 ALA B CA 1
ATOM 2598 C C . ALA B 2 73 ? 6.76540 2.34013 43.60622 1.000 62.65890 1072 ALA B C 1
ATOM 2599 O O . ALA B 2 73 ? 6.58688 1.43416 44.42871 1.000 59.87376 1072 ALA B O 1
ATOM 2601 N N . VAL B 2 74 ? 7.98894 2.76374 43.28112 1.000 59.27049 1073 VAL B N 1
ATOM 2602 C CA . VAL B 2 74 ? 9.13917 2.14517 43.93120 1.000 61.26973 1073 VAL B CA 1
ATOM 2603 C C . VAL B 2 74 ? 9.17209 2.52754 45.41214 1.000 68.47115 1073 VAL B C 1
ATOM 2604 O O . VAL B 2 74 ? 9.55224 1.71933 46.27526 1.000 65.40050 1073 VAL B O 1
ATOM 2608 N N . ARG B 2 75 ? 8.77136 3.76345 45.72772 1.000 63.07947 1074 ARG B N 1
ATOM 2609 C CA . ARG B 2 75 ? 8.63868 4.16613 47.11590 1.000 62.51922 1074 ARG B CA 1
ATOM 2610 C C . ARG B 2 75 ? 7.71153 3.20527 47.85524 1.000 68.23947 1074 ARG B C 1
ATOM 2611 O O . ARG B 2 75 ? 8.04823 2.70704 48.93168 1.000 65.99162 1074 ARG B O 1
ATOM 2613 N N . GLY B 2 76 ? 6.55919 2.88444 47.25984 1.000 69.09959 1075 GLY B N 1
ATOM 2614 C CA . GLY B 2 76 ? 5.64811 1.94758 47.89477 1.000 65.05160 1075 GLY B CA 1
ATOM 2615 C C . GLY B 2 76 ? 6.18068 0.52782 47.97949 1.000 69.48605 1075 GLY B C 1
ATOM 2616 O O . GLY B 2 76 ? 5.86054 -0.20166 48.92367 1.000 74.42331 1075 GLY B O 1
ATOM 2617 N N . ILE B 2 77 ? 6.99081 0.11026 47.00302 1.000 66.37772 1076 ILE B N 1
ATOM 2618 C CA . ILE B 2 77 ? 7.56275 -1.23480 47.02923 1.000 64.95438 1076 ILE B CA 1
ATOM 2619 C C . ILE B 2 77 ? 8.51874 -1.39195 48.20919 1.000 65.27960 1076 ILE B C 1
ATOM 2620 O O . ILE B 2 77 ? 8.54513 -2.43014 48.88651 1.000 63.29845 1076 ILE B O 1
ATOM 2625 N N . LEU B 2 78 ? 9.35483 -0.38256 48.43928 1.000 63.37735 1077 LEU B N 1
ATOM 2626 C CA . LEU B 2 78 ? 10.35785 -0.48479 49.48290 1.000 70.24340 1077 LEU B CA 1
ATOM 2627 C C . LEU B 2 78 ? 9.74431 -0.34455 50.87206 1.000 75.17063 1077 LEU B C 1
ATOM 2628 O O . LEU B 2 78 ? 10.35441 -0.78954 51.84821 1.000 69.74939 1077 LEU B O 1
ATOM 2633 N N . ARG B 2 79 ? 8.55344 0.25519 50.97259 1.000 69.37030 1078 ARG B N 1
ATOM 2634 C CA . ARG B 2 79 ? 7.83064 0.34255 52.22779 1.000 74.22839 1078 ARG B CA 1
ATOM 2635 C C . ARG B 2 79 ? 7.12639 -0.95562 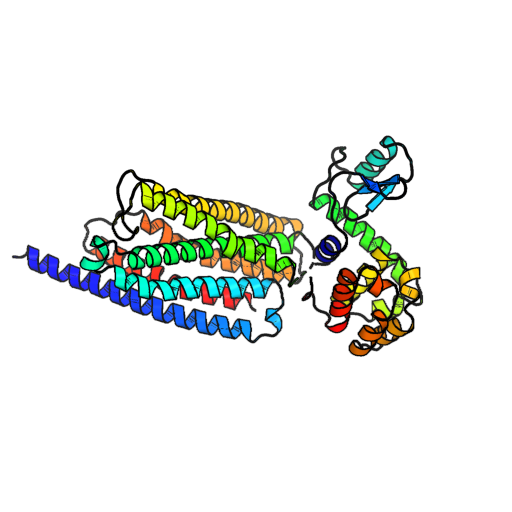52.59025 1.000 74.46773 1078 ARG B C 1
ATOM 2636 O O . ARG B 2 79 ? 6.58436 -1.05278 53.69492 1.000 71.34434 1078 ARG B O 1
ATOM 2638 N N . ASN B 2 80 ? 7.12984 -1.95905 51.71518 1.000 65.88410 1079 ASN B N 1
ATOM 2639 C CA . ASN B 2 80 ? 6.35939 -3.17320 51.95054 1.000 62.48725 1079 ASN B CA 1
ATOM 2640 C C . ASN B 2 80 ? 7.30958 -4.32544 52.23864 1.000 66.40172 1079 ASN B C 1
ATOM 2641 O O . ASN B 2 80 ? 8.14515 -4.66742 51.39991 1.000 64.10989 1079 ASN B O 1
ATOM 2646 N N . ALA B 2 81 ? 7.16062 -4.94110 53.41518 1.000 64.35974 1080 ALA B N 1
ATOM 2647 C CA . ALA B 2 81 ? 8.15467 -5.89635 53.90607 1.000 64.32700 1080 ALA B CA 1
ATOM 2648 C C . ALA B 2 81 ? 8.13245 -7.22604 53.16175 1.000 60.85306 1080 ALA B C 1
ATOM 2649 O O . ALA B 2 81 ? 9.10614 -7.98633 53.23918 1.000 59.02226 1080 ALA B O 1
ATOM 2651 N N . LYS B 2 82 ? 7.04046 -7.56282 52.48449 1.000 62.54739 1081 LYS B N 1
ATOM 2652 C CA . LYS B 2 82 ? 7.11589 -8.73242 51.61845 1.000 63.97813 1081 LYS B CA 1
ATOM 2653 C C . LYS B 2 82 ? 7.71064 -8.39660 50.24881 1.000 63.06310 1081 LYS B C 1
ATOM 2654 O O . LYS B 2 82 ? 8.23954 -9.29724 49.58431 1.000 65.75622 1081 LYS B O 1
ATOM 2656 N N . LEU B 2 83 ? 7.67931 -7.13245 49.81716 1.000 62.15188 1082 LEU B N 1
ATOM 2657 C CA . LEU B 2 83 ? 8.17542 -6.81201 48.46891 1.000 66.50455 1082 LEU B CA 1
ATOM 2658 C C . LEU B 2 83 ? 9.60221 -6.28274 48.45939 1.000 68.19579 1082 LEU B C 1
ATOM 2659 O O . LEU B 2 83 ? 10.36119 -6.62344 47.54556 1.000 65.04188 1082 LEU B O 1
ATOM 2664 N N . LYS B 2 84 ? 9.99304 -5.45938 49.45933 1.000 66.20136 1083 LYS B N 1
ATOM 2665 C CA . LYS B 2 84 ? 11.34438 -4.90882 49.52747 1.000 69.53383 1083 LYS B CA 1
ATOM 2666 C C . LYS B 2 84 ? 12.42441 -5.92881 49.17209 1.000 73.18274 1083 LYS B C 1
ATOM 2667 O O . LYS B 2 84 ? 13.21825 -5.68697 48.25147 1.000 70.83731 1083 LYS B O 1
ATOM 2673 N N . PRO B 2 85 ? 12.52623 -7.04475 49.91347 1.000 72.38657 1084 PRO B N 1
ATOM 2674 C CA . PRO B 2 85 ? 13.66602 -7.96574 49.70695 1.000 71.36609 1084 PRO B CA 1
ATOM 2675 C C . PRO B 2 85 ? 13.68724 -8.65038 48.34670 1.000 70.45962 1084 PRO B C 1
ATOM 2676 O O . PRO B 2 85 ? 14.77738 -8.96728 47.85106 1.000 65.88339 1084 PRO B O 1
ATOM 2680 N N . VAL B 2 86 ? 12.52421 -8.94215 47.75692 1.000 70.71966 1085 VAL B N 1
ATOM 2681 C CA . VAL B 2 86 ? 12.49919 -9.50757 46.41324 1.000 69.67284 1085 VAL B CA 1
ATOM 2682 C C . VAL B 2 86 ? 13.04436 -8.49005 45.41612 1.000 68.09814 1085 VAL B C 1
ATOM 2683 O O . VAL B 2 86 ? 13.94344 -8.79412 44.62592 1.000 65.18718 1085 VAL B O 1
ATOM 2687 N N . TYR B 2 87 ? 12.56174 -7.24690 45.50589 1.000 64.33148 1086 TYR B N 1
ATOM 2688 C CA . TYR B 2 87 ? 13.00620 -6.17211 44.62502 1.000 68.07881 1086 TYR B CA 1
ATOM 2689 C C . TYR B 2 87 ? 14.51624 -5.98064 44.69835 1.000 73.71952 1086 TYR B C 1
ATOM 2690 O O . TYR B 2 87 ? 15.21297 -5.99520 43.66733 1.000 68.22915 1086 TYR B O 1
ATOM 2699 N N . ASP B 2 88 ? 15.03606 -5.78921 45.91977 1.000 70.47995 1087 ASP B N 1
ATOM 2700 C CA . ASP B 2 88 ? 16.46053 -5.53018 46.11944 1.000 72.41184 1087 ASP B CA 1
ATOM 2701 C C . ASP B 2 88 ? 17.33374 -6.61911 45.50520 1.000 73.81041 1087 ASP B C 1
ATOM 2702 O O . ASP B 2 88 ? 18.46037 -6.34108 45.08188 1.000 75.96248 1087 ASP B O 1
ATOM 2707 N N . SER B 2 89 ? 16.83650 -7.85494 45.44657 1.000 65.46902 1088 SER B N 1
ATOM 2708 C CA . SER B 2 89 ? 17.60930 -8.97363 44.92634 1.000 67.32762 1088 SER B CA 1
ATOM 2709 C C . SER B 2 89 ? 17.56309 -9.11678 43.40860 1.000 69.84287 1088 SER B C 1
ATOM 2710 O O . SER B 2 89 ? 18.28933 -9.96061 42.87887 1.000 69.15361 1088 SER B O 1
ATOM 2713 N N . LEU B 2 90 ? 16.73084 -8.35869 42.69861 1.000 67.09493 1089 LEU B N 1
ATOM 2714 C CA . LEU B 2 90 ? 16.49769 -8.61970 41.28212 1.000 63.80185 1089 LEU B CA 1
ATOM 2715 C C . LEU B 2 90 ? 17.30386 -7.66459 40.41320 1.000 63.18789 1089 LEU B C 1
ATOM 2716 O O . LEU B 2 90 ? 17.61407 -6.53858 40.81762 1.000 60.78811 1089 LEU B O 1
ATOM 2721 N N . ASP B 2 91 ? 17.62519 -8.12679 39.19806 1.000 64.21902 1090 ASP B N 1
ATOM 2722 C CA . ASP B 2 91 ? 18.27429 -7.29040 38.19424 1.000 63.01080 1090 ASP B CA 1
ATOM 2723 C C . ASP B 2 91 ? 17.29611 -6.23968 37.66843 1.000 62.15800 1090 ASP B C 1
ATOM 2724 O O . ASP B 2 91 ? 16.09268 -6.27740 37.94384 1.000 57.25426 1090 ASP B O 1
ATOM 2729 N N . ALA B 2 92 ? 17.81915 -5.32238 36.83690 1.000 61.59864 1091 ALA B N 1
ATOM 2730 C CA . ALA B 2 92 ? 17.02015 -4.19013 36.35904 1.000 59.83575 1091 ALA B CA 1
ATOM 2731 C C . ALA B 2 92 ? 15.82985 -4.63368 35.50638 1.000 58.36846 1091 ALA B C 1
ATOM 2732 O O . ALA B 2 92 ? 14.74186 -4.04735 35.60208 1.000 61.13109 1091 ALA B O 1
ATOM 2734 N N . VAL B 2 93 ? 16.01205 -5.63761 34.64588 1.000 59.90789 1092 VAL B N 1
ATOM 2735 C CA . VAL B 2 93 ? 14.89813 -6.08852 33.81483 1.000 60.78588 1092 VAL B CA 1
ATOM 2736 C C . VAL B 2 93 ? 13.79462 -6.66017 34.68993 1.000 52.78255 1092 VAL B C 1
ATOM 2737 O O . VAL B 2 93 ? 12.62151 -6.29978 34.54763 1.000 52.86621 1092 VAL B O 1
ATOM 2741 N N . ARG B 2 94 ? 14.15474 -7.57539 35.59068 1.000 54.89582 1093 ARG B N 1
ATOM 2742 C CA . ARG B 2 94 ? 13.15038 -8.24067 36.41783 1.000 60.35785 1093 ARG B CA 1
ATOM 2743 C C . ARG B 2 94 ? 12.47593 -7.26203 37.38510 1.000 52.20951 1093 ARG B C 1
ATOM 2744 O O . ARG B 2 94 ? 11.26845 -7.36350 37.61837 1.000 55.28771 1093 ARG B O 1
ATOM 2752 N N . ARG B 2 95 ? 13.21037 -6.26869 37.89944 1.000 49.74977 1094 ARG B N 1
ATOM 2753 C CA . ARG B 2 95 ? 12.56008 -5.19219 38.65374 1.000 54.37750 1094 ARG B CA 1
ATOM 2754 C C . ARG B 2 95 ? 11.45064 -4.53072 37.84511 1.000 59.39739 1094 ARG B C 1
ATOM 2755 O O . ARG B 2 95 ? 10.42259 -4.11571 38.40899 1.000 53.15732 1094 ARG B O 1
ATOM 2763 N N . SER B 2 96 ? 11.66222 -4.38102 36.52168 1.000 51.78711 1095 SER B N 1
ATOM 2764 C CA . SER B 2 96 ? 10.67682 -3.71413 35.67108 1.000 48.97268 1095 SER B CA 1
ATOM 2765 C C . SER B 2 96 ? 9.38466 -4.50276 35.60269 1.000 44.95105 1095 SER B C 1
ATOM 2766 O O . SER B 2 96 ? 8.29612 -3.91734 35.58251 1.000 46.15935 1095 SER B O 1
ATOM 2769 N N . ALA B 2 97 ? 9.49825 -5.82620 35.48356 1.000 44.87630 1096 ALA B N 1
ATOM 2770 C CA . ALA B 2 97 ? 8.34028 -6.70742 35.54367 1.000 49.23274 1096 ALA B CA 1
ATOM 2771 C C . ALA B 2 97 ? 7.60876 -6.58988 36.88845 1.000 49.22447 1096 ALA B C 1
ATOM 2772 O O . ALA B 2 97 ? 6.37663 -6.70005 36.93162 1.000 45.13325 1096 ALA B O 1
ATOM 2774 N N . LEU B 2 98 ? 8.34008 -6.36382 37.99046 1.000 51.17033 1097 LEU B N 1
ATOM 2775 C CA . LEU B 2 98 ? 7.66943 -6.22524 39.29146 1.000 47.72868 1097 LEU B CA 1
ATOM 2776 C C . LEU B 2 98 ? 6.92851 -4.90192 39.37115 1.000 50.52777 1097 LEU B C 1
ATOM 2777 O O . LEU B 2 98 ? 5.77522 -4.85489 39.82394 1.000 46.52835 1097 LEU B O 1
ATOM 2782 N N . ILE B 2 99 ? 7.55142 -3.82520 38.86879 1.000 52.66173 1098 ILE B N 1
ATOM 2783 C CA . ILE B 2 99 ? 6.87014 -2.53236 38.79755 1.000 48.39315 1098 ILE B CA 1
ATOM 2784 C C . ILE B 2 99 ? 5.62811 -2.63680 37.92129 1.000 50.53838 1098 ILE B C 1
ATOM 2785 O O . ILE B 2 99 ? 4.58623 -2.03060 38.21572 1.000 53.69971 1098 ILE B O 1
ATOM 2790 N N . ASN B 2 100 ? 5.70303 -3.44149 36.85507 1.000 48.17047 1099 ASN B N 1
ATOM 2791 C CA . ASN B 2 100 ? 4.55307 -3.61926 35.96959 1.000 50.24722 1099 ASN B CA 1
ATOM 2792 C C . ASN B 2 100 ? 3.35347 -4.18503 36.73586 1.000 49.73810 1099 ASN B C 1
ATOM 2793 O O . ASN B 2 100 ? 2.22838 -3.67419 36.63483 1.000 46.71144 1099 ASN B O 1
ATOM 2798 N N . MET B 2 101 ? 3.57493 -5.26990 37.48203 1.000 49.39862 1100 MET B N 1
ATOM 2799 C CA . MET B 2 101 ? 2.51675 -5.85881 38.30860 1.000 51.20902 1100 MET B CA 1
ATOM 2800 C C . MET B 2 101 ? 1.92827 -4.83882 39.28760 1.000 48.65917 1100 MET B C 1
ATOM 2801 O O . MET B 2 101 ? 0.70585 -4.75330 39.44586 1.000 49.82310 1100 MET B O 1
ATOM 2806 N N . VAL B 2 102 ? 2.77577 -4.01263 39.90489 1.000 45.04934 1101 VAL B N 1
ATOM 2807 C CA . VAL B 2 102 ? 2.27248 -3.04323 40.87995 1.000 51.16548 1101 VAL B CA 1
ATOM 2808 C C . VAL B 2 102 ? 1.37438 -1.99963 40.21073 1.000 56.56065 1101 VAL B C 1
ATOM 2809 O O . VAL B 2 102 ? 0.37586 -1.56369 40.80246 1.000 53.28650 1101 VAL B O 1
ATOM 2813 N N . PHE B 2 103 ? 1.69792 -1.59265 38.96375 1.000 53.97064 1102 PHE B N 1
ATOM 2814 C CA . PHE B 2 103 ? 0.82541 -0.67478 38.22285 1.000 52.12159 1102 PHE B CA 1
ATOM 2815 C C . PHE B 2 103 ? -0.55137 -1.29009 38.00096 1.000 52.47384 1102 PHE B C 1
ATOM 2816 O O . PHE B 2 103 ? -1.57002 -0.58947 38.00748 1.000 57.26678 1102 PHE B O 1
ATOM 2824 N N . GLN B 2 104 ? -0.60028 -2.58902 37.73980 1.000 50.77514 1103 GLN B N 1
ATOM 2825 C CA . GLN B 2 104 ? -1.88346 -3.19783 37.40890 1.000 53.54340 1103 GLN B CA 1
ATOM 2826 C C . GLN B 2 104 ? -2.71062 -3.50840 38.65891 1.000 54.05312 1103 GLN B C 1
ATOM 2827 O O . GLN B 2 104 ? -3.92177 -3.25792 38.67101 1.000 51.03945 1103 GLN B O 1
ATOM 2833 N N . MET B 2 105 ? -2.09824 -4.05603 39.71700 1.000 46.74267 1104 MET B N 1
ATOM 2834 C CA . MET B 2 105 ? -2.88793 -4.52389 40.85606 1.000 52.35968 1104 MET B CA 1
ATOM 2835 C C . MET B 2 105 ? -2.49707 -3.88576 42.20135 1.000 56.87053 1104 MET B C 1
ATOM 2836 O O . MET B 2 105 ? -2.95744 -4.35644 43.24604 1.000 58.69711 1104 MET B O 1
ATOM 2841 N N . GLY B 2 106 ? -1.66045 -2.85010 42.22208 1.000 52.32621 1105 GLY B N 1
ATOM 2842 C CA . GLY B 2 106 ? -1.23339 -2.27443 43.48360 1.000 50.20487 1105 GLY B CA 1
ATOM 2843 C C . GLY B 2 106 ? -0.26893 -3.12176 44.29507 1.000 53.76259 1105 GLY B C 1
ATOM 2844 O O . GLY B 2 106 ? -0.12899 -4.33526 44.08109 1.000 54.97161 1105 GLY B O 1
ATOM 2845 N N . GLU B 2 107 ? 0.39323 -2.47754 45.25742 1.000 55.57804 1106 GLU B N 1
ATOM 2846 C CA . GLU B 2 107 ? 1.35402 -3.16418 46.13111 1.000 61.07259 1106 GLU B CA 1
ATOM 2847 C C . GLU B 2 107 ? 0.72153 -4.33902 46.88591 1.000 56.70798 1106 GLU B C 1
ATOM 2848 O O . GLU B 2 107 ? 1.30831 -5.42865 46.96521 1.000 54.45287 1106 GLU B O 1
ATOM 2854 N N . THR B 2 108 ? -0.46677 -4.14310 47.46306 1.000 52.55539 1107 THR B N 1
ATOM 2855 C CA . THR B 2 108 ? -1.01780 -5.22765 48.27295 1.000 58.14031 1107 THR B CA 1
ATOM 2856 C C . THR B 2 108 ? -1.52859 -6.36928 47.40515 1.000 55.16694 1107 THR B C 1
ATOM 2857 O O . THR B 2 108 ? -1.53191 -7.52339 47.84020 1.000 58.24983 1107 THR B O 1
ATOM 2861 N N . GLY B 2 109 ? -1.92303 -6.08580 46.16684 1.000 57.89596 1108 GLY B N 1
ATOM 2862 C CA . GLY B 2 109 ? -2.20118 -7.17149 45.23742 1.000 59.69128 1108 GLY B CA 1
ATOM 2863 C C . GLY B 2 109 ? -1.00367 -8.08022 44.99571 1.000 53.39453 1108 GLY B C 1
ATOM 2864 O O . GLY B 2 109 ? -1.12954 -9.30737 45.01592 1.000 55.74698 1108 GLY B O 1
ATOM 2865 N N . VAL B 2 110 ? 0.17630 -7.49682 44.77550 1.000 51.48930 1109 VAL B N 1
ATOM 2866 C CA . VAL B 2 110 ? 1.35312 -8.31319 44.45352 1.000 53.60214 1109 VAL B CA 1
ATOM 2867 C C . VAL B 2 110 ? 1.84117 -9.07102 45.68268 1.000 49.08761 1109 VAL B C 1
ATOM 2868 O O . VAL B 2 110 ? 2.31421 -10.20613 45.57544 1.000 50.72074 1109 VAL B O 1
ATOM 2872 N N . ALA B 2 111 ? 1.74210 -8.45589 46.86763 1.000 52.13886 1110 ALA B N 1
ATOM 2873 C CA . ALA B 2 111 ? 2.19083 -9.11762 48.09832 1.000 51.17385 1110 ALA B CA 1
ATOM 2874 C C . ALA B 2 111 ? 1.48450 -10.45072 48.32577 1.000 51.51337 1110 ALA B C 1
ATOM 2875 O O . ALA B 2 111 ? 2.04563 -11.33981 48.97208 1.000 54.16728 1110 ALA B O 1
ATOM 2877 N N . GLY B 2 112 ? 0.27767 -10.62785 47.77707 1.000 51.76874 1111 GLY B N 1
ATOM 2878 C CA . GLY B 2 112 ? -0.43339 -11.89833 47.89038 1.000 48.39809 1111 GLY B CA 1
ATOM 2879 C C . GLY B 2 112 ? 0.18562 -13.08711 47.16489 1.000 57.10923 1111 GLY B C 1
ATOM 2880 O O . GLY B 2 112 ? -0.22528 -14.22933 47.42019 1.000 58.05310 1111 GLY B O 1
ATOM 2881 N N . PHE B 2 113 ? 1.13501 -12.86566 46.24137 1.000 54.69367 1112 PHE B N 1
ATOM 2882 C CA . PHE B 2 113 ? 1.76387 -13.98306 45.51554 1.000 51.37584 1112 PHE B CA 1
ATOM 2883 C C . PHE B 2 113 ? 2.96073 -14.51814 46.30646 1.000 57.82873 1112 PHE B C 1
ATOM 2884 O O . PHE B 2 113 ? 4.11428 -14.40690 45.88532 1.000 58.29487 1112 PHE B O 1
ATOM 2892 N N . THR B 2 114 ? 2.66374 -15.14457 47.46239 1.000 55.84523 1113 THR B N 1
ATOM 2893 C CA . THR B 2 114 ? 3.72402 -15.45907 48.42594 1.000 58.43098 1113 THR B CA 1
ATOM 2894 C C . THR B 2 114 ? 4.65369 -16.56256 47.91370 1.000 58.47445 1113 THR B C 1
ATOM 2895 O O . THR B 2 114 ? 5.87812 -16.44845 48.02306 1.000 59.20335 1113 THR B O 1
ATOM 2899 N N . ASN B 2 115 ? 4.10062 -17.66254 47.40669 1.000 55.46454 1114 ASN B N 1
ATOM 2900 C CA . ASN B 2 115 ? 4.95364 -18.71069 46.85624 1.000 58.91068 1114 ASN B CA 1
ATOM 2901 C C . ASN B 2 115 ? 5.86221 -18.14808 45.75782 1.000 66.92551 1114 ASN B C 1
ATOM 2902 O O . ASN B 2 115 ? 7.09538 -18.21429 45.84991 1.000 68.61692 1114 ASN B O 1
ATOM 2907 N N . SER B 2 116 ? 5.25875 -17.56684 44.71405 1.000 62.30550 1115 SER B N 1
ATOM 2908 C CA . SER B 2 116 ? 6.02925 -17.04698 43.58561 1.000 59.95602 1115 SER B CA 1
ATOM 2909 C C . SER B 2 116 ? 7.13611 -16.10834 44.04443 1.000 63.71359 1115 SER B C 1
ATOM 2910 O O . SER B 2 116 ? 8.26913 -16.19126 43.55450 1.000 57.52160 1115 SER B O 1
ATOM 2913 N N . LEU B 2 117 ? 6.83004 -15.20766 44.99205 1.000 59.61394 1116 LEU B N 1
ATOM 2914 C CA . LEU B 2 117 ? 7.81863 -14.20545 45.38780 1.000 62.02145 1116 LEU B CA 1
ATOM 2915 C C . LEU B 2 117 ? 9.05680 -14.86272 45.98593 1.000 68.31605 1116 LEU B C 1
ATOM 2916 O O . LEU B 2 117 ? 10.18258 -14.38164 45.78767 1.000 68.60167 1116 LEU B O 1
ATOM 2921 N N . ARG B 2 118 ? 8.86901 -15.97176 46.71386 1.000 63.49803 1117 ARG B N 1
ATOM 2922 C CA . ARG B 2 118 ? 10.00987 -16.67751 47.29213 1.000 69.77230 1117 ARG B CA 1
ATOM 2923 C C . ARG B 2 118 ? 10.81429 -17.41558 46.22236 1.000 65.14592 1117 ARG B C 1
ATOM 2924 O O . ARG B 2 118 ? 12.04678 -17.46478 46.29682 1.000 65.03212 1117 ARG B O 1
ATOM 2932 N N . MET B 2 119 ? 10.13681 -18.03277 45.25008 1.000 63.51909 1118 MET B N 1
ATOM 2933 C CA . MET B 2 119 ? 10.80664 -18.48486 44.02687 1.000 71.11568 1118 MET B CA 1
ATOM 2934 C C . MET B 2 119 ? 11.73959 -17.40469 43.47454 1.000 69.51726 1118 MET B C 1
ATOM 2935 O O . MET B 2 119 ? 12.94354 -17.62792 43.30750 1.000 72.51629 1118 MET B O 1
ATOM 2940 N N . LEU B 2 120 ? 11.18799 -16.21208 43.20511 1.000 66.65982 1119 LEU B N 1
ATOM 2941 C CA . LEU B 2 120 ? 11.94858 -15.13878 42.55810 1.000 67.54014 1119 LEU B CA 1
ATOM 2942 C C . LEU B 2 120 ? 13.16111 -14.72719 43.38169 1.000 72.08934 1119 LEU B C 1
ATOM 2943 O O . LEU B 2 120 ? 14.23522 -14.45066 42.82987 1.000 66.56391 1119 LEU B O 1
ATOM 2948 N N . GLN B 2 121 ? 12.99908 -14.63830 44.70408 1.000 71.25956 1120 GLN B N 1
ATOM 2949 C CA . GLN B 2 121 ? 14.11857 -14.24538 45.54528 1.000 69.86385 1120 GLN B CA 1
ATOM 2950 C C . GLN B 2 121 ? 15.16311 -15.35221 45.64687 1.000 70.09081 1120 GLN B C 1
ATOM 2951 O O . GLN B 2 121 ? 16.32347 -15.06317 45.94625 1.000 69.24805 1120 GLN B O 1
ATOM 2957 N N . GLN B 2 122 ? 14.77669 -16.60486 45.39176 1.000 67.69336 1121 GLN B N 1
ATOM 2958 C CA . GLN B 2 122 ? 15.69618 -17.72779 45.32088 1.000 72.87343 1121 GLN B CA 1
ATOM 2959 C C . GLN B 2 122 ? 16.26037 -17.90508 43.92150 1.000 76.95110 1121 GLN B C 1
ATOM 2960 O O . GLN B 2 122 ? 16.77253 -18.98784 43.59940 1.000 76.51141 1121 GLN B O 1
ATOM 2966 N N . LYS B 2 123 ? 16.14658 -16.86733 43.08466 1.000 75.75233 1122 LYS B N 1
ATOM 2967 C CA . LYS B 2 123 ? 16.56745 -16.84424 41.68501 1.000 77.18160 1122 LYS B CA 1
ATOM 2968 C C . LYS B 2 123 ? 16.24590 -18.16302 40.99065 1.000 77.42198 1122 LYS B C 1
ATOM 2969 O O . LYS B 2 123 ? 17.00649 -18.63246 40.13631 1.000 75.88464 1122 LYS B O 1
ATOM 2975 N N . ARG B 2 124 ? 15.05405 -18.68151 41.30193 1.000 74.87558 1123 ARG B N 1
ATOM 2976 C CA . ARG B 2 124 ? 14.57277 -20.00132 40.89767 1.000 74.01095 1123 ARG B CA 1
ATOM 2977 C C . ARG B 2 124 ? 13.39070 -19.85416 39.92369 1.000 76.81481 1123 ARG B C 1
ATOM 2978 O O . ARG B 2 124 ? 12.23333 -20.20084 40.18705 1.000 72.90975 1123 ARG B O 1
ATOM 2986 N N . TRP B 2 125 ? 13.70532 -19.33226 38.72879 1.000 73.70969 1124 TRP B N 1
ATOM 2987 C CA . TRP B 2 125 ? 12.70469 -18.63366 37.92063 1.000 68.57820 1124 TRP B CA 1
ATOM 2988 C C . TRP B 2 125 ? 11.78035 -19.54638 37.12417 1.000 65.62335 1124 TRP B C 1
ATOM 2989 O O . TRP B 2 125 ? 10.62963 -19.16859 36.85888 1.000 64.75435 1124 TRP B O 1
ATOM 3000 N N . ASP B 2 126 ? 12.24123 -20.72644 36.72365 1.000 65.89594 1125 ASP B N 1
ATOM 3001 C CA . ASP B 2 126 ? 11.31695 -21.70049 36.16004 1.000 63.38004 1125 ASP B CA 1
ATOM 3002 C C . ASP B 2 126 ? 10.11053 -21.89208 37.06883 1.000 68.11394 1125 ASP B C 1
ATOM 3003 O O . ASP B 2 126 ? 8.95958 -21.78464 36.63456 1.000 70.70039 1125 ASP B O 1
ATOM 3008 N N . GLU B 2 127 ? 10.33928 -22.21989 38.33926 1.000 69.09511 1126 GLU B N 1
ATOM 3009 C CA . GLU B 2 127 ? 9.16838 -22.73549 39.04669 1.000 76.34904 1126 GLU B CA 1
ATOM 3010 C C . GLU B 2 127 ? 8.30783 -21.59335 39.58103 1.000 63.85062 1126 GLU B C 1
ATOM 3011 O O . GLU B 2 127 ? 7.09466 -21.76044 39.70054 1.000 64.90622 1126 GLU B O 1
ATOM 3017 N N . ALA B 2 128 ? 8.89549 -20.41111 39.80843 1.000 62.96106 1127 ALA B N 1
ATOM 3018 C CA . ALA B 2 128 ? 8.09243 -19.19715 39.95623 1.000 64.29734 1127 ALA B CA 1
ATOM 3019 C C . ALA B 2 128 ? 7.09966 -19.02947 38.81397 1.000 62.56950 1127 ALA B C 1
ATOM 3020 O O . ALA B 2 128 ? 5.93462 -18.67578 39.04028 1.000 60.61064 1127 ALA B O 1
ATOM 3022 N N . ALA B 2 129 ? 7.53760 -19.28512 37.57569 1.000 62.69578 1128 ALA B N 1
ATOM 3023 C CA . ALA B 2 129 ? 6.68781 -18.99572 36.42562 1.000 59.35715 1128 ALA B CA 1
ATOM 3024 C C . ALA B 2 129 ? 5.42888 -19.85321 36.42958 1.000 57.30568 1128 ALA B C 1
ATOM 3025 O O . ALA B 2 129 ? 4.34558 -19.37617 36.07392 1.000 58.22742 1128 ALA B O 1
ATOM 3027 N N . VAL B 2 130 ? 5.54513 -21.11808 36.83162 1.000 61.35454 1129 VAL B N 1
ATOM 3028 C CA . VAL B 2 130 ? 4.36496 -21.97870 36.90747 1.000 65.74452 1129 VAL B CA 1
ATOM 3029 C C . VAL B 2 130 ? 3.42093 -21.53395 38.01786 1.000 64.65626 1129 VAL B C 1
ATOM 3030 O O . VAL B 2 130 ? 2.20659 -21.73215 37.92196 1.000 67.77407 1129 VAL B O 1
ATOM 3034 N N . ASN B 2 131 ? 3.94498 -20.94822 39.08990 1.000 61.97538 1130 ASN B N 1
ATOM 3035 C CA . ASN B 2 131 ? 3.06126 -20.49569 40.15758 1.000 67.39981 1130 ASN B CA 1
ATOM 3036 C C . ASN B 2 131 ? 2.24707 -19.28712 39.71039 1.000 67.92416 1130 ASN B C 1
ATOM 3037 O O . ASN B 2 131 ? 1.01683 -19.26175 39.86716 1.000 59.47909 1130 ASN B O 1
ATOM 3042 N N . LEU B 2 132 ? 2.92403 -18.29012 39.11240 1.000 65.94005 1131 LEU B N 1
ATOM 3043 C CA . LEU B 2 132 ? 2.25873 -17.06305 38.67116 1.000 61.91193 1131 LEU B CA 1
ATOM 3044 C C . LEU B 2 132 ? 1.09849 -17.36190 37.74285 1.000 59.00077 1131 LEU B C 1
ATOM 3045 O O . LEU B 2 132 ? 0.09271 -16.64210 37.75823 1.000 60.96902 1131 LEU B O 1
ATOM 3050 N N . ALA B 2 133 ? 1.20389 -18.44155 36.96342 1.000 55.05433 1132 ALA B N 1
ATOM 3051 C CA . ALA B 2 133 ? 0.18834 -18.80746 35.97814 1.000 63.28738 1132 ALA B CA 1
ATOM 3052 C C . ALA B 2 133 ? -1.03799 -19.53444 36.55194 1.000 63.38788 1132 ALA B C 1
ATOM 3053 O O . ALA B 2 133 ? -2.07775 -19.59191 35.87829 1.000 63.85283 1132 ALA B O 1
ATOM 3055 N N . LYS B 2 134 ? -0.97890 -20.09236 37.75788 1.000 66.61589 1133 LYS B N 1
ATOM 3056 C CA . LYS B 2 134 ? -2.19220 -20.66221 38.35463 1.000 60.57622 1133 LYS B CA 1
ATOM 3057 C C . LYS B 2 134 ? -2.76735 -19.57547 39.26538 1.000 63.02185 1133 LYS B C 1
ATOM 3058 O O . LYS B 2 134 ? -2.47754 -19.51075 40.46147 1.000 61.74116 1133 LYS B O 1
ATOM 3064 N N . SER B 2 135 ? -3.56114 -18.68443 38.67249 1.000 58.09336 1134 SER B N 1
ATOM 3065 C CA . SER B 2 135 ? -4.05102 -17.50724 39.37307 1.000 61.86867 1134 SER B CA 1
ATOM 3066 C C . SER B 2 135 ? -5.17199 -16.89735 38.55454 1.000 59.63410 1134 SER B C 1
ATOM 3067 O O . SER B 2 135 ? -5.22198 -17.04927 37.32794 1.000 58.61882 1134 SER B O 1
ATOM 3070 N N . ARG B 2 136 ? -6.06479 -16.19754 39.24666 1.000 54.16642 1135 ARG B N 1
ATOM 3071 C CA . ARG B 2 136 ? -7.11189 -15.46394 38.54720 1.000 56.38720 1135 ARG B CA 1
ATOM 3072 C C . ARG B 2 136 ? -6.52210 -14.36008 37.65873 1.000 54.76661 1135 ARG B C 1
ATOM 3073 O O . ARG B 2 136 ? -7.12316 -13.98677 36.64523 1.000 52.76485 1135 ARG B O 1
ATOM 3081 N N . TRP B 2 137 ? -5.35165 -13.83331 38.02978 1.000 47.29325 1136 TRP B N 1
ATOM 3082 C CA . TRP B 2 137 ? -4.69452 -12.77027 37.27694 1.000 49.33694 1136 TRP B CA 1
ATOM 3083 C C . TRP B 2 137 ? -4.35011 -13.24377 35.86778 1.000 53.35710 1136 TRP B C 1
ATOM 3084 O O . TRP B 2 137 ? -4.81397 -12.68230 34.87603 1.000 53.49289 1136 TRP B O 1
ATOM 3095 N N . TYR B 2 138 ? -3.52549 -14.28711 35.78013 1.000 50.76282 1137 TYR B N 1
ATOM 3096 C CA . TYR B 2 138 ? -3.20964 -14.91030 34.50906 1.000 57.82911 1137 TYR B CA 1
ATOM 3097 C C . TYR B 2 138 ? -4.46935 -15.17136 33.68112 1.000 62.55004 1137 TYR B C 1
ATOM 3098 O O . TYR B 2 138 ? -4.48569 -14.92604 32.46914 1.000 54.35032 1137 TYR B O 1
ATOM 3107 N N . ASN B 2 139 ? -5.54037 -15.64930 34.33150 1.000 58.18811 1138 ASN B N 1
ATOM 3108 C CA . ASN B 2 139 ? -6.78874 -16.00228 33.65700 1.000 58.00117 1138 ASN B CA 1
ATOM 3109 C C . ASN B 2 139 ? -7.54180 -14.79395 33.11653 1.000 63.01973 1138 ASN B C 1
ATOM 3110 O O . ASN B 2 139 ? -8.35058 -14.95320 32.19695 1.000 64.27483 1138 ASN B O 1
ATOM 3115 N N . GLN B 2 140 ? -7.33947 -13.59941 33.67152 1.000 60.35116 1139 GLN B N 1
ATOM 3116 C CA . GLN B 2 140 ? -8.17042 -12.48344 33.23254 1.000 61.45007 1139 GLN B CA 1
ATOM 3117 C C . GLN B 2 140 ? -7.52491 -11.62231 32.15135 1.000 59.52169 1139 GLN B C 1
ATOM 3118 O O . GLN B 2 140 ? -8.23618 -11.18316 31.24511 1.000 64.33493 1139 GLN B O 1
ATOM 3124 N N . THR B 2 141 ? -6.21574 -11.33599 32.24536 1.000 55.57453 1140 THR B N 1
ATOM 3125 C CA . THR B 2 141 ? -5.44926 -10.62852 31.21144 1.000 53.69689 1140 THR B CA 1
ATOM 3126 C C . THR B 2 141 ? -4.28880 -11.53087 30.79761 1.000 51.16828 1140 THR B C 1
ATOM 3127 O O . THR B 2 141 ? -3.13455 -11.28773 31.16749 1.000 54.10346 1140 THR B O 1
ATOM 3131 N N . PRO B 2 142 ? -4.56663 -12.60664 30.06032 1.000 51.18721 1141 PRO B N 1
ATOM 3132 C CA . PRO B 2 142 ? -3.52484 -13.62490 29.82803 1.000 50.36934 1141 PRO B CA 1
ATOM 3133 C C . PRO B 2 142 ? -2.39570 -13.17882 28.89740 1.000 60.53273 1141 PRO B C 1
ATOM 3134 O O . PRO B 2 142 ? -1.29036 -13.73529 29.00497 1.000 58.22144 1141 PRO B O 1
ATOM 3138 N N . ASN B 2 143 ? -2.62112 -12.20136 28.00275 1.000 57.78071 1142 ASN B N 1
ATOM 3139 C CA . ASN B 2 143 ? -1.53492 -11.73654 27.14185 1.000 63.00087 1142 ASN B CA 1
ATOM 3140 C C . ASN B 2 143 ? -0.53857 -10.89875 27.93119 1.000 60.22494 1142 ASN B C 1
ATOM 3141 O O . ASN B 2 143 ? 0.68337 -11.11427 27.84122 1.000 55.75361 1142 ASN B O 1
ATOM 3146 N N . ARG B 2 144 ? -1.03752 -9.91953 28.69532 1.000 57.54010 1143 ARG B N 1
ATOM 3147 C CA . ARG B 2 144 ? -0.13728 -9.16475 29.56105 1.000 55.08873 1143 ARG B CA 1
ATOM 3148 C C . ARG B 2 144 ? 0.62217 -10.10718 30.49127 1.000 47.33437 1143 ARG B C 1
ATOM 3149 O O . ARG B 2 144 ? 1.84559 -10.00692 30.61092 1.000 47.85812 1143 ARG B O 1
ATOM 3157 N N . ALA B 2 145 ? -0.07019 -11.08085 31.10000 1.000 52.48221 1144 ALA B N 1
ATOM 3158 C CA . ALA B 2 145 ? 0.56673 -11.93099 32.11572 1.000 52.37912 1144 ALA B CA 1
ATOM 3159 C C . ALA B 2 145 ? 1.66488 -12.79104 31.50817 1.000 53.94992 1144 ALA B C 1
ATOM 3160 O O . ALA B 2 145 ? 2.73683 -12.97602 32.11365 1.000 48.02805 1144 ALA B O 1
ATOM 3162 N N . LYS B 2 146 ? 1.42399 -13.31997 30.29947 1.000 56.38519 1145 LYS B N 1
ATOM 3163 C CA . LYS B 2 146 ? 2.46147 -14.10354 29.63306 1.000 55.34489 1145 LYS B CA 1
ATOM 3164 C C . LYS B 2 146 ? 3.70195 -13.26920 29.35105 1.000 51.62134 1145 LYS B C 1
ATOM 3165 O O . LYS B 2 146 ? 4.82607 -13.72584 29.60011 1.000 52.84644 1145 LYS B O 1
ATOM 3171 N N . ARG B 2 147 ? 3.52981 -12.01592 28.91867 1.000 48.55240 1146 ARG B N 1
ATOM 3172 C CA . ARG B 2 147 ? 4.70066 -11.17213 28.66404 1.000 45.25330 1146 ARG B CA 1
ATOM 3173 C C . ARG B 2 147 ? 5.48461 -10.91424 29.94740 1.000 51.00612 1146 ARG B C 1
ATOM 3174 O O . ARG B 2 147 ? 6.72707 -10.98777 29.96533 1.000 45.10884 1146 ARG B O 1
ATOM 3182 N N . VAL B 2 148 ? 4.77184 -10.56631 31.03604 1.000 51.56220 1147 VAL B N 1
ATOM 3183 C CA . VAL B 2 148 ? 5.44862 -10.25045 32.29029 1.000 45.86326 1147 VAL B CA 1
ATOM 3184 C C . VAL B 2 148 ? 6.14496 -11.50195 32.83355 1.000 51.90267 1147 VAL B C 1
ATOM 3185 O O . VAL B 2 148 ? 7.30478 -11.45227 33.26709 1.000 49.49657 1147 VAL B O 1
ATOM 3189 N N . ILE B 2 149 ? 5.48109 -12.65666 32.73822 1.000 47.15612 1148 ILE B N 1
ATOM 3190 C CA . ILE B 2 149 ? 6.04668 -13.90104 33.25346 1.000 47.78051 1148 ILE B CA 1
ATOM 3191 C C . ILE B 2 149 ? 7.32486 -14.27721 32.48722 1.000 56.94588 1148 ILE B C 1
ATOM 3192 O O . ILE B 2 149 ? 8.38667 -14.51904 33.08968 1.000 51.14430 1148 ILE B O 1
ATOM 3197 N N . ALA B 2 150 ? 7.25585 -14.29670 31.13670 1.000 53.92991 1149 ALA B N 1
ATOM 3198 C CA . ALA B 2 150 ? 8.45710 -14.57089 30.33497 1.000 52.44824 1149 ALA B CA 1
ATOM 3199 C C . ALA B 2 150 ? 9.60850 -13.64165 30.68691 1.000 49.94637 1149 ALA B C 1
ATOM 3200 O O . ALA B 2 150 ? 10.77324 -14.06614 30.66050 1.000 48.59031 1149 ALA B O 1
ATOM 3202 N N . THR B 2 151 ? 9.31159 -12.38386 31.03576 1.000 48.02219 1150 THR B N 1
ATOM 3203 C CA . THR B 2 151 ? 10.37646 -11.45698 31.42162 1.000 49.64594 1150 THR B CA 1
ATOM 3204 C C . THR B 2 151 ? 11.02371 -11.87711 32.74044 1.000 60.62304 1150 THR B C 1
ATOM 3205 O O . THR B 2 151 ? 12.23529 -11.66976 32.93015 1.000 54.40901 1150 THR B O 1
ATOM 3209 N N . PHE B 2 152 ? 10.22039 -12.43479 33.68016 1.000 53.29273 1151 PHE B N 1
ATOM 3210 C CA . PHE B 2 152 ? 10.77789 -13.00893 34.91221 1.000 58.22835 1151 PHE B CA 1
ATOM 3211 C C . PHE B 2 152 ? 11.64428 -14.22739 34.58884 1.000 56.19514 1151 PHE B C 1
ATOM 3212 O O . PHE B 2 152 ? 12.77465 -14.36457 35.07295 1.000 59.78822 1151 PHE B O 1
ATOM 3220 N N . ARG B 2 153 ? 11.14438 -15.09812 33.72341 1.000 56.53242 1152 ARG B N 1
ATOM 3221 C CA . ARG B 2 153 ? 11.83440 -16.35353 33.45148 1.000 64.50384 1152 ARG B CA 1
ATOM 3222 C C . ARG B 2 153 ? 13.18075 -16.14731 32.74737 1.000 66.14478 1152 ARG B C 1
ATOM 3223 O O . ARG B 2 153 ? 14.14116 -16.88209 33.01716 1.000 67.04937 1152 ARG B O 1
ATOM 3231 N N . THR B 2 154 ? 13.28784 -15.16970 31.84078 1.000 64.17014 1153 THR B N 1
ATOM 3232 C CA . THR B 2 154 ? 14.54883 -14.98312 31.11306 1.000 63.27906 1153 THR B CA 1
ATOM 3233 C C . THR B 2 154 ? 15.37113 -13.79405 31.58816 1.000 64.47389 1153 THR B C 1
ATOM 3234 O O . THR B 2 154 ? 16.58712 -13.78200 31.37994 1.000 66.63145 1153 THR B O 1
ATOM 3238 N N . GLY B 2 155 ? 14.75215 -12.78471 32.19234 1.000 59.33718 1154 GLY B N 1
ATOM 3239 C CA . GLY B 2 155 ? 15.48485 -11.55960 32.43805 1.000 60.77340 1154 GLY B CA 1
ATOM 3240 C C . GLY B 2 155 ? 15.83872 -10.74695 31.20099 1.000 63.30617 1154 GLY B C 1
ATOM 3241 O O . GLY B 2 155 ? 16.74260 -9.90739 31.27296 1.000 63.19569 1154 GLY B O 1
ATOM 3242 N N . THR B 2 156 ? 15.16361 -10.96006 30.06749 1.000 57.63541 1155 THR B N 1
ATOM 3243 C CA . THR B 2 156 ? 15.35996 -10.11660 28.88399 1.000 61.86940 1155 THR B CA 1
ATOM 3244 C C . THR B 2 156 ? 14.07186 -9.40055 28.46826 1.000 61.91812 1155 THR B C 1
ATOM 3245 O O . THR B 2 156 ? 12.96391 -9.68570 28.94952 1.000 59.75314 1155 THR B O 1
ATOM 3249 N N . TRP B 2 157 ? 14.24516 -8.44722 27.55041 1.000 58.31478 1156 TRP B N 1
ATOM 3250 C CA . TRP B 2 157 ? 13.16484 -7.70750 26.92434 1.000 53.82868 1156 TRP B CA 1
ATOM 3251 C C . TRP B 2 157 ? 12.56742 -8.44728 25.72439 1.000 52.71784 1156 TRP B C 1
ATOM 3252 O O . TRP B 2 157 ? 11.77723 -7.85743 24.97350 1.000 52.52537 1156 TRP B O 1
ATOM 3263 N N . ASP B 2 158 ? 12.88345 -9.72863 25.54546 1.000 50.80427 1157 ASP B N 1
ATOM 3264 C CA . ASP B 2 158 ? 12.59874 -10.35833 24.26066 1.000 56.92783 1157 ASP B CA 1
ATOM 3265 C C . ASP B 2 158 ? 11.10894 -10.38209 23.95359 1.000 58.89936 1157 ASP B C 1
ATOM 3266 O O . ASP B 2 158 ? 10.72258 -10.33023 22.77585 1.000 54.91938 1157 ASP B O 1
ATOM 3271 N N . ALA B 2 159 ? 10.24868 -10.39885 24.97892 1.000 49.40054 1158 ALA B N 1
ATOM 3272 C CA . ALA B 2 159 ? 8.81922 -10.53961 24.70735 1.000 48.55925 1158 ALA B CA 1
ATOM 3273 C C . ALA B 2 159 ? 8.11521 -9.23201 24.32528 1.000 50.50944 1158 ALA B C 1
ATOM 3274 O O . ALA B 2 159 ? 6.96998 -9.28002 23.85439 1.000 58.70272 1158 ALA B O 1
ATOM 3276 N N . TYR B 2 160 ? 8.72280 -8.06568 24.48770 1.000 48.77939 1159 TYR B N 1
ATOM 3277 C CA . TYR B 2 160 ? 7.89644 -6.86812 24.25736 1.000 50.49501 1159 TYR B CA 1
ATOM 3278 C C . TYR B 2 160 ? 7.87873 -6.31250 22.80921 1.000 61.12723 1159 TYR B C 1
ATOM 3279 O O . TYR B 2 160 ? 8.88992 -5.88544 22.25417 1.000 47.95592 1159 TYR B O 1
#